Protein AF-0000000079341578 (afdb_homodimer)

pLDDT: mean 87.39, std 16.38, range [29.39, 98.62]

Foldseek 3Di:
DPPLPLPLLDAPPDDPVVLCQLQVLVVVLVVVPVVVLCVLLVVLVVLCVPFVFDPVVSSLLSSLLVLLVSLVVLVVCVLVVHQDDPRHGRSCNVPNDVSSNSNSVSSVVSSVVSQVVSPDPVLVVLVVVLVVLQCQLSVVVSVCVVVVHDDDPVVNCVNVLCNQQSSVLSSVCVSNVRGPDPDRCSLVSSLVRLLVVLVVVQVVVCVVVVRDPCSVVVSVVVNVVSVVVD/DPPLPLPLLDAPPDDPVVLCQLQVLVVVLVVVPVVVLCVLLVVLVVLCVPFVFDPVVSSLLSSLLVLLVSLVVLVVCVLVVHQDDPRHGRSCNVPNDVSSNSNSVSSVVSSVVSQVVSPDPVLVVLVVVLVVLQCQLSVVVSVCVVVVHDDDPVVNCVNVLCNQQSSVLSSVCVSNVRGPDPDRCSLVSSLVRLLVVLVVVQVVVCVVVVNDPCSVVVSVVVNVVSVVVD

Nearest PDB structures (foldseek):
  6r4v-assembly1_E  TM=8.228E-01  e=6.246E-12  Homo sapiens
  6r4v-assembly1_D  TM=8.148E-01  e=4.942E-12  Homo sapiens
  6r4v-assembly1_F  TM=8.141E-01  e=1.260E-11  Homo sapiens
  6r4v-assembly1_C  TM=8.165E-01  e=1.321E-11  Homo sapiens
  6g31-assembly1_B  TM=8.036E-01  e=3.530E-11  Homo sapiens

Solvent-accessible surface area (backbone atoms only — not comparable to full-atom values): 24690 Å² total; per-residue (Å²): 128,79,72,80,60,72,60,38,44,44,59,92,82,56,60,65,71,60,44,52,64,40,32,40,48,52,55,55,51,57,71,73,35,57,67,58,52,50,50,53,53,49,53,54,52,58,55,33,73,74,37,59,42,54,66,72,59,46,54,51,50,51,33,37,46,49,47,50,52,52,33,50,52,56,49,47,38,59,57,67,66,52,66,54,52,94,88,35,71,30,51,43,76,73,62,32,57,46,50,30,52,34,14,34,53,33,29,48,31,19,31,52,50,54,53,58,68,70,66,54,83,67,48,59,60,44,51,36,51,32,46,40,41,39,31,51,26,51,30,50,52,46,51,28,61,79,63,71,46,81,70,52,71,66,60,42,48,68,34,50,49,51,36,63,19,31,62,59,42,39,52,51,52,54,48,32,75,56,25,91,46,80,72,87,53,56,64,61,46,34,51,53,39,52,52,50,49,46,50,53,50,34,53,51,43,17,64,68,64,72,68,60,78,63,44,59,57,56,47,53,50,53,52,54,47,53,62,63,73,98,129,80,72,79,60,72,59,38,44,46,59,92,83,56,60,66,71,58,44,52,64,41,31,40,48,53,55,56,53,56,70,73,36,58,67,58,52,50,51,54,51,49,54,55,52,58,55,33,72,75,37,59,44,54,67,71,58,47,54,50,50,52,31,37,47,49,48,48,52,51,36,51,51,54,48,47,38,59,55,66,65,52,63,56,54,95,87,36,73,30,50,43,75,73,62,32,57,45,49,30,54,33,14,34,52,34,28,47,30,19,31,54,51,53,53,58,69,71,67,55,82,68,48,59,61,44,51,36,51,32,46,40,41,38,32,51,26,51,31,50,52,48,51,28,60,78,64,73,46,81,70,52,71,67,60,43,50,69,33,50,49,51,36,63,19,30,63,58,41,40,52,52,53,54,49,32,76,57,27,90,48,80,73,87,54,56,65,60,45,35,52,53,38,51,50,51,50,42,50,53,50,31,53,49,42,18,65,67,63,64,75,58,78,64,46,60,56,55,46,53,49,53,52,54,48,52,61,63,73,98

Radius of gyration: 23.0 Å; Cα contacts (8 Å, |Δi|>4): 478; chains: 2; bounding box: 50×71×57 Å

InterPro domains:
  IPR000092 Polyprenyl synthetase-like [PF00348] (43-190)
  IPR008949 Isoprenoid synthase domain superfamily [G3DSA:1.10.600.10] (11-192)
  IPR008949 Isoprenoid synthase domain superfamily [SSF48576] (43-190)

Structure (mmCIF, N/CA/C/O backbone):
data_AF-0000000079341578-model_v1
#
loop_
_entity.id
_entity.type
_entity.pdbx_description
1 polymer 'Geranylgeranyl pyrophosphate synthase'
#
loop_
_atom_site.group_PDB
_atom_site.id
_atom_site.type_symbol
_atom_site.label_atom_id
_atom_site.label_alt_id
_atom_site.label_comp_id
_atom_site.label_asym_id
_atom_site.label_entity_id
_atom_site.label_seq_id
_atom_site.pdbx_PDB_ins_code
_atom_site.Cartn_x
_atom_site.Cartn_y
_atom_site.Cartn_z
_atom_site.occupancy
_atom_site.B_iso_or_equiv
_atom_site.auth_seq_id
_atom_site.auth_comp_id
_atom_site.auth_asym_id
_atom_site.auth_atom_id
_atom_site.pdbx_PDB_model_num
ATOM 1 N N . MET A 1 1 ? -0.392 9.648 30.156 1 29.42 1 MET A N 1
ATOM 2 C CA . MET A 1 1 ? -0.512 9.688 28.688 1 29.42 1 MET A CA 1
ATOM 3 C C . MET A 1 1 ? -0.494 8.273 28.109 1 29.42 1 MET A C 1
ATOM 5 O O . MET A 1 1 ? 0.467 7.527 28.312 1 29.42 1 MET A O 1
ATOM 9 N N . GLU A 1 2 ? -1.561 7.633 28 1 38.5 2 GLU A N 1
ATOM 10 C CA . GLU A 1 2 ? -1.741 6.238 27.609 1 38.5 2 GLU A CA 1
ATOM 11 C C . GLU A 1 2 ? -0.887 5.895 26.391 1 38.5 2 GLU A C 1
ATOM 13 O O . GLU A 1 2 ? -0.771 6.695 25.469 1 38.5 2 GLU A O 1
ATOM 18 N N . LEU A 1 3 ? 0.086 5.16 26.578 1 41.25 3 LEU A N 1
ATOM 19 C CA . LEU A 1 3 ? 1.039 4.645 25.609 1 41.25 3 LEU A CA 1
ATOM 20 C C . LEU A 1 3 ? 0.349 4.34 24.281 1 41.25 3 LEU A C 1
ATOM 22 O O . LEU A 1 3 ? -0.758 3.795 24.266 1 41.25 3 LEU A O 1
ATOM 26 N N . ILE A 1 4 ? 0.512 5.148 23.281 1 48.84 4 ILE A N 1
ATOM 27 C CA . ILE A 1 4 ? 0.115 4.965 21.891 1 48.84 4 ILE A CA 1
ATOM 28 C C . ILE A 1 4 ? 0.179 3.482 21.531 1 48.84 4 ILE A C 1
ATOM 30 O O . ILE A 1 4 ? 1.248 2.869 21.578 1 48.84 4 ILE A O 1
ATOM 34 N N . THR A 1 5 ? -0.801 2.719 21.891 1 56.28 5 THR A N 1
ATOM 35 C CA . THR A 1 5 ? -0.869 1.288 21.625 1 56.28 5 THR A CA 1
ATOM 36 C C . THR A 1 5 ? -0.577 1.004 20.156 1 56.28 5 THR A C 1
ATOM 38 O O . THR A 1 5 ? -1.174 1.618 19.266 1 56.28 5 THR A O 1
ATOM 41 N N . THR A 1 6 ? 0.688 0.7 19.797 1 64.94 6 THR A N 1
ATOM 42 C CA . THR A 1 6 ? 1.222 0.268 18.516 1 64.94 6 THR A CA 1
ATOM 43 C C . THR A 1 6 ? 0.533 -1.011 18.047 1 64.94 6 THR A C 1
ATOM 45 O O . THR A 1 6 ? 1.071 -1.741 17.203 1 64.94 6 THR A O 1
ATOM 48 N N . GLU A 1 7 ? -0.733 -1.128 18.469 1 79.31 7 GLU A N 1
ATOM 49 C CA . GLU A 1 7 ? -1.353 -2.422 18.188 1 79.31 7 GLU A CA 1
ATOM 50 C C . GLU A 1 7 ? -1.829 -2.516 16.75 1 79.31 7 GLU A C 1
ATOM 52 O O . GLU A 1 7 ? -1.873 -3.604 16.172 1 79.31 7 GLU A O 1
ATOM 57 N N . SER A 1 8 ? -2.053 -1.396 16.172 1 86.44 8 SER A N 1
ATOM 58 C CA . SER A 1 8 ? -2.648 -1.403 14.836 1 86.44 8 SER A CA 1
ATOM 59 C C . SER A 1 8 ? -1.624 -1.789 13.773 1 86.44 8 SER A C 1
ATOM 61 O O . SER A 1 8 ? -1.989 -2.145 12.656 1 86.44 8 SER A O 1
ATOM 63 N N . CYS A 1 9 ? -0.43 -1.736 14.156 1 91.31 9 CYS A N 1
ATOM 64 C CA . CYS A 1 9 ? 0.586 -2.076 13.164 1 91.31 9 CYS A CA 1
ATOM 65 C C . CYS A 1 9 ? 0.772 -3.586 13.07 1 91.31 9 CYS A C 1
ATOM 67 O O . CYS A 1 9 ? 1.396 -4.082 12.133 1 91.31 9 CYS A O 1
ATOM 69 N N . TYR A 1 10 ? 0.243 -4.301 14.031 1 93.62 10 TYR A N 1
ATOM 70 C CA . TYR A 1 10 ? 0.397 -5.754 14.039 1 93.62 10 TYR A CA 1
ATOM 71 C C . TYR A 1 10 ? -0.743 -6.426 13.289 1 93.62 10 TYR A C 1
ATOM 73 O O . TYR A 1 10 ? -1.869 -5.926 13.273 1 93.62 10 TYR A O 1
ATOM 81 N N . SER A 1 11 ? -0.384 -7.535 12.68 1 94.69 11 SER A N 1
ATOM 82 C CA . SER A 1 11 ? -1.415 -8.375 12.086 1 94.69 11 SER A CA 1
ATOM 83 C C . SER A 1 11 ? -2.256 -9.07 13.148 1 94.69 11 SER A C 1
ATOM 85 O O . SER A 1 11 ? -1.752 -9.391 14.227 1 94.69 11 SER A O 1
ATOM 87 N N . LYS A 1 12 ? -3.486 -9.383 12.852 1 91.5 12 LYS A N 1
ATOM 88 C CA . LYS A 1 12 ? -4.363 -10.078 13.789 1 91.5 12 LYS A CA 1
ATOM 89 C C . LYS A 1 12 ? -4.031 -11.57 13.844 1 91.5 12 LYS A C 1
ATOM 91 O O . LYS A 1 12 ? -4.23 -12.219 14.875 1 91.5 12 LYS A O 1
ATOM 96 N N . ASP A 1 13 ? -3.52 -12.086 12.742 1 89.19 13 ASP A N 1
ATOM 97 C CA . ASP A 1 13 ? -3.477 -13.539 12.594 1 89.19 13 ASP A CA 1
ATOM 98 C C . ASP A 1 13 ? -2.037 -14.031 12.477 1 89.19 13 ASP A C 1
ATOM 100 O O . ASP A 1 13 ? -1.778 -15.234 12.578 1 89.19 13 ASP A O 1
ATOM 104 N N . ASN A 1 14 ? -1.109 -13.094 12.305 1 89.38 14 ASN A N 1
ATOM 105 C CA . ASN A 1 14 ? 0.266 -13.539 12.102 1 89.38 14 ASN A CA 1
ATOM 106 C C . ASN A 1 14 ? 0.978 -13.781 13.43 1 89.38 14 ASN A C 1
ATOM 108 O O . ASN A 1 14 ? 0.543 -13.297 14.469 1 89.38 14 ASN A O 1
ATOM 112 N N . ASP A 1 15 ? 2.033 -14.594 13.305 1 91.19 15 ASP A N 1
ATOM 113 C CA . ASP A 1 15 ? 2.902 -14.828 14.453 1 91.19 15 ASP A CA 1
ATOM 114 C C . ASP A 1 15 ? 3.484 -13.516 14.984 1 91.19 15 ASP A C 1
ATOM 116 O O . ASP A 1 15 ? 4.086 -12.75 14.227 1 91.19 15 ASP A O 1
ATOM 120 N N . ARG A 1 16 ? 3.4 -13.336 16.281 1 93.12 16 ARG A N 1
ATOM 121 C CA . ARG A 1 16 ? 3.812 -12.078 16.891 1 93.12 16 ARG A CA 1
ATOM 122 C C . ARG A 1 16 ? 5.32 -11.891 16.781 1 93.12 16 ARG A C 1
ATOM 124 O O . ARG A 1 16 ? 5.797 -10.773 16.578 1 93.12 16 ARG A O 1
ATOM 131 N N . GLU A 1 17 ? 6.07 -12.898 16.969 1 93.69 17 GLU A N 1
ATOM 132 C CA . GLU A 1 17 ? 7.523 -12.805 16.859 1 93.69 17 GLU A CA 1
ATOM 133 C C . GLU A 1 17 ? 7.945 -12.422 15.445 1 93.69 17 GLU A C 1
ATOM 135 O O . GLU A 1 17 ? 8.867 -11.617 15.258 1 93.69 17 GLU A O 1
ATOM 140 N N . GLU A 1 18 ? 7.332 -13.023 14.5 1 94.88 18 GLU A N 1
ATOM 141 C CA . GLU A 1 18 ? 7.594 -12.656 13.109 1 94.88 18 GLU A CA 1
ATOM 142 C C . GLU A 1 18 ? 7.207 -11.203 12.836 1 94.88 18 GLU A C 1
ATOM 144 O O . GLU A 1 18 ? 7.949 -10.469 12.18 1 94.88 18 GLU A O 1
ATOM 149 N N . ASP A 1 19 ? 6.094 -10.797 13.406 1 96.69 19 ASP A N 1
ATOM 150 C CA . ASP A 1 19 ? 5.652 -9.414 13.242 1 96.69 19 ASP A CA 1
ATOM 151 C C . ASP A 1 19 ? 6.688 -8.438 13.797 1 96.69 19 ASP A C 1
ATOM 153 O O . ASP A 1 19 ? 6.91 -7.367 13.227 1 96.69 19 ASP A O 1
ATOM 157 N N . GLU A 1 20 ? 7.211 -8.758 14.922 1 96.25 20 GLU A N 1
ATOM 158 C CA . GLU A 1 20 ? 8.203 -7.879 15.531 1 96.25 20 GLU A CA 1
ATOM 159 C C . GLU A 1 20 ? 9.414 -7.703 14.617 1 96.25 20 GLU A C 1
ATOM 161 O O . GLU A 1 20 ? 9.984 -6.613 14.539 1 96.25 20 GLU A O 1
ATOM 166 N N . VAL A 1 21 ? 9.797 -8.773 13.938 1 96.5 21 VAL A N 1
ATOM 167 C CA . VAL A 1 21 ? 10.906 -8.711 12.992 1 96.5 21 VAL A CA 1
ATOM 168 C C . VAL A 1 21 ? 10.523 -7.848 11.797 1 96.5 21 VAL A C 1
ATOM 170 O O . VAL A 1 21 ? 11.281 -6.961 11.391 1 96.5 21 VAL A O 1
ATOM 173 N N . LEU A 1 22 ? 9.328 -8.062 11.312 1 97.75 22 LEU A N 1
ATOM 174 C CA . LEU A 1 22 ? 8.844 -7.383 10.117 1 97.75 22 LEU A CA 1
ATOM 175 C C . LEU A 1 22 ? 8.656 -5.891 10.383 1 97.75 22 LEU A C 1
ATOM 177 O O . LEU A 1 22 ? 8.867 -5.066 9.492 1 97.75 22 LEU A O 1
ATOM 181 N N . LEU A 1 23 ? 8.312 -5.555 11.648 1 98.19 23 LEU A N 1
ATOM 182 C CA . LEU A 1 23 ? 7.898 -4.195 11.992 1 98.19 23 LEU A CA 1
ATOM 183 C C . LEU A 1 23 ? 9.023 -3.451 12.703 1 98.19 23 LEU A C 1
ATOM 185 O O . LEU A 1 23 ? 8.828 -2.32 13.156 1 98.19 23 LEU A O 1
ATOM 189 N N . GLN A 1 24 ? 10.148 -3.973 12.734 1 97.5 24 GLN A N 1
ATOM 190 C CA . GLN A 1 24 ? 11.219 -3.406 13.539 1 97.5 24 GLN A CA 1
ATOM 191 C C . GLN A 1 24 ? 11.516 -1.966 13.133 1 97.5 24 GLN A C 1
ATOM 193 O O . GLN A 1 24 ? 11.586 -1.077 13.984 1 97.5 24 GLN A O 1
ATOM 198 N N . PRO A 1 25 ? 11.711 -1.677 11.828 1 97.38 25 PRO A N 1
ATOM 199 C CA . PRO A 1 25 ? 11.93 -0.276 11.461 1 97.38 25 PRO A CA 1
ATOM 200 C C . PRO A 1 25 ? 10.797 0.637 11.906 1 97.38 25 PRO A C 1
ATOM 202 O O . PRO A 1 25 ? 11.039 1.731 12.422 1 97.38 25 PRO A O 1
ATOM 205 N N . TYR A 1 26 ? 9.578 0.185 11.742 1 97.38 26 TYR A N 1
ATOM 206 C CA . TYR A 1 26 ? 8.414 0.983 12.125 1 97.38 26 TYR A CA 1
ATOM 207 C C . TYR A 1 26 ? 8.383 1.202 13.633 1 97.38 26 TYR A C 1
ATOM 209 O O . TYR A 1 26 ? 8.117 2.312 14.102 1 97.38 26 TYR A O 1
ATOM 217 N N . LEU A 1 27 ? 8.57 0.16 14.383 1 95.75 27 LEU A N 1
ATOM 218 C CA . LEU A 1 27 ? 8.523 0.241 15.836 1 95.75 27 LEU A CA 1
ATOM 219 C C . LEU A 1 27 ? 9.602 1.184 16.359 1 95.75 27 LEU A C 1
ATOM 221 O O . LEU A 1 27 ? 9.352 1.973 17.281 1 95.75 27 LEU A O 1
ATOM 225 N N . GLN A 1 28 ? 10.773 1.101 15.836 1 94.75 28 GLN A N 1
ATOM 226 C CA . GLN A 1 28 ? 11.828 2.027 16.234 1 94.75 28 GLN A CA 1
ATOM 227 C C . GLN A 1 28 ? 11.445 3.467 15.891 1 94.75 28 GLN A C 1
ATOM 229 O O . GLN A 1 28 ? 11.688 4.379 16.688 1 94.75 28 GLN A O 1
ATOM 234 N N . PHE A 1 29 ? 10.898 3.664 14.711 1 95.25 29 PHE A N 1
ATOM 235 C CA . PHE A 1 29 ? 10.484 4.992 14.281 1 95.25 29 PHE A CA 1
ATOM 236 C C . PHE A 1 29 ? 9.492 5.598 15.273 1 95.25 29 PHE A C 1
ATOM 238 O O . PHE A 1 29 ? 9.586 6.777 15.609 1 95.25 29 PHE A O 1
ATOM 245 N N . THR A 1 30 ? 8.547 4.812 15.688 1 92.06 30 THR A N 1
ATOM 246 C CA . THR A 1 30 ? 7.492 5.285 16.578 1 92.06 30 THR A CA 1
ATOM 247 C C . THR A 1 30 ? 8.047 5.598 17.953 1 92.06 30 THR A C 1
ATOM 249 O O . THR A 1 30 ? 7.531 6.469 18.656 1 92.06 30 THR A O 1
ATOM 252 N N . GLN A 1 31 ? 9.023 4.945 18.344 1 88.06 31 GLN A N 1
ATOM 253 C CA . GLN A 1 31 ? 9.625 5.164 19.656 1 88.06 31 GLN A CA 1
ATOM 254 C C . GLN A 1 31 ? 10.336 6.516 19.719 1 88.06 31 GLN A C 1
ATOM 256 O O . GLN A 1 31 ? 10.438 7.117 20.781 1 88.06 31 GLN A O 1
ATOM 261 N N . ILE A 1 32 ? 10.75 7.059 18.594 1 83.12 32 ILE A N 1
ATOM 262 C CA . ILE A 1 32 ? 11.492 8.312 18.547 1 83.12 32 ILE A CA 1
ATOM 263 C C . ILE A 1 32 ? 10.547 9.461 18.203 1 83.12 32 ILE A C 1
ATOM 265 O O . ILE A 1 32 ? 10.93 10.633 18.281 1 83.12 32 ILE A O 1
ATOM 269 N N . GLY A 1 33 ? 9.305 9.227 17.938 1 76.38 33 GLY A N 1
ATOM 270 C CA . GLY A 1 33 ? 8.391 10.234 17.422 1 76.38 33 GLY A CA 1
ATOM 271 C C . GLY A 1 33 ? 7.312 10.617 18.422 1 76.38 33 GLY A C 1
ATOM 272 O O . GLY A 1 33 ? 6.141 10.75 18.047 1 76.38 33 GLY A O 1
ATOM 273 N N . HIS A 1 34 ? 7.676 10.867 19.609 1 71 34 HIS A N 1
ATOM 274 C CA . HIS A 1 34 ? 6.703 11.148 20.656 1 71 34 HIS A CA 1
ATOM 275 C C . HIS A 1 34 ? 5.941 12.438 20.359 1 71 34 HIS A C 1
ATOM 277 O O . HIS A 1 34 ? 4.738 12.531 20.609 1 71 34 HIS A O 1
ATOM 283 N N . ALA A 1 35 ? 6.648 13.367 19.797 1 70.06 35 ALA A N 1
ATOM 284 C CA . ALA A 1 35 ? 6.012 14.641 19.484 1 70.06 35 ALA A CA 1
ATOM 285 C C . ALA A 1 35 ? 4.922 14.469 18.438 1 70.06 35 ALA A C 1
ATOM 287 O O . ALA A 1 35 ? 3.85 15.07 18.531 1 70.06 35 ALA A O 1
ATOM 288 N N . ARG A 1 36 ? 5.137 13.734 17.516 1 81.25 36 ARG A N 1
ATOM 289 C CA . ARG A 1 36 ? 4.168 13.453 16.469 1 81.25 36 ARG A CA 1
ATOM 290 C C . ARG A 1 36 ? 2.939 12.742 17.031 1 81.25 36 ARG A C 1
ATOM 292 O O . ARG A 1 36 ? 1.808 13.07 16.656 1 81.25 36 ARG A O 1
ATOM 299 N N . ALA A 1 37 ? 3.199 11.82 17.844 1 83.06 37 ALA A N 1
ATOM 300 C CA . ALA A 1 37 ? 2.102 11.086 18.484 1 83.06 37 ALA A CA 1
ATOM 301 C C . ALA A 1 37 ? 1.205 12.023 19.281 1 83.06 37 ALA A C 1
ATOM 303 O O . ALA A 1 37 ? -0.022 11.914 19.234 1 83.06 37 ALA A O 1
ATOM 304 N N . LYS A 1 38 ? 1.821 12.875 20 1 82.12 38 LYS A N 1
ATOM 305 C CA . LYS A 1 38 ? 1.069 13.852 20.781 1 82.12 38 LYS A CA 1
ATOM 306 C C . LYS A 1 38 ? 0.249 14.773 19.875 1 82.12 38 LYS A C 1
ATOM 308 O O . LYS A 1 38 ? -0.903 15.086 20.188 1 82.12 38 LYS A O 1
ATOM 313 N N . TYR A 1 39 ? 0.849 15.188 18.812 1 86.5 39 TYR A N 1
ATOM 314 C CA . TYR A 1 39 ? 0.157 16.047 17.859 1 86.5 39 TYR A CA 1
ATOM 315 C C . TYR A 1 39 ? -1.08 15.359 17.297 1 86.5 39 TYR A C 1
ATOM 317 O O . TYR A 1 39 ? -2.164 15.945 17.266 1 86.5 39 TYR A O 1
ATOM 325 N N . ILE A 1 40 ? -0.959 14.148 16.891 1 90.19 40 ILE A N 1
ATOM 326 C CA . ILE A 1 40 ? -2.055 13.375 16.312 1 90.19 40 ILE A CA 1
ATOM 327 C C . ILE A 1 40 ? -3.174 13.227 17.344 1 90.19 40 ILE A C 1
ATOM 329 O O . ILE A 1 40 ? -4.328 13.562 17.078 1 90.19 40 ILE A O 1
ATOM 333 N N . SER A 1 41 ? -2.752 12.773 18.5 1 88.69 41 SER A N 1
ATOM 334 C CA . SER A 1 41 ? -3.73 12.555 19.562 1 88.69 41 SER A CA 1
ATOM 335 C C . SER A 1 41 ? -4.457 13.844 19.906 1 88.69 41 SER A C 1
ATOM 337 O O . SER A 1 41 ? -5.684 13.859 20.031 1 88.69 41 SER A O 1
ATOM 339 N N . SER A 1 42 ? -3.715 14.891 20.047 1 89.12 42 SER A N 1
ATOM 340 C CA . SER A 1 42 ? -4.297 16.172 20.406 1 89.12 42 SER A CA 1
ATOM 341 C C . SER A 1 42 ? -5.277 16.656 19.344 1 89.12 42 SER A C 1
ATOM 343 O O . SER A 1 42 ? -6.352 17.172 19.672 1 89.12 42 SER A O 1
ATOM 345 N N . MET A 1 43 ? -4.906 16.547 18.109 1 91.62 43 MET A N 1
ATOM 346 C CA . MET A 1 43 ? -5.762 16.984 17 1 91.62 43 MET A CA 1
ATOM 347 C C . MET A 1 43 ? -7.086 16.219 17.016 1 91.62 43 MET A C 1
ATOM 349 O O . MET A 1 43 ? -8.148 16.828 16.922 1 91.62 43 MET A O 1
ATOM 353 N N . PHE A 1 44 ? -7.062 14.906 17.172 1 94.31 44 PHE A N 1
ATOM 354 C CA . PHE A 1 44 ? -8.273 14.094 17.156 1 94.31 44 PHE A CA 1
ATOM 355 C C . PHE A 1 44 ? -9.148 14.398 18.359 1 94.31 44 PHE A C 1
ATOM 357 O O . PHE A 1 44 ? -10.375 14.469 18.25 1 94.31 44 PHE A O 1
ATOM 364 N N . HIS A 1 45 ? -8.516 14.594 19.5 1 92.62 45 HIS A N 1
ATOM 365 C CA . HIS A 1 45 ? -9.289 14.906 20.688 1 92.62 45 HIS A CA 1
ATOM 366 C C . HIS A 1 45 ? -9.93 16.281 20.594 1 92.62 45 HIS A C 1
ATOM 368 O O . HIS A 1 45 ? -11.047 16.5 21.062 1 92.62 45 HIS A O 1
ATOM 374 N N . CYS A 1 46 ? -9.227 17.203 20.016 1 93.06 46 CYS A N 1
ATOM 375 C CA . CYS A 1 46 ? -9.789 18.531 19.797 1 93.06 46 CYS A CA 1
ATOM 376 C C . CYS A 1 46 ? -11.047 18.469 18.938 1 93.06 46 CYS A C 1
ATOM 378 O O . CYS A 1 46 ? -12.078 19.047 19.297 1 93.06 46 CYS A O 1
ATOM 380 N N . PHE A 1 47 ? -11.023 17.781 17.844 1 95.25 47 PHE A N 1
ATOM 381 C CA . PHE A 1 47 ? -12.18 17.672 16.953 1 95.25 47 PHE A CA 1
ATOM 382 C C . PHE A 1 47 ? -13.281 16.859 17.625 1 95.25 47 PHE A C 1
ATOM 384 O O . PHE A 1 47 ? -14.469 17.062 17.344 1 95.25 47 PHE A O 1
ATOM 391 N N . ASN A 1 48 ? -12.836 15.977 18.562 1 95.81 48 ASN A N 1
ATOM 392 C CA . ASN A 1 48 ? -13.836 15.125 19.188 1 95.81 48 ASN A CA 1
ATOM 393 C C . ASN A 1 48 ? -14.664 15.898 20.219 1 95.81 48 ASN A C 1
ATOM 395 O O . ASN A 1 48 ? -15.688 15.406 20.688 1 95.81 48 ASN A O 1
ATOM 399 N N . TYR A 1 49 ? -14.227 17.016 20.609 1 93 49 TYR A N 1
ATOM 400 C CA . TYR A 1 49 ? -15.062 17.875 21.422 1 93 49 TYR A CA 1
ATOM 401 C C . TYR A 1 49 ? -16.391 18.172 20.734 1 93 49 TYR A C 1
ATOM 403 O O . TYR A 1 49 ? -17.438 18.266 21.391 1 93 49 TYR A O 1
ATOM 411 N N . TRP A 1 50 ? -16.312 18.297 19.453 1 94.25 50 TRP A N 1
ATOM 412 C CA . TRP A 1 50 ? -17.516 18.594 18.688 1 94.25 50 TRP A CA 1
ATOM 413 C C . TRP A 1 50 ? -18.141 17.328 18.125 1 94.25 50 TRP A C 1
ATOM 415 O O . TRP A 1 50 ? -19.359 17.203 18.062 1 94.25 50 TRP A O 1
ATOM 425 N N . LEU A 1 51 ? -17.359 16.375 17.719 1 96.75 51 LEU A N 1
ATOM 426 C CA . LEU A 1 51 ? -17.859 15.211 17 1 96.75 51 LEU A CA 1
ATOM 427 C C . LEU A 1 51 ? -18.438 14.18 17.953 1 96.75 51 LEU A C 1
ATOM 429 O O . LEU A 1 51 ? -19.344 13.422 17.609 1 96.75 51 LEU A O 1
ATOM 433 N N . LYS A 1 52 ? -17.891 14.07 19.141 1 97.88 52 LYS A N 1
ATOM 434 C CA . LYS A 1 52 ? -18.391 13.227 20.234 1 97.88 52 LYS A CA 1
ATOM 435 C C . LYS A 1 52 ? -18.469 11.766 19.797 1 97.88 52 LYS A C 1
ATOM 437 O O . LYS A 1 52 ? -19.484 11.109 19.984 1 97.88 52 LYS A O 1
ATOM 442 N N . VAL A 1 53 ? -17.406 11.305 19.234 1 98.06 53 VAL A N 1
ATOM 443 C CA . VAL A 1 53 ? -17.25 9.898 18.875 1 98.06 53 VAL A CA 1
ATOM 444 C C . VAL A 1 53 ? -17.078 9.062 20.156 1 98.06 53 VAL A C 1
ATOM 446 O O . VAL A 1 53 ? -16.406 9.469 21.094 1 98.06 53 VAL A O 1
ATOM 449 N N . PRO A 1 54 ? -17.766 7.898 20.219 1 97.88 54 PRO A N 1
ATOM 450 C CA . PRO A 1 54 ? -17.562 7.02 21.359 1 97.88 54 PRO A CA 1
ATOM 451 C C . PRO A 1 54 ? -16.094 6.703 21.609 1 97.88 54 PRO A C 1
ATOM 453 O O . PRO A 1 54 ? -15.32 6.523 20.672 1 97.88 54 PRO A O 1
ATOM 456 N N . GLN A 1 55 ? -15.75 6.535 22.844 1 96 55 GLN A N 1
ATOM 457 C CA . GLN A 1 55 ? -14.359 6.465 23.281 1 96 55 GLN A CA 1
ATOM 458 C C . GLN A 1 55 ? -13.641 5.277 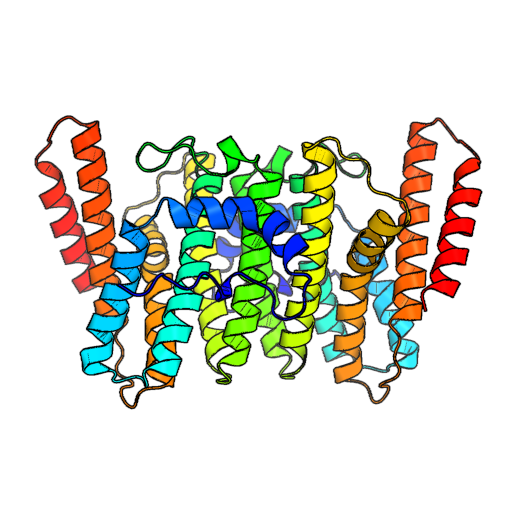22.656 1 96 55 GLN A C 1
ATOM 460 O O . GLN A 1 55 ? -12.477 5.391 22.25 1 96 55 GLN A O 1
ATOM 465 N N . GLU A 1 56 ? -14.266 4.152 22.594 1 95.31 56 GLU A N 1
ATOM 466 C CA . GLU A 1 56 ? -13.633 2.955 22.047 1 95.31 56 GLU A CA 1
ATOM 467 C C . GLU A 1 56 ? -13.273 3.143 20.578 1 95.31 56 GLU A C 1
ATOM 469 O O . GLU A 1 56 ? -12.172 2.799 20.156 1 95.31 56 GLU A O 1
ATOM 474 N N . GLN A 1 57 ? -14.211 3.705 19.828 1 96.25 57 GLN A N 1
ATOM 475 C CA . GLN A 1 57 ? -13.969 3.963 18.422 1 96.25 57 GLN A CA 1
ATOM 476 C C . GLN A 1 57 ? -12.906 5.043 18.219 1 96.25 57 GLN A C 1
ATOM 478 O O . GLN A 1 57 ? -12.078 4.953 17.312 1 96.25 57 GLN A O 1
ATOM 483 N N . LEU A 1 58 ? -12.977 6.027 19.047 1 97.06 58 LEU A N 1
ATOM 484 C CA . LEU A 1 58 ? -11.984 7.102 18.953 1 97.06 58 LEU A CA 1
ATOM 485 C C . LEU A 1 58 ? -10.578 6.559 19.141 1 97.06 58 LEU A C 1
ATOM 487 O O . LEU A 1 58 ? -9.672 6.887 18.375 1 97.06 58 LEU A O 1
ATOM 491 N N . LYS A 1 59 ? -10.414 5.746 20.125 1 95.81 59 LYS A N 1
ATOM 492 C CA . LYS A 1 59 ? -9.109 5.145 20.406 1 95.81 59 LYS A CA 1
ATOM 493 C C . LYS A 1 59 ? -8.633 4.312 19.219 1 95.81 59 LYS A C 1
ATOM 495 O O . LYS A 1 59 ? -7.461 4.379 18.828 1 95.81 59 LYS A O 1
ATOM 500 N N . GLN A 1 60 ? -9.5 3.539 18.641 1 96.44 60 GLN A N 1
ATOM 501 C CA . GLN A 1 60 ? -9.164 2.713 17.484 1 96.44 60 GLN A CA 1
ATOM 502 C C . GLN A 1 60 ? -8.766 3.572 16.281 1 96.44 60 GLN A C 1
ATOM 504 O O . GLN A 1 60 ? -7.766 3.291 15.617 1 96.44 60 GLN A O 1
ATOM 509 N N . ILE A 1 61 ? -9.539 4.586 16.094 1 97.44 61 ILE A N 1
ATOM 510 C CA . ILE A 1 61 ? -9.297 5.457 14.938 1 97.44 61 ILE A CA 1
ATOM 511 C C . ILE A 1 61 ? -7.945 6.145 15.086 1 97.44 61 ILE A C 1
ATOM 513 O O . ILE A 1 61 ? -7.16 6.191 14.133 1 97.44 61 ILE A O 1
ATOM 517 N N . ILE A 1 62 ? -7.648 6.625 16.234 1 95.88 62 ILE A N 1
ATOM 518 C CA . ILE A 1 62 ? -6.383 7.312 16.484 1 95.88 62 ILE A CA 1
ATOM 519 C C . ILE A 1 62 ? -5.223 6.348 16.25 1 95.88 62 ILE A C 1
ATOM 521 O O . ILE A 1 62 ? -4.238 6.691 15.594 1 95.88 62 ILE A O 1
ATOM 525 N N . ASN A 1 63 ? -5.363 5.16 16.75 1 95.44 63 ASN A N 1
ATOM 526 C CA . ASN A 1 63 ? -4.309 4.16 16.609 1 95.44 63 ASN A CA 1
ATOM 527 C C . ASN A 1 63 ? -4.07 3.805 15.141 1 95.44 63 ASN A C 1
ATOM 529 O O . ASN A 1 63 ? -2.924 3.705 14.703 1 95.44 63 ASN A O 1
ATOM 533 N N . ILE A 1 64 ? -5.105 3.555 14.43 1 97.12 64 ILE A N 1
ATOM 534 C CA . ILE A 1 64 ? -5.016 3.227 13.008 1 97.12 64 ILE A CA 1
ATOM 535 C C . ILE A 1 64 ? -4.367 4.383 12.25 1 97.12 64 ILE A C 1
ATOM 537 O O . ILE A 1 64 ? -3.451 4.172 11.453 1 97.12 64 ILE A O 1
ATOM 541 N N . PHE A 1 65 ? -4.816 5.559 12.539 1 96.94 65 PHE A N 1
ATOM 542 C CA . PHE A 1 65 ? -4.312 6.75 11.875 1 96.94 65 PHE A CA 1
ATOM 543 C C . PHE A 1 65 ? -2.824 6.938 12.148 1 96.94 65 PHE A C 1
ATOM 545 O O . PHE A 1 65 ? -2.059 7.273 11.242 1 96.94 65 PHE A O 1
ATOM 552 N N . GLU A 1 66 ? -2.48 6.797 13.328 1 94.69 66 GLU A N 1
ATOM 553 C CA . GLU A 1 66 ? -1.076 6.969 13.688 1 94.69 66 GLU A CA 1
ATOM 554 C C . GLU A 1 66 ? -0.182 6.023 12.891 1 94.69 66 GLU A C 1
ATOM 556 O O . GLU A 1 66 ? 0.885 6.418 12.422 1 94.69 66 GLU A O 1
ATOM 561 N N . THR A 1 67 ? -0.604 4.754 12.82 1 96.19 67 THR A N 1
ATOM 562 C CA . THR A 1 67 ? 0.18 3.783 12.062 1 96.19 67 THR A CA 1
ATOM 563 C C . THR A 1 67 ? 0.304 4.207 10.602 1 96.19 67 THR A C 1
ATOM 565 O O . THR A 1 67 ? 1.395 4.164 10.031 1 96.19 67 THR A O 1
ATOM 568 N N . GLN A 1 68 ? -0.766 4.594 10.07 1 96.19 68 GLN A N 1
ATOM 569 C CA . GLN A 1 68 ? -0.771 5.035 8.68 1 96.19 68 GLN A CA 1
ATOM 570 C C . GLN A 1 68 ? 0.075 6.289 8.5 1 96.19 68 GLN A C 1
ATOM 572 O O . GLN A 1 68 ? 0.856 6.387 7.547 1 96.19 68 GLN A O 1
ATOM 577 N N . TYR A 1 69 ? -0.123 7.211 9.352 1 94.94 69 TYR A N 1
ATOM 578 C CA . TYR A 1 69 ? 0.575 8.484 9.289 1 94.94 69 TYR A CA 1
ATOM 579 C C . TYR A 1 69 ? 2.082 8.289 9.391 1 94.94 69 TYR A C 1
ATOM 581 O O . TYR A 1 69 ? 2.84 8.836 8.586 1 94.94 69 TYR A O 1
ATOM 589 N N . ASN A 1 70 ? 2.514 7.543 10.305 1 94.62 70 ASN A N 1
ATOM 590 C CA . ASN A 1 70 ? 3.934 7.266 10.492 1 94.62 70 ASN A CA 1
ATOM 591 C C . ASN A 1 70 ? 4.516 6.504 9.297 1 94.62 70 ASN A C 1
ATOM 593 O O . ASN A 1 70 ? 5.652 6.75 8.898 1 94.62 70 ASN A O 1
ATOM 597 N N . SER A 1 71 ? 3.791 5.547 8.766 1 96.38 71 SER A N 1
ATOM 598 C CA . SER A 1 71 ? 4.238 4.805 7.59 1 96.38 71 SER A CA 1
ATOM 599 C C . SER A 1 71 ? 4.484 5.738 6.406 1 96.38 71 SER A C 1
ATOM 601 O O . SER A 1 71 ? 5.484 5.602 5.699 1 96.38 71 SER A O 1
ATOM 603 N N . PHE A 1 72 ? 3.623 6.691 6.262 1 95.81 72 PHE A N 1
ATOM 604 C CA . PHE A 1 72 ? 3.75 7.617 5.141 1 95.81 72 PHE A CA 1
ATOM 605 C C . PHE A 1 72 ? 4.941 8.539 5.336 1 95.81 72 PHE A C 1
ATOM 607 O O . PHE A 1 72 ? 5.602 8.93 4.367 1 95.81 72 PHE A O 1
ATOM 614 N N . ILE A 1 73 ? 5.219 8.938 6.582 1 93.62 73 ILE A N 1
ATOM 615 C CA . ILE A 1 73 ? 6.395 9.758 6.852 1 93.62 73 ILE A CA 1
ATOM 616 C C . ILE A 1 73 ? 7.66 8.977 6.5 1 93.62 73 ILE A C 1
ATOM 618 O O . ILE A 1 73 ? 8.586 9.523 5.898 1 93.62 73 ILE A O 1
ATOM 622 N N . MET A 1 74 ? 7.68 7.734 6.895 1 96.69 74 MET A N 1
ATOM 623 C CA . MET A 1 74 ? 8.828 6.891 6.574 1 96.69 74 MET A CA 1
ATOM 624 C C . MET A 1 74 ? 9 6.762 5.062 1 96.69 74 MET A C 1
ATOM 626 O O . MET A 1 74 ? 10.125 6.773 4.559 1 96.69 74 MET A O 1
ATOM 630 N N . LEU A 1 75 ? 7.914 6.648 4.367 1 97.56 75 LEU A N 1
ATOM 631 C CA . LEU A 1 75 ? 7.941 6.582 2.908 1 97.56 75 LEU A CA 1
ATOM 632 C C . LEU A 1 75 ? 8.461 7.887 2.314 1 97.56 75 LEU A C 1
ATOM 634 O O . LEU A 1 75 ? 9.258 7.875 1.374 1 97.56 75 LEU A O 1
ATOM 638 N N . ASP A 1 76 ? 8.023 8.945 2.857 1 94.88 76 ASP A N 1
ATOM 639 C CA . ASP A 1 76 ? 8.477 10.258 2.41 1 94.88 76 ASP A CA 1
ATOM 640 C C . ASP A 1 76 ? 9.984 10.406 2.578 1 94.88 76 ASP A C 1
ATOM 642 O O . ASP A 1 76 ? 10.656 10.984 1.724 1 94.88 76 ASP A O 1
ATOM 646 N N . ASP A 1 77 ? 10.469 9.961 3.676 1 95.5 77 ASP A N 1
ATOM 647 C CA . ASP A 1 77 ? 11.906 10 3.906 1 95.5 77 ASP A CA 1
ATOM 648 C C . ASP A 1 77 ? 12.656 9.266 2.795 1 95.5 77 ASP A C 1
ATOM 650 O O . ASP A 1 77 ? 13.734 9.695 2.381 1 95.5 77 ASP A O 1
ATOM 654 N N . ILE A 1 78 ? 12.102 8.195 2.361 1 97.25 78 ILE A N 1
ATOM 655 C CA . ILE A 1 78 ? 12.711 7.41 1.291 1 97.25 78 ILE A CA 1
ATOM 656 C C . ILE A 1 78 ? 12.641 8.188 -0.021 1 97.25 78 ILE A C 1
ATOM 658 O O . ILE A 1 78 ? 13.633 8.281 -0.75 1 97.25 78 ILE A O 1
ATOM 662 N N . TYR A 1 79 ? 11.484 8.805 -0.308 1 96.94 79 TYR A N 1
ATOM 663 C CA . TYR A 1 79 ? 11.297 9.57 -1.532 1 96.94 79 TYR A CA 1
ATOM 664 C C . TYR A 1 79 ? 12.305 10.719 -1.619 1 96.94 79 TYR A C 1
ATOM 666 O O . TYR A 1 79 ? 12.82 11.016 -2.697 1 96.94 79 TYR A O 1
ATOM 674 N N . ASP A 1 80 ? 12.641 11.234 -0.493 1 93.06 80 ASP A N 1
ATOM 675 C CA . ASP A 1 80 ? 13.461 12.438 -0.447 1 93.06 80 ASP A CA 1
ATOM 676 C C . ASP A 1 80 ? 14.945 12.094 -0.362 1 93.06 80 ASP A C 1
ATOM 678 O O . ASP A 1 80 ? 15.805 12.969 -0.484 1 93.06 80 ASP A O 1
ATOM 682 N N . GLY A 1 81 ? 15.164 10.883 -0.196 1 93.81 81 GLY A N 1
ATOM 683 C CA . GLY A 1 81 ? 16.547 10.516 0.015 1 93.81 81 GLY A CA 1
ATOM 684 C C . GLY A 1 81 ? 17.141 11.109 1.278 1 93.81 81 GLY A C 1
ATOM 685 O O . GLY A 1 81 ? 18.312 11.5 1.299 1 93.81 81 GLY A O 1
ATOM 686 N N . SER A 1 82 ? 16.328 11.18 2.309 1 91.69 82 SER A N 1
ATOM 687 C CA . SER A 1 82 ? 16.766 11.781 3.562 1 91.69 82 SER A CA 1
ATOM 688 C C . SER A 1 82 ? 17.781 10.898 4.277 1 91.69 82 SER A C 1
ATOM 690 O O . SER A 1 82 ? 17.703 9.664 4.191 1 91.69 82 SER A O 1
ATOM 692 N N . VAL A 1 83 ? 18.688 11.586 4.996 1 93.56 83 VAL A N 1
ATOM 693 C CA . VAL A 1 83 ? 19.656 10.836 5.789 1 93.56 83 VAL A CA 1
ATOM 694 C C . VAL A 1 83 ? 19.312 10.961 7.273 1 93.56 83 VAL A C 1
ATOM 696 O O . VAL A 1 83 ? 19.688 10.094 8.07 1 93.56 83 VAL A O 1
ATOM 699 N N . ALA A 1 84 ? 18.547 12.039 7.594 1 90.94 84 ALA A N 1
ATOM 700 C CA . ALA A 1 84 ? 18.141 12.258 8.977 1 90.94 84 ALA A CA 1
ATOM 701 C C . ALA A 1 84 ? 16.812 13.023 9.0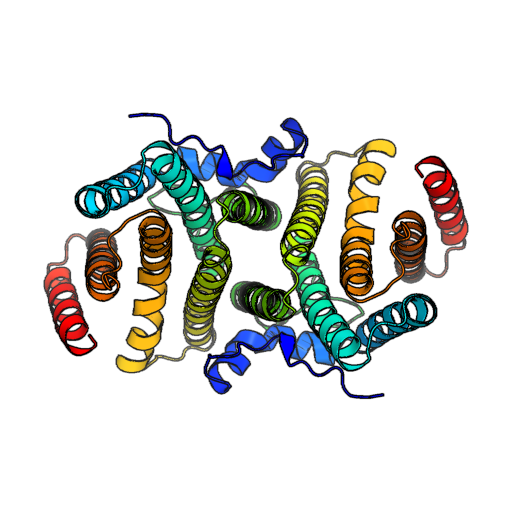39 1 90.94 84 ALA A C 1
ATOM 703 O O . ALA A 1 84 ? 16.438 13.719 8.094 1 90.94 84 ALA A O 1
ATOM 704 N N . ARG A 1 85 ? 16.094 12.844 10.172 1 85.69 85 ARG A N 1
ATOM 705 C CA . ARG A 1 85 ? 14.883 13.586 10.531 1 85.69 85 ARG A CA 1
ATOM 706 C C . ARG A 1 85 ? 14.938 14.047 11.984 1 85.69 85 ARG A C 1
ATOM 708 O O . ARG A 1 85 ? 15.055 13.227 12.898 1 85.69 85 ARG A O 1
ATOM 715 N N . SER A 1 86 ? 14.883 15.273 12.102 1 79.38 86 SER A N 1
ATOM 716 C CA . SER A 1 86 ? 14.938 15.859 13.438 1 79.38 86 SER A CA 1
ATOM 717 C C . SER A 1 86 ? 16.172 15.367 14.203 1 79.38 86 SER A C 1
ATOM 719 O O . SER A 1 86 ? 16.062 14.953 15.359 1 79.38 86 SER A O 1
ATOM 721 N N . GLY A 1 87 ? 17.234 15.281 13.453 1 81.81 87 GLY A N 1
ATOM 722 C CA . GLY A 1 87 ? 18.516 14.969 14.062 1 81.81 87 GLY A CA 1
ATOM 723 C C . GLY A 1 87 ? 18.75 13.484 14.242 1 81.81 87 GLY A C 1
ATOM 724 O O . GLY A 1 87 ? 19.812 13.07 14.703 1 81.81 87 GLY A O 1
ATOM 725 N N . VAL A 1 88 ? 17.797 12.711 13.906 1 89.56 88 VAL A N 1
ATOM 726 C CA . VAL A 1 88 ? 17.922 11.266 14.055 1 89.56 88 VAL A CA 1
ATOM 727 C C . VAL A 1 88 ? 18 10.609 12.68 1 89.56 88 VAL A C 1
ATOM 729 O O . VAL A 1 88 ? 17.297 11 11.758 1 89.56 88 VAL A O 1
ATOM 732 N N . PRO A 1 89 ? 18.984 9.617 12.578 1 94.88 89 PRO A N 1
ATOM 733 C CA . PRO A 1 89 ? 19.047 8.93 11.289 1 94.88 89 PRO A CA 1
ATOM 734 C C . PRO A 1 89 ? 17.703 8.32 10.891 1 94.88 89 PRO A C 1
ATOM 736 O O . PRO A 1 89 ? 16.984 7.789 11.742 1 94.88 89 PRO A O 1
ATOM 739 N N . VAL A 1 90 ? 17.406 8.43 9.625 1 95.75 90 VAL A N 1
ATOM 740 C CA . VAL A 1 90 ? 16.156 7.859 9.141 1 95.75 90 VAL A CA 1
ATOM 741 C C . VAL A 1 90 ? 16.25 6.332 9.141 1 95.75 90 VAL A C 1
ATOM 743 O O . VAL A 1 90 ? 17.344 5.773 9.203 1 95.75 90 VAL A O 1
ATOM 746 N N . MET A 1 91 ? 15.133 5.664 9.016 1 97.25 91 MET A N 1
ATOM 747 C CA . MET A 1 91 ? 15.07 4.227 9.266 1 97.25 91 MET A CA 1
ATOM 748 C C . MET A 1 91 ? 15.773 3.451 8.156 1 97.25 91 MET A C 1
ATOM 750 O O . MET A 1 91 ? 16.391 2.418 8.422 1 97.25 91 MET A O 1
ATOM 754 N N . HIS A 1 92 ? 15.648 3.943 6.879 1 97.75 92 HIS A N 1
ATOM 755 C CA . HIS A 1 92 ? 16.312 3.201 5.812 1 97.75 92 HIS A CA 1
ATOM 756 C C . HIS A 1 92 ? 17.828 3.357 5.891 1 97.75 92 HIS A C 1
ATOM 758 O O . HIS A 1 92 ? 18.562 2.588 5.273 1 97.75 92 HIS A O 1
ATOM 764 N N . SER A 1 93 ? 18.359 4.383 6.605 1 96.88 93 SER A N 1
ATOM 765 C CA . SER A 1 93 ? 19.797 4.496 6.875 1 96.88 93 SER A CA 1
ATOM 766 C C . SER A 1 93 ? 20.234 3.506 7.945 1 96.88 93 SER A C 1
ATOM 768 O O . SER A 1 93 ? 21.391 3.068 7.953 1 96.88 93 SER A O 1
ATOM 770 N N . ILE A 1 94 ? 19.359 3.178 8.828 1 96.5 94 ILE A N 1
ATOM 771 C CA . ILE A 1 94 ? 19.672 2.283 9.938 1 96.5 94 ILE A CA 1
ATOM 772 C C . ILE A 1 94 ? 19.422 0.836 9.516 1 96.5 94 ILE A C 1
ATOM 774 O O . ILE A 1 94 ? 20.297 -0.025 9.688 1 96.5 94 ILE A O 1
ATOM 778 N N . TYR A 1 95 ? 18.297 0.529 8.906 1 97.31 95 TYR A N 1
ATOM 779 C CA . TYR A 1 95 ? 17.859 -0.84 8.672 1 97.31 95 TYR A CA 1
ATOM 780 C C . TYR A 1 95 ? 18 -1.221 7.207 1 97.31 95 TYR A C 1
ATOM 782 O O . TYR A 1 95 ? 17.734 -2.365 6.828 1 97.31 95 TYR A O 1
ATOM 790 N N . GLY A 1 96 ? 18.391 -0.288 6.402 1 97.19 96 GLY A N 1
ATOM 791 C CA . GLY A 1 96 ? 18.406 -0.516 4.965 1 97.19 96 GLY A CA 1
ATOM 792 C C . GLY A 1 96 ? 17.078 -0.248 4.301 1 97.19 96 GLY A C 1
ATOM 793 O O . GLY A 1 96 ? 16.031 -0.295 4.957 1 97.19 96 GLY A O 1
ATOM 794 N N . LEU A 1 97 ? 17.141 0.01 2.99 1 97.81 97 LEU A N 1
ATOM 795 C CA . LEU A 1 97 ? 15.961 0.385 2.215 1 97.81 97 LEU A CA 1
ATOM 796 C C . LEU A 1 97 ? 14.953 -0.76 2.166 1 97.81 97 LEU A C 1
ATOM 798 O O . LEU A 1 97 ? 13.773 -0.569 2.475 1 97.81 97 LEU A O 1
ATOM 802 N N . PRO A 1 98 ? 15.367 -1.982 1.867 1 98.19 98 PRO A N 1
ATOM 803 C CA . PRO A 1 98 ? 14.375 -3.045 1.688 1 98.19 98 PRO A CA 1
ATOM 804 C C . PRO A 1 98 ? 13.578 -3.326 2.961 1 98.19 98 PRO A C 1
ATOM 806 O O . PRO A 1 98 ? 12.344 -3.41 2.918 1 98.19 98 PRO A O 1
ATOM 809 N N . HIS A 1 99 ? 14.273 -3.4 4.062 1 98.31 99 HIS A N 1
ATOM 810 C CA . HIS A 1 99 ? 13.594 -3.719 5.316 1 98.31 99 HIS A CA 1
ATOM 811 C C . HIS A 1 99 ? 12.656 -2.59 5.738 1 98.31 99 HIS A C 1
ATOM 813 O O . HIS A 1 99 ? 11.547 -2.842 6.211 1 98.31 99 HIS A O 1
ATOM 819 N N . THR A 1 100 ? 13.109 -1.396 5.594 1 98.5 100 THR A N 1
ATOM 820 C CA . THR A 1 100 ? 12.297 -0.238 5.949 1 98.5 100 THR A CA 1
ATOM 821 C C . THR A 1 100 ? 11.047 -0.172 5.074 1 98.5 100 THR A C 1
ATOM 823 O O . THR A 1 100 ? 9.938 -0.018 5.586 1 98.5 100 THR A O 1
ATOM 826 N N . LEU A 1 101 ? 11.242 -0.324 3.787 1 98.62 101 LEU A N 1
ATOM 827 C CA . LEU A 1 101 ? 10.125 -0.263 2.854 1 98.62 101 LEU A CA 1
ATOM 828 C C . LEU A 1 101 ? 9.141 -1.398 3.111 1 98.62 101 LEU A C 1
ATOM 830 O O . LEU A 1 101 ? 7.922 -1.189 3.088 1 98.62 101 LEU A O 1
ATOM 834 N N . ASN A 1 102 ? 9.602 -2.547 3.338 1 98.62 102 ASN A N 1
ATOM 835 C CA . ASN A 1 102 ? 8.719 -3.674 3.617 1 98.62 102 ASN A CA 1
ATOM 836 C C . ASN A 1 102 ? 7.945 -3.467 4.914 1 98.62 102 ASN A C 1
ATOM 838 O O . ASN A 1 102 ? 6.777 -3.85 5.016 1 98.62 102 ASN A O 1
ATOM 842 N N . SER A 1 103 ? 8.625 -2.955 5.875 1 98.56 103 SER A N 1
ATOM 843 C CA . SER A 1 103 ? 7.965 -2.658 7.141 1 98.56 103 SER A CA 1
ATOM 844 C C . SER A 1 103 ? 6.797 -1.698 6.945 1 98.56 103 SER A C 1
ATOM 846 O O . SER A 1 103 ? 5.723 -1.893 7.516 1 98.56 103 SER A O 1
ATOM 848 N N . VAL A 1 104 ? 7.008 -0.714 6.145 1 98.25 104 VAL A N 1
ATOM 849 C CA . VAL A 1 104 ? 5.977 0.264 5.824 1 98.25 104 VAL A CA 1
ATOM 850 C C . VAL A 1 104 ? 4.801 -0.43 5.141 1 98.25 104 VAL A C 1
ATOM 852 O O . VAL A 1 104 ? 3.645 -0.23 5.52 1 98.25 104 VAL A O 1
ATOM 855 N N . ASN A 1 105 ? 5.098 -1.225 4.168 1 98.31 105 ASN A N 1
ATOM 856 C CA . ASN A 1 105 ? 4.051 -1.903 3.412 1 98.31 105 ASN A CA 1
ATOM 857 C C . ASN A 1 105 ? 3.291 -2.904 4.277 1 98.31 105 ASN A C 1
ATOM 859 O O . ASN A 1 105 ? 2.072 -3.039 4.16 1 98.31 105 ASN A O 1
ATOM 863 N N . TYR A 1 106 ? 3.998 -3.602 5.129 1 98.31 106 TYR A N 1
ATOM 864 C CA . TYR A 1 106 ? 3.357 -4.551 6.027 1 98.31 106 TYR A CA 1
ATOM 865 C C . TYR A 1 106 ? 2.443 -3.836 7.016 1 98.31 106 TYR A C 1
ATOM 867 O O . TYR A 1 106 ? 1.304 -4.254 7.234 1 98.31 106 TYR A O 1
ATOM 875 N N . ALA A 1 107 ? 2.957 -2.818 7.605 1 97.94 107 ALA A N 1
ATOM 876 C CA . ALA A 1 107 ? 2.139 -2.018 8.516 1 97.94 107 ALA A CA 1
ATOM 877 C C . ALA A 1 107 ? 0.898 -1.48 7.805 1 97.94 107 ALA A C 1
ATOM 879 O O . ALA A 1 107 ? -0.192 -1.458 8.383 1 97.94 107 ALA A O 1
ATOM 880 N N . THR A 1 108 ? 1.075 -1.054 6.57 1 97.69 108 THR A N 1
ATOM 881 C CA . THR A 1 108 ? -0.039 -0.516 5.797 1 97.69 108 THR A CA 1
ATOM 882 C C . THR A 1 108 ? -1.101 -1.586 5.562 1 97.69 108 THR A C 1
ATOM 884 O O . THR A 1 108 ? -2.299 -1.305 5.629 1 97.69 108 THR A O 1
ATOM 887 N N . SER A 1 109 ? -0.684 -2.793 5.266 1 97.69 109 SER A N 1
ATOM 888 C CA . SER A 1 109 ? -1.64 -3.885 5.113 1 97.69 109 SER A CA 1
ATOM 889 C C . SER A 1 109 ? -2.42 -4.117 6.402 1 97.69 109 SER A C 1
ATOM 891 O O . SER A 1 109 ? -3.615 -4.418 6.367 1 97.69 109 SER A O 1
ATOM 893 N N . ASN A 1 110 ? -1.721 -3.992 7.492 1 98.06 110 ASN A N 1
ATOM 894 C CA . ASN A 1 110 ? -2.375 -4.176 8.781 1 98.06 110 ASN A CA 1
ATOM 895 C C . ASN A 1 110 ? -3.334 -3.029 9.094 1 98.06 110 ASN A C 1
ATOM 897 O O . ASN A 1 110 ? -4.363 -3.234 9.734 1 98.06 110 ASN A O 1
ATOM 901 N N . VAL A 1 111 ? -2.98 -1.87 8.641 1 97.88 111 VAL A N 1
ATOM 902 C CA . VAL A 1 111 ? -3.877 -0.727 8.766 1 97.88 111 VAL A CA 1
ATOM 903 C C . VAL A 1 111 ? -5.18 -1.009 8.016 1 97.88 111 VAL A C 1
ATOM 905 O O . VAL A 1 111 ? -6.27 -0.775 8.547 1 97.88 111 VAL A O 1
ATOM 908 N N . LEU A 1 112 ? -5.09 -1.524 6.832 1 97.94 112 LEU A N 1
ATOM 909 C CA . LEU A 1 112 ? -6.273 -1.854 6.047 1 97.94 112 LEU A CA 1
ATOM 910 C C . LEU A 1 112 ? -7.148 -2.863 6.781 1 97.94 112 LEU A C 1
ATOM 912 O O . LEU A 1 112 ? -8.375 -2.75 6.77 1 97.94 112 LEU A O 1
ATOM 916 N N . GLU A 1 113 ? -6.484 -3.773 7.379 1 97.94 113 GLU A N 1
ATOM 917 C CA . GLU A 1 113 ? -7.195 -4.785 8.156 1 97.94 113 GLU A CA 1
ATOM 918 C C . GLU A 1 113 ? -8.008 -4.145 9.281 1 97.94 113 GLU A C 1
ATOM 920 O O . GLU A 1 113 ? -9.18 -4.488 9.477 1 97.94 113 GLU A O 1
ATOM 925 N N . LYS A 1 114 ? -7.414 -3.248 9.984 1 97.88 114 LYS A N 1
ATOM 926 C CA . LYS A 1 114 ? -8.078 -2.6 11.109 1 97.88 114 LYS A CA 1
ATOM 927 C C . LYS A 1 114 ? -9.18 -1.658 10.633 1 97.88 114 LYS A C 1
ATOM 929 O O . LYS A 1 114 ? -10.195 -1.494 11.305 1 97.88 114 LYS A O 1
ATOM 934 N N . LEU A 1 115 ? -8.938 -1.03 9.508 1 97.81 115 LEU A N 1
ATOM 935 C CA . LEU A 1 115 ? -9.969 -0.171 8.938 1 97.81 115 LEU A CA 1
ATOM 936 C C . LEU A 1 115 ? -11.227 -0.972 8.609 1 97.81 115 LEU A C 1
ATOM 938 O O . LEU A 1 115 ? -12.344 -0.517 8.859 1 97.81 115 LEU A O 1
ATOM 942 N N . LEU A 1 116 ? -11.023 -2.088 8.031 1 96.5 116 LEU A N 1
ATOM 943 C CA . LEU A 1 116 ? -12.148 -2.959 7.719 1 96.5 116 LEU A CA 1
ATOM 944 C C . LEU A 1 116 ? -12.898 -3.357 8.984 1 96.5 116 LEU A C 1
ATOM 946 O O . LEU A 1 116 ? -14.125 -3.473 8.969 1 96.5 116 LEU A O 1
ATOM 950 N N . ASP A 1 117 ? -12.195 -3.555 10.031 1 95.56 117 ASP A N 1
ATOM 951 C CA . ASP A 1 117 ? -12.773 -4.004 11.289 1 95.56 117 ASP A CA 1
ATOM 952 C C . ASP A 1 117 ? -13.68 -2.934 11.898 1 95.56 117 ASP A C 1
ATOM 954 O O . ASP A 1 117 ? -14.516 -3.23 12.75 1 95.56 117 ASP A O 1
ATOM 958 N N . LEU A 1 118 ? -13.461 -1.702 11.523 1 96.56 118 LEU A N 1
ATOM 959 C CA . LEU A 1 118 ? -14.32 -0.637 12.023 1 96.56 118 LEU A CA 1
ATOM 960 C C . LEU A 1 118 ? -15.75 -0.821 11.523 1 96.56 118 LEU A C 1
ATOM 962 O O . LEU A 1 118 ? -16.688 -0.256 12.086 1 96.56 118 LEU A O 1
ATOM 966 N N . GLY A 1 119 ? -16 -1.479 10.359 1 95.38 119 GLY A N 1
ATOM 967 C CA . GLY A 1 119 ? -17.297 -2.039 10 1 95.38 119 GLY A CA 1
ATOM 968 C C . GLY A 1 119 ? -18.109 -1.128 9.109 1 95.38 119 GLY A C 1
ATOM 969 O O . GLY A 1 119 ? -19.203 -1.496 8.664 1 95.38 119 GLY A O 1
ATOM 970 N N . ASP A 1 120 ? -17.688 0.098 8.875 1 96.44 120 ASP A N 1
ATOM 971 C CA . ASP A 1 120 ? -18.422 1.008 8.008 1 96.44 120 ASP A CA 1
ATOM 972 C C . ASP A 1 120 ? -17.906 0.945 6.574 1 96.44 120 ASP A C 1
ATOM 974 O O . ASP A 1 120 ? -16.719 1.214 6.324 1 96.44 120 ASP A O 1
ATOM 978 N N . PRO A 1 121 ? -18.75 0.667 5.574 1 95.5 121 PRO A N 1
ATOM 979 C CA . PRO A 1 121 ? -18.312 0.481 4.188 1 95.5 121 PRO A CA 1
ATOM 980 C C . PRO A 1 121 ? -17.828 1.774 3.545 1 95.5 121 PRO A C 1
ATOM 982 O O . PRO A 1 121 ? -17.219 1.742 2.467 1 95.5 121 PRO A O 1
ATOM 985 N N . ARG A 1 122 ? -18.062 2.875 4.172 1 97.19 122 ARG A N 1
ATOM 986 C CA . ARG A 1 122 ? -17.641 4.156 3.615 1 97.19 122 ARG A CA 1
ATOM 987 C C . ARG A 1 122 ? -16.172 4.43 3.93 1 97.19 122 ARG A C 1
ATOM 989 O O . ARG A 1 122 ? -15.57 5.32 3.336 1 97.19 122 ARG A O 1
ATOM 996 N N . ILE A 1 123 ? -15.547 3.658 4.723 1 98.19 123 ILE A N 1
ATOM 997 C CA . ILE A 1 123 ? -14.203 3.938 5.203 1 98.19 123 ILE A CA 1
ATOM 998 C C . ILE A 1 123 ? -13.188 3.635 4.098 1 98.19 123 ILE A C 1
ATOM 1000 O O . ILE A 1 123 ? -12.273 4.426 3.852 1 98.19 123 ILE A O 1
ATOM 1004 N N . MET A 1 124 ? -13.352 2.535 3.402 1 97.56 124 MET A N 1
ATOM 1005 C CA . MET A 1 124 ? -12.359 2.135 2.408 1 97.56 124 MET A CA 1
ATOM 1006 C C . MET A 1 124 ? -12.32 3.127 1.251 1 97.56 124 MET A C 1
ATOM 1008 O O . MET A 1 124 ? -11.234 3.516 0.8 1 97.56 124 MET A O 1
ATOM 1012 N N . PRO A 1 125 ? -13.445 3.559 0.777 1 97.38 125 PRO A N 1
ATOM 1013 C CA . PRO A 1 125 ? -13.398 4.605 -0.247 1 97.38 125 PRO A CA 1
ATOM 1014 C C . PRO A 1 125 ? -12.641 5.848 0.216 1 97.38 125 PRO A C 1
ATOM 1016 O O . PRO A 1 125 ? -11.891 6.441 -0.561 1 97.38 125 PRO A O 1
ATOM 1019 N N . LEU A 1 126 ? -12.812 6.234 1.454 1 97.81 126 LEU A N 1
ATOM 1020 C CA . LEU A 1 126 ? -12.109 7.383 2.006 1 97.81 126 LEU A CA 1
ATOM 1021 C C . LEU A 1 126 ? -10.602 7.133 2.037 1 97.81 126 LEU A C 1
ATOM 1023 O O . LEU A 1 126 ? -9.812 8.023 1.715 1 97.81 126 LEU A O 1
ATOM 1027 N N . TYR A 1 127 ? -10.266 5.945 2.436 1 98.38 127 TYR A N 1
ATOM 1028 C CA . TYR A 1 127 ? -8.852 5.586 2.504 1 98.38 127 TYR A CA 1
ATOM 1029 C C . TYR A 1 127 ? -8.211 5.625 1.121 1 98.38 127 TYR A C 1
ATOM 1031 O O . TYR A 1 127 ? -7.094 6.113 0.961 1 98.38 127 TYR A O 1
ATOM 1039 N N . ILE A 1 128 ? -8.883 5.062 0.153 1 97.62 128 ILE A N 1
ATOM 1040 C CA . ILE A 1 128 ? -8.367 4.992 -1.21 1 97.62 128 ILE A CA 1
ATOM 1041 C C . ILE A 1 128 ? -8.172 6.406 -1.762 1 97.62 128 ILE A C 1
ATOM 1043 O O . ILE A 1 128 ? -7.141 6.711 -2.357 1 97.62 128 ILE A O 1
ATOM 1047 N N . GLU A 1 129 ? -9.125 7.23 -1.513 1 96.81 129 GLU A N 1
ATOM 1048 C CA . GLU A 1 129 ? -9.023 8.617 -1.954 1 96.81 129 GLU A CA 1
ATOM 1049 C C . GLU A 1 129 ? -7.82 9.312 -1.313 1 96.81 129 GLU A C 1
ATOM 1051 O O . GLU A 1 129 ? -7.066 10.016 -1.991 1 96.81 129 GLU A O 1
ATOM 1056 N N . HIS A 1 130 ? -7.711 9.125 -0.085 1 97 130 HIS A N 1
ATOM 1057 C CA . HIS A 1 130 ? -6.562 9.664 0.641 1 97 130 HIS A CA 1
ATOM 1058 C C . HIS A 1 130 ? -5.25 9.172 0.038 1 97 130 HIS A C 1
ATOM 1060 O O . HIS A 1 130 ? -4.344 9.969 -0.211 1 97 130 HIS A O 1
ATOM 1066 N N . GLY A 1 131 ? -5.148 7.898 -0.182 1 97.06 131 GLY A N 1
ATOM 1067 C CA . GLY A 1 131 ? -3.947 7.328 -0.77 1 97.06 131 GLY A CA 1
ATOM 1068 C C . GLY A 1 131 ? -3.633 7.887 -2.145 1 97.06 131 GLY A C 1
ATOM 1069 O O . GLY A 1 131 ? -2.48 8.211 -2.439 1 97.06 131 GLY A O 1
ATOM 1070 N N . GLN A 1 132 ? -4.625 7.98 -2.945 1 97 132 GLN A N 1
ATOM 1071 C CA . GLN A 1 132 ? -4.445 8.508 -4.297 1 97 132 GLN A CA 1
ATOM 1072 C C . GLN A 1 132 ? -3.941 9.945 -4.262 1 97 132 GLN A C 1
ATOM 1074 O O . GLN A 1 132 ? -3.045 10.312 -5.027 1 97 132 GLN A O 1
ATOM 1079 N N . LYS A 1 133 ? -4.469 10.75 -3.365 1 95.62 133 LYS A N 1
ATOM 1080 C CA . LYS A 1 133 ? -4.031 12.141 -3.238 1 95.62 133 LYS A CA 1
ATOM 1081 C C . LYS A 1 133 ? -2.588 12.219 -2.75 1 95.62 133 LYS A C 1
ATOM 1083 O O . LYS A 1 133 ? -1.802 13.023 -3.25 1 95.62 133 LYS A O 1
ATOM 1088 N N . MET A 1 134 ? -2.305 11.375 -1.85 1 96.69 134 MET A N 1
ATOM 1089 C CA . MET A 1 134 ? -0.956 11.367 -1.289 1 96.69 134 MET A CA 1
ATOM 1090 C C . MET A 1 134 ? 0.068 10.945 -2.34 1 96.69 134 MET A C 1
ATOM 1092 O O . MET A 1 134 ? 1.081 11.625 -2.529 1 96.69 134 MET A O 1
ATOM 1096 N N . HIS A 1 135 ? -0.18 9.891 -3.023 1 97.69 135 HIS A N 1
ATOM 1097 C CA . HIS A 1 135 ? 0.773 9.383 -4.004 1 97.69 135 HIS A CA 1
ATOM 1098 C C . HIS A 1 135 ? 0.834 10.281 -5.23 1 97.69 135 HIS A C 1
ATOM 1100 O O . HIS A 1 135 ? 1.893 10.43 -5.848 1 97.69 135 HIS A O 1
ATOM 1106 N N . ALA A 1 136 ? -0.313 10.852 -5.59 1 97.31 136 ALA A N 1
ATOM 1107 C CA . ALA A 1 136 ? -0.292 11.82 -6.684 1 97.31 136 ALA A CA 1
ATOM 1108 C C . ALA A 1 136 ? 0.563 13.031 -6.328 1 97.31 136 ALA A C 1
ATOM 1110 O O . ALA A 1 136 ? 1.372 13.492 -7.137 1 97.31 136 ALA A O 1
ATOM 1111 N N . GLY A 1 137 ? 0.349 13.562 -5.152 1 96.62 137 GLY A N 1
ATOM 1112 C CA . GLY A 1 137 ? 1.153 14.688 -4.699 1 96.62 137 GLY A CA 1
ATOM 1113 C C . GLY A 1 137 ? 2.637 14.367 -4.641 1 96.62 137 GLY A C 1
ATOM 1114 O O . GLY A 1 137 ? 3.457 15.133 -5.16 1 96.62 137 GLY A O 1
ATOM 1115 N N . ASN A 1 138 ? 3.002 13.281 -4.043 1 96.94 138 ASN A N 1
ATOM 1116 C CA . ASN A 1 138 ? 4.398 12.859 -3.979 1 96.94 138 ASN A CA 1
ATOM 1117 C C . ASN A 1 138 ? 4.988 12.656 -5.371 1 96.94 138 ASN A C 1
ATOM 1119 O O . ASN A 1 138 ? 6.113 13.07 -5.641 1 96.94 138 ASN A O 1
ATOM 1123 N N . GLY A 1 139 ? 4.164 11.984 -6.176 1 97.75 139 GLY A N 1
ATOM 1124 C CA . GLY A 1 139 ? 4.629 11.688 -7.523 1 97.75 139 GLY A CA 1
ATOM 1125 C C . GLY A 1 139 ? 4.945 12.938 -8.328 1 97.75 139 GLY A C 1
ATOM 1126 O O . GLY A 1 139 ? 5.969 13 -9.016 1 97.75 139 GLY A O 1
ATOM 1127 N N . MET A 1 140 ? 4.125 13.898 -8.25 1 97.69 140 MET A N 1
ATOM 1128 C CA . MET A 1 140 ? 4.34 15.133 -9 1 97.69 140 MET A CA 1
ATOM 1129 C C . MET A 1 140 ? 5.539 15.898 -8.453 1 97.69 140 MET A C 1
ATOM 1131 O O . MET A 1 140 ? 6.316 16.469 -9.219 1 97.69 140 MET A O 1
ATOM 1135 N N . GLU A 1 141 ? 5.715 15.945 -7.184 1 96.06 141 GLU A N 1
ATOM 1136 C CA . GLU A 1 141 ? 6.879 16.594 -6.594 1 96.06 141 GLU A CA 1
ATOM 1137 C C . GLU A 1 141 ? 8.172 15.906 -7.023 1 96.06 141 GLU A C 1
ATOM 1139 O O . GLU A 1 141 ? 9.164 16.578 -7.336 1 96.06 141 GLU A O 1
ATOM 1144 N N . ILE A 1 142 ? 8.141 14.641 -7.023 1 97.25 142 ILE A N 1
ATOM 1145 C CA . ILE A 1 142 ? 9.297 13.867 -7.473 1 97.25 142 ILE A CA 1
ATOM 1146 C C . ILE A 1 142 ? 9.578 14.164 -8.945 1 97.25 142 ILE A C 1
ATOM 1148 O O . ILE A 1 142 ? 10.734 14.383 -9.328 1 97.25 142 ILE A O 1
ATOM 1152 N N . TYR A 1 143 ? 8.516 14.172 -9.719 1 97.44 143 TYR A N 1
ATOM 1153 C CA . TYR A 1 143 ? 8.641 14.445 -11.148 1 97.44 143 TYR A CA 1
ATOM 1154 C C . TYR A 1 143 ? 9.281 15.805 -11.391 1 97.44 143 TYR A C 1
ATOM 1156 O O . TYR A 1 143 ? 10.219 15.93 -12.188 1 97.44 143 TYR A O 1
ATOM 1164 N N . TRP A 1 144 ? 8.781 16.844 -10.742 1 96.88 144 TRP A N 1
ATOM 1165 C CA . TRP A 1 144 ? 9.328 18.188 -10.891 1 96.88 144 TRP A CA 1
ATOM 1166 C C . TRP A 1 144 ? 10.789 18.234 -10.461 1 96.88 144 TRP A C 1
ATOM 1168 O O . TRP A 1 144 ? 11.641 18.781 -11.164 1 96.88 144 TRP A O 1
ATOM 1178 N N . ARG A 1 145 ? 11.094 17.656 -9.352 1 95.44 145 ARG A N 1
ATOM 1179 C CA . ARG A 1 145 ? 12.445 17.656 -8.797 1 95.44 145 ARG A CA 1
ATOM 1180 C C . ARG A 1 145 ? 13.414 16.938 -9.719 1 95.44 145 ARG A C 1
ATOM 1182 O O . ARG A 1 145 ? 14.453 17.484 -10.102 1 95.44 145 ARG A O 1
ATOM 1189 N N . ASP A 1 146 ? 13.07 15.727 -10.109 1 94.56 146 ASP A N 1
ATOM 1190 C CA . ASP A 1 146 ? 14 14.859 -10.828 1 94.56 146 ASP A CA 1
ATOM 1191 C C . ASP A 1 146 ? 14.172 15.312 -12.281 1 94.56 146 ASP A C 1
ATOM 1193 O O . ASP A 1 146 ? 15.133 14.93 -12.945 1 94.56 146 ASP A O 1
ATOM 1197 N N . ASN A 1 147 ? 13.227 16.109 -12.766 1 95.25 147 ASN A N 1
ATOM 1198 C CA . ASN A 1 147 ? 13.328 16.625 -14.133 1 95.25 147 ASN A CA 1
ATOM 1199 C C . ASN A 1 147 ? 13.711 18.094 -14.156 1 95.25 147 ASN A C 1
ATOM 1201 O O . ASN A 1 147 ? 13.68 18.734 -15.211 1 95.25 147 ASN A O 1
ATOM 1205 N N . ILE A 1 148 ? 13.945 18.656 -13.039 1 96.19 148 ILE A N 1
ATOM 1206 C CA . ILE A 1 148 ? 14.391 20.047 -12.883 1 96.19 148 ILE A CA 1
ATOM 1207 C C . ILE A 1 148 ? 13.359 20.984 -13.477 1 96.19 148 ILE A C 1
ATOM 1209 O O . ILE A 1 148 ? 13.703 21.875 -14.258 1 96.19 148 ILE A O 1
ATOM 1213 N N . ILE A 1 149 ? 12.148 20.703 -13.18 1 96.62 149 ILE A N 1
ATOM 1214 C CA . ILE A 1 149 ? 11.031 21.562 -13.594 1 96.62 149 ILE A CA 1
ATOM 1215 C C . ILE A 1 149 ? 10.547 22.391 -12.406 1 96.62 149 ILE A C 1
ATOM 1217 O O . ILE A 1 149 ? 10.281 21.844 -11.328 1 96.62 149 ILE A O 1
ATOM 1221 N N . CYS A 1 150 ? 10.5 23.641 -12.57 1 96.5 150 CYS A N 1
ATOM 1222 C CA . CYS A 1 150 ? 9.922 24.5 -11.555 1 96.5 150 CYS A CA 1
ATOM 1223 C C . CYS A 1 150 ? 8.445 24.75 -11.836 1 96.5 150 CYS A C 1
ATOM 1225 O O . CYS A 1 150 ? 8.094 25.453 -12.781 1 96.5 150 CYS A O 1
ATOM 1227 N N . PRO A 1 151 ? 7.613 24.188 -11.016 1 95.25 151 PRO A N 1
ATOM 1228 C CA . PRO A 1 151 ? 6.191 24.438 -11.258 1 95.25 151 PRO A CA 1
ATOM 1229 C C . PRO A 1 151 ? 5.789 25.891 -10.969 1 95.25 151 PRO A C 1
ATOM 1231 O O . PRO A 1 151 ? 6.496 26.594 -10.25 1 95.25 151 PRO A O 1
ATOM 1234 N N . THR A 1 152 ? 4.699 26.281 -11.625 1 95.31 152 THR A N 1
ATOM 1235 C CA . THR A 1 152 ? 4.113 27.547 -11.227 1 95.31 152 THR A CA 1
ATOM 1236 C C . THR A 1 152 ? 3.588 27.484 -9.797 1 95.31 152 THR A C 1
ATOM 1238 O O . THR A 1 152 ? 3.4 26.391 -9.25 1 95.31 152 THR A O 1
ATOM 1241 N N . GLU A 1 153 ? 3.432 28.594 -9.18 1 89.12 153 GLU A N 1
ATOM 1242 C CA . GLU A 1 153 ? 2.873 28.641 -7.832 1 89.12 153 GLU A CA 1
ATOM 1243 C C . GLU A 1 153 ? 1.517 27.938 -7.777 1 89.12 153 GLU A C 1
ATOM 1245 O O . GLU A 1 153 ? 1.232 27.203 -6.832 1 89.12 153 GLU A O 1
ATOM 1250 N N . GLU A 1 154 ? 0.726 28.172 -8.75 1 92.19 154 GLU A N 1
ATOM 1251 C CA . GLU A 1 154 ? -0.602 27.562 -8.805 1 92.19 154 GLU A CA 1
ATOM 1252 C C . GLU A 1 154 ? -0.512 26.047 -8.906 1 92.19 154 GLU A C 1
ATOM 1254 O O . GLU A 1 154 ? -1.236 25.328 -8.211 1 92.19 154 GLU A O 1
ATOM 1259 N N . GLU A 1 155 ? 0.368 25.594 -9.781 1 92.75 155 GLU A N 1
ATOM 1260 C CA . GLU A 1 155 ? 0.58 24.156 -9.922 1 92.75 155 GLU A CA 1
ATOM 1261 C C . GLU A 1 155 ? 1.055 23.531 -8.617 1 92.75 155 GLU A C 1
ATOM 1263 O O . GLU A 1 155 ? 0.583 22.453 -8.227 1 92.75 155 GLU A O 1
ATOM 1268 N N . TYR A 1 156 ? 1.917 24.234 -7.965 1 92.38 156 TYR A N 1
ATOM 1269 C CA . TYR A 1 156 ? 2.475 23.734 -6.711 1 92.38 156 TYR A CA 1
ATOM 1270 C C . TYR A 1 156 ? 1.398 23.641 -5.637 1 92.38 156 TYR A C 1
ATOM 1272 O O . TYR A 1 156 ? 1.3 22.641 -4.934 1 92.38 156 TYR A O 1
ATOM 1280 N N . LEU A 1 157 ? 0.644 24.641 -5.512 1 90.12 157 LEU A N 1
ATOM 1281 C CA . LEU A 1 157 ? -0.382 24.672 -4.477 1 90.12 157 LEU A CA 1
ATOM 1282 C C . LEU A 1 157 ? -1.454 23.625 -4.734 1 90.12 157 LEU A C 1
ATOM 1284 O O . LEU A 1 157 ? -1.979 23.016 -3.791 1 90.12 157 LEU A O 1
ATOM 1288 N N . GLU A 1 158 ? -1.757 23.359 -5.973 1 92 158 GLU A N 1
ATOM 1289 C CA . GLU A 1 158 ? -2.76 22.375 -6.352 1 92 158 GLU A CA 1
ATOM 1290 C C . GLU A 1 158 ? -2.355 20.969 -5.891 1 92 158 GLU A C 1
ATOM 1292 O O . GLU A 1 158 ? -3.215 20.141 -5.586 1 92 158 GLU A O 1
ATOM 1297 N N . ILE A 1 159 ? -1.088 20.781 -5.816 1 92.56 159 ILE A N 1
ATOM 1298 C CA . ILE A 1 159 ? -0.553 19.469 -5.473 1 92.56 159 ILE A CA 1
ATOM 1299 C C . ILE A 1 159 ? -0.229 19.422 -3.982 1 92.56 159 ILE A C 1
ATOM 1301 O O . ILE A 1 159 ? -0.583 18.453 -3.297 1 92.56 159 ILE A O 1
ATOM 1305 N N . ALA A 1 160 ? 0.372 20.453 -3.463 1 90.62 160 ALA A N 1
ATOM 1306 C CA . ALA A 1 160 ? 0.953 20.469 -2.123 1 90.62 160 ALA A CA 1
ATOM 1307 C C . ALA A 1 160 ? -0.135 20.547 -1.055 1 90.62 160 ALA A C 1
ATOM 1309 O O . ALA A 1 160 ? -0.008 19.922 0.008 1 90.62 160 ALA A O 1
ATOM 1310 N N . VAL A 1 161 ? -1.136 21.266 -1.314 1 91.69 161 VAL A N 1
ATOM 1311 C CA . VAL A 1 161 ? -2.16 21.484 -0.302 1 91.69 161 VAL A CA 1
ATOM 1312 C C . VAL A 1 161 ? -2.926 20.203 -0.035 1 91.69 161 VAL A C 1
ATOM 1314 O O . VAL A 1 161 ? -3.008 19.734 1.107 1 91.69 161 VAL A O 1
ATOM 1317 N N . PRO A 1 162 ? -3.465 19.547 -1.09 1 93.81 162 PRO A N 1
ATOM 1318 C CA . PRO A 1 162 ? -4.148 18.266 -0.814 1 93.81 162 PRO A CA 1
ATOM 1319 C C . PRO A 1 162 ? -3.219 17.219 -0.204 1 93.81 162 PRO A C 1
ATOM 1321 O O . PRO A 1 162 ? -3.633 16.469 0.674 1 93.81 162 PRO A O 1
ATOM 1324 N N . LYS A 1 163 ? -2.041 17.156 -0.673 1 94.12 163 LYS A N 1
ATOM 1325 C CA . LYS A 1 163 ? -1.077 16.203 -0.118 1 94.12 163 LYS A CA 1
ATOM 1326 C C . LYS A 1 163 ? -0.889 16.422 1.38 1 94.12 163 LYS A C 1
ATOM 1328 O O . LYS A 1 163 ? -0.833 15.469 2.152 1 94.12 163 LYS A O 1
ATOM 1333 N N . THR A 1 164 ? -0.813 17.625 1.786 1 91.94 164 THR A N 1
ATOM 1334 C CA . THR A 1 164 ? -0.537 18 3.17 1 91.94 164 THR A CA 1
ATOM 1335 C C . THR A 1 164 ? -1.739 17.703 4.059 1 91.94 164 THR A C 1
ATOM 1337 O O . THR A 1 164 ? -1.58 17.266 5.203 1 91.94 164 THR A O 1
ATOM 1340 N N . SER A 1 165 ? -2.889 17.891 3.557 1 94.5 165 SER A N 1
ATOM 1341 C CA . SER A 1 165 ? -4.062 17.844 4.422 1 94.5 165 SER A CA 1
ATOM 1342 C C . SER A 1 165 ? -4.793 16.516 4.316 1 94.5 165 SER A C 1
ATOM 1344 O O . SER A 1 165 ? -5.637 16.188 5.152 1 94.5 165 SER A O 1
ATOM 1346 N N . SER A 1 166 ? -4.523 15.734 3.338 1 96.44 166 SER A N 1
ATOM 1347 C CA . SER A 1 166 ? -5.324 14.562 3.008 1 96.44 166 SER A CA 1
ATOM 1348 C C . SER A 1 166 ? -5.387 13.586 4.18 1 96.44 166 SER A C 1
ATOM 1350 O O . SER A 1 166 ? -6.426 12.969 4.426 1 96.44 166 SER A O 1
ATOM 1352 N N . ALA A 1 167 ? -4.316 13.445 4.875 1 96.62 167 ALA A N 1
ATOM 1353 C CA . ALA A 1 167 ? -4.277 12.477 5.961 1 96.62 167 ALA A CA 1
ATOM 1354 C C . ALA A 1 167 ? -5.273 12.836 7.062 1 96.62 167 ALA A C 1
ATOM 1356 O O . ALA A 1 167 ? -6.113 12.016 7.441 1 96.62 167 ALA A O 1
ATOM 1357 N N . PHE A 1 168 ? -5.238 14.016 7.535 1 96.56 168 PHE A N 1
ATOM 1358 C CA . PHE A 1 168 ? -6.117 14.398 8.633 1 96.56 168 PHE A CA 1
ATOM 1359 C C . PHE A 1 168 ? -7.555 14.57 8.141 1 96.56 168 PHE A C 1
ATOM 1361 O O . PHE A 1 168 ? -8.5 14.289 8.875 1 96.56 168 PHE A O 1
ATOM 1368 N N . CYS A 1 169 ? -7.715 15.031 6.891 1 97.12 169 CYS A N 1
ATOM 1369 C CA . CYS A 1 169 ? -9.062 15.039 6.34 1 97.12 169 CYS A CA 1
ATOM 1370 C C . CYS A 1 169 ? -9.672 13.641 6.355 1 97.12 169 CYS A C 1
ATOM 1372 O O . CYS A 1 169 ? -10.82 13.469 6.754 1 97.12 169 CYS A O 1
ATOM 1374 N N . PHE A 1 170 ? -8.914 12.695 5.945 1 98.31 170 PHE A N 1
ATOM 1375 C CA . PHE A 1 170 ? -9.328 11.297 5.996 1 98.31 170 PHE A CA 1
ATOM 1376 C C . PHE A 1 170 ? -9.688 10.891 7.418 1 98.31 170 PHE A C 1
ATOM 1378 O O . PHE A 1 170 ? -10.773 10.352 7.66 1 98.31 170 PHE A O 1
ATOM 1385 N N . GLY A 1 171 ? -8.797 11.133 8.352 1 98.12 171 GLY A N 1
ATOM 1386 C CA . GLY A 1 171 ? -9.039 10.75 9.727 1 98.12 171 GLY A CA 1
ATOM 1387 C C . GLY A 1 171 ? -10.305 11.352 10.305 1 98.12 171 GLY A C 1
ATOM 1388 O O . GLY A 1 171 ? -11.094 10.656 10.945 1 98.12 171 GLY A O 1
ATOM 1389 N N . ILE A 1 172 ? -10.5 12.602 10.055 1 97.38 172 ILE A N 1
ATOM 1390 C CA . ILE A 1 172 ? -11.648 13.312 10.602 1 97.38 172 ILE A CA 1
ATOM 1391 C C . ILE A 1 172 ? -12.93 12.805 9.945 1 97.38 172 ILE A C 1
ATOM 1393 O O . ILE A 1 172 ? -13.961 12.664 10.609 1 97.38 172 ILE A O 1
ATOM 1397 N N . LYS A 1 173 ? -12.852 12.57 8.695 1 98.25 173 LYS A N 1
ATOM 1398 C CA . LYS A 1 173 ? -14.016 12.008 8.008 1 98.25 173 LYS A CA 1
ATOM 1399 C C . LYS A 1 173 ? -14.375 10.641 8.562 1 98.25 173 LYS A C 1
ATOM 1401 O O . LYS A 1 173 ? -15.555 10.297 8.672 1 98.25 173 LYS A O 1
ATOM 1406 N N . VAL A 1 174 ? -13.406 9.836 8.852 1 98.44 174 VAL A N 1
ATOM 1407 C CA . VAL A 1 174 ? -13.672 8.539 9.469 1 98.44 174 VAL A CA 1
ATOM 1408 C C . VAL A 1 174 ? -14.336 8.742 10.828 1 98.44 174 VAL A C 1
ATOM 1410 O O . VAL A 1 174 ? -15.312 8.055 11.156 1 98.44 174 VAL A O 1
ATOM 1413 N N . MET A 1 175 ? -13.836 9.695 11.641 1 98.25 175 MET A N 1
ATOM 1414 C CA . MET A 1 175 ? -14.477 10.016 12.914 1 98.25 175 MET A CA 1
ATOM 1415 C C . MET A 1 175 ? -15.953 10.359 12.711 1 98.25 175 MET A C 1
ATOM 1417 O O . MET A 1 175 ? -16.812 9.898 13.469 1 98.25 175 MET A O 1
ATOM 1421 N N . GLN A 1 176 ? -16.203 11.086 11.711 1 98.38 176 GLN A N 1
ATOM 1422 C CA . GLN A 1 176 ? -17.547 11.594 11.477 1 98.38 176 GLN A CA 1
ATOM 1423 C C . GLN A 1 176 ? -18.531 10.453 11.18 1 98.38 176 GLN A C 1
ATOM 1425 O O . GLN A 1 176 ? -19.734 10.594 11.375 1 98.38 176 GLN A O 1
ATOM 1430 N N . LEU A 1 177 ? -18.016 9.336 10.68 1 98.25 177 LEU A N 1
ATOM 1431 C CA . LEU A 1 177 ? -18.875 8.188 10.43 1 98.25 177 LEU A CA 1
ATOM 1432 C C . LEU A 1 177 ? -19.438 7.629 11.727 1 98.25 177 LEU A C 1
ATOM 1434 O O . LEU A 1 177 ? -20.406 6.855 11.711 1 98.25 177 LEU A O 1
ATOM 1438 N N . PHE A 1 178 ? -18.875 7.98 12.828 1 98.06 178 PHE A N 1
ATOM 1439 C CA . PHE A 1 178 ? -19.328 7.512 14.133 1 98.06 178 PHE A CA 1
ATOM 1440 C C . PHE A 1 178 ? -19.844 8.672 14.969 1 98.06 178 PHE A C 1
ATOM 1442 O O . PHE A 1 178 ? -19.828 8.609 16.203 1 98.06 178 PHE A O 1
ATOM 1449 N N . SER A 1 179 ? -20.141 9.703 14.328 1 97.88 179 SER A N 1
ATOM 1450 C CA . SER A 1 179 ? -20.656 10.922 14.938 1 97.88 179 SER A CA 1
ATOM 1451 C C . SER A 1 179 ? -21.969 11.344 14.281 1 97.88 179 SER A C 1
ATOM 1453 O O . SER A 1 179 ? -22.266 10.945 13.156 1 97.88 179 SER A O 1
ATOM 1455 N N . ASP A 1 180 ? -22.75 12.172 14.969 1 97.25 180 ASP A N 1
ATOM 1456 C CA . ASP A 1 180 ? -23.969 12.742 14.406 1 97.25 180 ASP A CA 1
ATOM 1457 C C . ASP A 1 180 ? -23.672 14.016 13.617 1 97.25 180 ASP A C 1
ATOM 1459 O O . ASP A 1 180 ? -24.547 14.57 12.953 1 97.25 180 ASP A O 1
ATOM 1463 N N . ASN A 1 181 ? -22.438 14.461 13.703 1 95.75 181 ASN A N 1
ATOM 1464 C CA . ASN A 1 181 ? -22 15.656 12.984 1 95.75 181 ASN A CA 1
ATOM 1465 C C . ASN A 1 181 ? -21.484 15.312 11.594 1 95.75 181 ASN A C 1
ATOM 1467 O O . ASN A 1 181 ? -20.469 14.617 11.453 1 95.75 181 ASN A O 1
ATOM 1471 N N . SER A 1 182 ? -22.094 15.828 10.586 1 94.12 182 SER A N 1
ATOM 1472 C CA . SER A 1 182 ? -21.703 15.523 9.211 1 94.12 182 SER A CA 1
ATOM 1473 C C . SER A 1 182 ? -21.266 16.781 8.477 1 94.12 182 SER A C 1
ATOM 1475 O O . SER A 1 182 ? -21.266 16.812 7.242 1 94.12 182 SER A O 1
ATOM 1477 N N . GLU A 1 183 ? -20.875 17.781 9.258 1 94.69 183 GLU A N 1
ATOM 1478 C CA . GLU A 1 183 ? -20.422 19.031 8.648 1 94.69 183 GLU A CA 1
ATOM 1479 C C . GLU A 1 183 ? -19.156 18.797 7.828 1 94.69 183 GLU A C 1
ATOM 1481 O O . GLU A 1 183 ? -18.344 17.938 8.156 1 94.69 183 GLU A O 1
ATOM 1486 N N . ASN A 1 184 ? -19.062 19.609 6.75 1 95.69 184 ASN A N 1
ATOM 1487 C CA . ASN A 1 184 ? -17.812 19.562 5.984 1 95.69 184 ASN A CA 1
ATOM 1488 C C . ASN A 1 184 ? -16.688 20.297 6.699 1 95.69 184 ASN A C 1
ATOM 1490 O O . ASN A 1 184 ? -16.688 21.531 6.762 1 95.69 184 ASN A O 1
ATOM 1494 N N . LEU A 1 185 ? -15.75 19.594 7.176 1 94.56 185 LEU A N 1
ATOM 1495 C CA . LEU A 1 185 ? -14.672 20.172 7.973 1 94.56 185 LEU A CA 1
ATOM 1496 C C . LEU A 1 185 ? -13.375 20.234 7.172 1 94.56 185 LEU A C 1
ATOM 1498 O O . LEU A 1 185 ? -12.32 20.594 7.707 1 94.56 185 LEU A O 1
ATOM 1502 N N . ASP A 1 186 ? -13.375 19.969 5.906 1 93.88 186 ASP A N 1
ATOM 1503 C CA . ASP A 1 186 ? -12.188 19.875 5.066 1 93.88 186 ASP A CA 1
ATOM 1504 C C . ASP A 1 186 ? -11.414 21.188 5.055 1 93.88 186 ASP A C 1
ATOM 1506 O O . ASP A 1 186 ? -10.188 21.203 5.148 1 93.88 186 ASP A O 1
ATOM 1510 N N . LYS A 1 187 ? -12.133 22.25 4.871 1 92.56 187 LYS A N 1
ATOM 1511 C CA . LYS A 1 187 ? -11.477 23.562 4.793 1 92.56 187 LYS A CA 1
ATOM 1512 C C . LYS A 1 187 ? -10.75 23.891 6.098 1 92.56 187 LYS A C 1
ATOM 1514 O O . LYS A 1 187 ? -9.633 24.406 6.082 1 92.56 187 LYS A O 1
ATOM 1519 N N . LEU A 1 188 ? -11.398 23.641 7.145 1 91.94 188 LEU A N 1
ATOM 1520 C CA . LEU A 1 188 ? -10.805 23.906 8.453 1 91.94 188 LEU A CA 1
ATOM 1521 C C . LEU A 1 188 ? -9.562 23.031 8.664 1 91.94 188 LEU A C 1
ATOM 1523 O O . LEU A 1 188 ? -8.508 23.547 9.047 1 91.94 188 LEU A O 1
ATOM 1527 N N . VAL A 1 189 ? -9.641 21.766 8.43 1 93.75 189 VAL A N 1
ATOM 1528 C CA . VAL A 1 189 ? -8.531 20.828 8.609 1 93.75 189 VAL A CA 1
ATOM 1529 C C . VAL A 1 189 ? -7.371 21.219 7.699 1 93.75 189 VAL A C 1
ATOM 1531 O O . VAL A 1 189 ? -6.215 21.234 8.133 1 93.75 189 VAL A O 1
ATOM 1534 N N . THR A 1 190 ? -7.711 21.531 6.469 1 93.25 190 THR A N 1
ATOM 1535 C CA . THR A 1 190 ? -6.695 21.906 5.492 1 93.25 190 THR A CA 1
ATOM 1536 C C . THR A 1 190 ? -5.945 23.156 5.957 1 93.25 190 THR A C 1
ATOM 1538 O O . THR A 1 190 ? -4.715 23.203 5.887 1 93.25 190 THR A O 1
ATOM 1541 N N . THR A 1 191 ? -6.68 24.125 6.391 1 90.06 191 THR A N 1
ATOM 1542 C CA . THR A 1 191 ? -6.062 25.344 6.875 1 90.06 191 THR A CA 1
ATOM 1543 C C . THR A 1 191 ? -5.121 25.062 8.039 1 90.06 191 THR A C 1
ATOM 1545 O O . THR A 1 191 ? -3.992 25.547 8.07 1 90.06 191 THR A O 1
ATOM 1548 N N . LEU A 1 192 ? -5.559 24.281 8.969 1 88.94 192 LEU A N 1
ATOM 1549 C CA . LEU A 1 192 ? -4.75 23.953 10.141 1 88.94 192 LEU A CA 1
ATOM 1550 C C . LEU A 1 192 ? -3.486 23.203 9.727 1 88.94 192 LEU A C 1
ATOM 1552 O O . LEU A 1 192 ? -2.396 23.5 10.227 1 88.94 192 LEU A O 1
ATOM 1556 N N . GLU A 1 193 ? -3.602 22.266 8.852 1 91.75 193 GLU A N 1
ATOM 1557 C CA . GLU A 1 193 ? -2.473 21.438 8.43 1 91.75 193 GLU A CA 1
ATOM 1558 C C . GLU A 1 193 ? -1.455 22.25 7.641 1 91.75 193 GLU A C 1
ATOM 1560 O O . GLU A 1 193 ? -0.247 22.062 7.777 1 91.75 193 GLU A O 1
ATOM 1565 N N . VAL A 1 194 ? -1.968 23.125 6.785 1 87.81 194 VAL A N 1
ATOM 1566 C CA . VAL A 1 194 ? -1.08 23.969 6 1 87.81 194 VAL A CA 1
ATOM 1567 C C . VAL A 1 194 ? -0.324 24.922 6.93 1 87.81 194 VAL A C 1
ATOM 1569 O O . VAL A 1 194 ? 0.879 25.141 6.762 1 87.81 194 VAL A O 1
ATOM 1572 N N . LEU A 1 195 ? -0.998 25.438 7.887 1 84.06 195 LEU A N 1
ATOM 1573 C CA . LEU A 1 195 ? -0.354 26.312 8.859 1 84.06 195 LEU A CA 1
ATOM 1574 C C . LEU A 1 195 ? 0.717 25.547 9.641 1 84.06 195 LEU A C 1
ATOM 1576 O O . LEU A 1 195 ? 1.809 26.078 9.875 1 84.06 195 LEU A O 1
ATOM 1580 N N . ASN A 1 196 ? 0.376 24.391 9.992 1 84.19 196 ASN A N 1
ATOM 1581 C CA . ASN A 1 196 ? 1.335 23.562 10.711 1 84.19 196 ASN A CA 1
ATOM 1582 C C . ASN A 1 196 ? 2.566 23.25 9.867 1 84.19 196 ASN A C 1
ATOM 1584 O O . ASN A 1 196 ? 3.688 23.25 10.375 1 84.19 196 ASN A O 1
ATOM 1588 N N . LYS A 1 197 ? 2.34 22.938 8.672 1 84.88 197 LYS A N 1
ATOM 1589 C CA . LYS A 1 197 ? 3.441 22.656 7.758 1 84.88 197 LYS A CA 1
ATOM 1590 C C . LYS A 1 197 ? 4.344 23.875 7.594 1 84.88 197 LYS A C 1
ATOM 1592 O O . LYS A 1 197 ? 5.57 23.75 7.609 1 84.88 197 LYS A O 1
ATOM 1597 N N . LEU A 1 198 ? 3.777 24.969 7.426 1 78.94 198 LEU A N 1
ATOM 1598 C CA . LEU A 1 198 ? 4.531 26.203 7.254 1 78.94 198 LEU A CA 1
ATOM 1599 C C . LEU A 1 198 ? 5.328 26.531 8.508 1 78.94 198 LEU A C 1
ATOM 1601 O O . LEU A 1 198 ? 6.477 26.969 8.422 1 78.94 198 LEU A O 1
ATOM 1605 N N . LYS A 1 199 ? 4.758 26.344 9.547 1 76.12 199 LYS A N 1
ATOM 1606 C CA . LYS A 1 199 ? 5.438 26.562 10.82 1 76.12 199 LYS A CA 1
ATOM 1607 C C . LYS A 1 199 ? 6.668 25.656 10.945 1 76.12 199 LYS A C 1
ATOM 1609 O O . LYS A 1 199 ? 7.754 26.125 11.289 1 76.12 199 LYS A O 1
ATOM 1614 N N . ASN A 1 200 ? 6.504 24.438 10.609 1 74.88 200 ASN A N 1
ATOM 1615 C CA . ASN A 1 200 ? 7.598 23.469 10.703 1 74.88 200 ASN A CA 1
ATOM 1616 C C . ASN A 1 200 ? 8.711 23.797 9.703 1 74.88 200 ASN A C 1
ATOM 1618 O O . ASN A 1 200 ? 9.891 23.656 10.023 1 74.88 200 ASN A O 1
ATOM 1622 N N . GLU A 1 201 ? 8.336 24.188 8.562 1 72.38 201 GLU A N 1
ATOM 1623 C CA . GLU A 1 201 ? 9.328 24.531 7.555 1 72.38 201 GLU A CA 1
ATOM 1624 C C . GLU A 1 201 ? 10.07 25.812 7.934 1 72.38 201 GLU A C 1
ATOM 1626 O O . GLU A 1 201 ? 11.273 25.938 7.688 1 72.38 201 GLU A O 1
ATOM 1631 N N . ALA A 1 202 ? 9.312 26.703 8.469 1 66 202 ALA A N 1
ATOM 1632 C CA . ALA A 1 202 ? 9.938 27.953 8.93 1 66 202 ALA A CA 1
ATOM 1633 C C . ALA A 1 202 ? 10.953 27.688 10.031 1 66 202 ALA A C 1
ATOM 1635 O O . ALA A 1 202 ? 12.055 28.234 10.023 1 66 202 ALA A O 1
ATOM 1636 N N . VAL A 1 203 ? 10.578 26.891 10.898 1 64.75 203 VAL A N 1
ATOM 1637 C CA . VAL A 1 203 ? 11.461 26.531 12.008 1 64.75 203 VAL A CA 1
ATOM 1638 C C . VAL A 1 203 ? 12.719 25.859 11.461 1 64.75 203 VAL A C 1
ATOM 1640 O O . VAL A 1 203 ? 13.828 26.188 11.883 1 64.75 203 VAL A O 1
ATOM 1643 N N . GLN A 1 204 ? 12.5 25.047 10.492 1 64.88 204 GLN A N 1
ATOM 1644 C CA . GLN A 1 204 ? 13.641 24.344 9.914 1 64.88 204 GLN A CA 1
ATOM 1645 C C . GLN A 1 204 ? 14.555 25.312 9.156 1 64.88 204 GLN A C 1
ATOM 1647 O O . GLN A 1 204 ? 15.773 25.203 9.227 1 64.88 204 GLN A O 1
ATOM 1652 N N . GLU A 1 205 ? 13.938 26.219 8.5 1 62.34 205 GLU A N 1
ATOM 1653 C CA . GLU A 1 205 ? 14.711 27.188 7.73 1 62.34 205 GLU A CA 1
ATOM 1654 C C . GLU A 1 205 ? 15.453 28.156 8.648 1 62.34 205 GLU A C 1
ATOM 1656 O O . GLU A 1 205 ? 16.609 28.516 8.383 1 62.34 205 GLU A O 1
ATOM 1661 N N . VAL A 1 206 ? 14.758 28.594 9.625 1 55.56 206 VAL A N 1
ATOM 1662 C CA . VAL A 1 206 ? 15.383 29.469 10.594 1 55.56 206 VAL A CA 1
ATOM 1663 C C . VAL A 1 206 ? 16.578 28.781 11.227 1 55.56 206 VAL A C 1
ATOM 1665 O O . VAL A 1 206 ? 17.641 29.391 11.414 1 55.56 206 VAL A O 1
ATOM 1668 N N . GLU A 1 207 ? 16.266 27.562 11.469 1 56.78 207 GLU A N 1
ATOM 1669 C CA . GLU A 1 207 ? 17.359 26.781 12.039 1 56.78 207 GLU A CA 1
ATOM 1670 C C . GLU A 1 207 ? 18.531 26.656 11.055 1 56.78 207 GLU A C 1
ATOM 1672 O O . GLU A 1 207 ? 19.688 26.75 11.445 1 56.78 207 GLU A O 1
ATOM 1677 N N . ARG A 1 208 ? 18.016 26.5 9.875 1 58.34 208 ARG A N 1
ATOM 1678 C CA . ARG A 1 208 ? 19.031 26.375 8.844 1 58.34 208 ARG A CA 1
ATOM 1679 C C . ARG A 1 208 ? 19.734 27.703 8.594 1 58.34 208 ARG A C 1
ATOM 1681 O O . ARG A 1 208 ? 20.953 27.75 8.391 1 58.34 208 ARG A O 1
ATOM 1688 N N . LEU A 1 209 ? 18.797 28.766 8.453 1 54.38 209 LEU A N 1
ATOM 1689 C CA . LEU A 1 209 ? 19.344 30.078 8.102 1 54.38 209 LEU A CA 1
ATOM 1690 C C . LEU A 1 209 ? 19.859 30.797 9.336 1 54.38 209 LEU A C 1
ATOM 1692 O O . LEU A 1 209 ? 20.516 31.828 9.219 1 54.38 209 LEU A O 1
ATOM 1696 N N . GLY A 1 210 ? 20.062 30.234 10.391 1 48.88 210 GLY A N 1
ATOM 1697 C CA . GLY A 1 210 ? 20.516 31.016 11.531 1 48.88 210 GLY A CA 1
ATOM 1698 C C . GLY A 1 210 ? 19.547 32.125 11.922 1 48.88 210 GLY A C 1
ATOM 1699 O O . GLY A 1 210 ? 19.969 33.188 12.336 1 48.88 210 GLY A O 1
ATOM 1700 N N . GLY A 1 211 ? 18.062 32.031 12.047 1 46.84 211 GLY A N 1
ATOM 1701 C CA . GLY A 1 211 ? 17.016 32.812 12.641 1 46.84 211 GLY A CA 1
ATOM 1702 C C . GLY A 1 211 ? 16.359 33.781 11.664 1 46.84 211 GLY A C 1
ATOM 1703 O O . GLY A 1 211 ? 16.516 35 11.773 1 46.84 211 GLY A O 1
ATOM 1704 N N . ASN A 1 212 ? 16.062 33.562 10.414 1 43.38 212 ASN A N 1
ATOM 1705 C CA . ASN A 1 212 ? 15.562 34.562 9.477 1 43.38 212 ASN A CA 1
ATOM 1706 C C . ASN A 1 212 ? 14.07 34.844 9.664 1 43.38 212 ASN A C 1
ATOM 1708 O O . ASN A 1 212 ? 13.281 33.875 9.742 1 43.38 212 ASN A O 1
ATOM 1712 N N . PRO A 1 213 ? 13.539 36.031 9.844 1 45.81 213 PRO A N 1
ATOM 1713 C CA . PRO A 1 213 ? 12.227 36.625 10.086 1 45.81 213 PRO A CA 1
ATOM 1714 C C . PRO A 1 213 ? 11.242 36.375 8.945 1 45.81 213 PRO A C 1
ATOM 1716 O O . PRO A 1 213 ? 10.039 36.594 9.102 1 45.81 213 PRO A O 1
ATOM 1719 N N . TYR A 1 214 ? 11.562 35.938 7.816 1 46 214 TYR A N 1
ATOM 1720 C CA . TYR A 1 214 ? 10.695 35.969 6.641 1 46 214 TYR A CA 1
ATOM 1721 C C . TYR A 1 214 ? 9.672 34.844 6.688 1 46 214 TYR A C 1
ATOM 1723 O O . TYR A 1 214 ? 8.75 34.781 5.875 1 46 214 TYR A O 1
ATOM 1731 N N . ILE A 1 215 ? 9.719 34 7.562 1 50.25 215 ILE A N 1
ATOM 1732 C CA . ILE A 1 215 ? 8.805 32.875 7.625 1 50.25 215 ILE A CA 1
ATOM 1733 C C . ILE A 1 215 ? 7.383 33.344 7.875 1 50.25 215 ILE A C 1
ATOM 1735 O O . ILE A 1 215 ? 6.426 32.812 7.32 1 50.25 215 ILE A O 1
ATOM 1739 N N . ASP A 1 216 ? 7.293 34.406 8.547 1 49.88 216 ASP A N 1
ATOM 1740 C CA . ASP A 1 216 ? 5.977 34.938 8.875 1 49.88 216 ASP A CA 1
ATOM 1741 C C . ASP A 1 216 ? 5.234 35.375 7.609 1 49.88 216 ASP A C 1
ATOM 1743 O O . ASP A 1 216 ? 4.031 35.156 7.477 1 49.88 216 ASP A O 1
ATOM 1747 N N . ASN A 1 217 ? 5.984 35.875 6.73 1 52.72 217 ASN A N 1
ATOM 1748 C CA . ASN A 1 217 ? 5.344 36.375 5.516 1 52.72 217 ASN A CA 1
ATOM 1749 C C . ASN A 1 217 ? 4.836 35.219 4.652 1 52.72 217 ASN A C 1
ATOM 1751 O O . ASN A 1 217 ? 3.752 35.312 4.07 1 52.72 217 ASN A O 1
ATOM 1755 N N . VAL A 1 218 ? 5.555 34.219 4.645 1 50.84 218 VAL A N 1
ATOM 1756 C CA . VAL A 1 218 ? 5.164 33.094 3.811 1 50.84 218 VAL A CA 1
ATOM 1757 C C . VAL A 1 218 ? 3.922 32.438 4.395 1 50.84 218 VAL A C 1
ATOM 1759 O O . VAL A 1 218 ? 2.996 32.062 3.662 1 50.84 218 VAL A O 1
ATOM 1762 N N . VAL A 1 219 ? 3.824 32.406 5.668 1 53.03 219 VAL A N 1
ATOM 1763 C CA . VAL A 1 219 ? 2.684 31.797 6.352 1 53.03 219 VAL A CA 1
ATOM 1764 C C . VAL A 1 219 ? 1.434 32.656 6.105 1 53.03 219 VAL A C 1
ATOM 1766 O O . VAL A 1 219 ? 0.366 32.094 5.801 1 53.03 219 VAL A O 1
ATOM 1769 N N . GLU A 1 220 ? 1.597 33.906 6.172 1 54.72 220 GLU A N 1
ATOM 1770 C CA . GLU A 1 220 ? 0.47 34.812 5.934 1 54.72 220 GLU A CA 1
ATOM 1771 C C . GLU A 1 220 ? -0.032 34.688 4.496 1 54.72 220 GLU A C 1
ATOM 1773 O O . GLU A 1 220 ? -1.24 34.719 4.254 1 54.72 220 GLU A O 1
ATOM 1778 N N . TYR A 1 221 ? 0.84 34.562 3.633 1 53.28 221 TYR A N 1
ATOM 1779 C CA . TYR A 1 221 ? 0.479 34.438 2.225 1 53.28 221 TYR A CA 1
ATOM 1780 C C . TYR A 1 221 ? -0.293 33.156 1.963 1 53.28 221 TYR A C 1
ATOM 1782 O O . TYR A 1 221 ? -1.329 33.156 1.294 1 53.28 221 TYR A O 1
ATOM 1790 N N . ILE A 1 222 ? 0.203 32.125 2.447 1 53.56 222 ILE A N 1
ATOM 1791 C CA . ILE A 1 222 ? -0.455 30.828 2.236 1 53.56 222 ILE A CA 1
ATOM 1792 C C . ILE A 1 222 ? -1.833 30.844 2.893 1 53.56 222 ILE A C 1
ATOM 1794 O O . ILE A 1 222 ? -2.812 30.375 2.301 1 53.56 222 ILE A O 1
ATOM 1798 N N . LEU A 1 223 ? -1.931 31.469 3.947 1 54.69 223 LEU A N 1
ATOM 1799 C CA . LEU A 1 223 ? -3.203 31.578 4.656 1 54.69 223 LEU A CA 1
ATOM 1800 C C . LEU A 1 223 ? -4.199 32.406 3.859 1 54.69 223 LEU A C 1
ATOM 1802 O O . LEU A 1 223 ? -5.387 32.094 3.809 1 54.69 223 LEU A O 1
ATOM 1806 N N . ASP A 1 224 ? -3.693 33.406 3.25 1 55.38 224 ASP A N 1
ATOM 1807 C CA . ASP A 1 224 ? -4.543 34.219 2.412 1 55.38 224 ASP A CA 1
ATOM 1808 C C . ASP A 1 224 ? -5.09 33.438 1.223 1 55.38 224 ASP A C 1
ATOM 1810 O O . ASP A 1 224 ? -6.262 33.594 0.868 1 55.38 224 ASP A O 1
ATOM 1814 N N . LYS A 1 225 ? -4.262 32.688 0.704 1 53.84 225 LYS A N 1
ATOM 1815 C CA . LYS A 1 225 ? -4.672 31.938 -0.475 1 53.84 225 LYS A CA 1
ATOM 1816 C C . LYS A 1 225 ? -5.629 30.797 -0.099 1 53.84 225 LYS A C 1
ATOM 1818 O O . LYS A 1 225 ? -6.508 30.438 -0.881 1 53.84 225 LYS A O 1
ATOM 1823 N N . LEU A 1 226 ? -5.371 30.188 0.914 1 52.75 226 LEU A N 1
ATOM 1824 C CA . LEU A 1 226 ? -6.285 29.156 1.406 1 52.75 226 LEU A CA 1
ATOM 1825 C C . LEU A 1 226 ? -7.691 29.719 1.59 1 52.75 226 LEU A C 1
ATOM 1827 O O . LEU A 1 226 ? -8.68 29.016 1.409 1 52.75 226 LEU A O 1
ATOM 1831 N N . GLU A 1 227 ? -7.812 30.891 1.944 1 50.28 227 GLU A N 1
ATOM 1832 C CA . GLU A 1 227 ? -9.117 31.531 2.066 1 50.28 227 GLU A CA 1
ATOM 1833 C C . GLU A 1 227 ? -9.797 31.672 0.708 1 50.28 227 GLU A C 1
ATOM 1835 O O . GLU A 1 227 ? -11.023 31.656 0.619 1 50.28 227 GLU A O 1
ATOM 1840 N N . THR A 1 228 ? -8.953 31.781 -0.293 1 46.75 228 THR A N 1
ATOM 1841 C CA . THR A 1 228 ? -9.555 31.969 -1.609 1 46.75 228 THR A CA 1
ATOM 1842 C C . THR A 1 228 ? -9.922 30.625 -2.229 1 46.75 228 THR A C 1
ATOM 1844 O O . THR A 1 228 ? -10.758 30.562 -3.139 1 46.75 228 THR A O 1
ATOM 1847 N N . VAL A 1 229 ? -9.141 29.703 -2.074 1 42.28 229 VAL A N 1
ATOM 1848 C CA . VAL A 1 229 ? -9.438 28.422 -2.719 1 42.28 229 VAL A CA 1
ATOM 1849 C C . VAL A 1 229 ? -10.656 27.781 -2.053 1 42.28 229 VAL A C 1
ATOM 1851 O O . VAL A 1 229 ? -11.305 26.922 -2.637 1 42.28 229 VAL A O 1
ATOM 1854 N N . GLY A 1 230 ? -11.016 27.891 -0.813 1 38.16 230 GLY A N 1
ATOM 1855 C CA . GLY A 1 230 ? -12.258 27.375 -0.253 1 38.16 230 GLY A CA 1
ATOM 1856 C C . GLY A 1 230 ? -13.484 28.141 -0.721 1 38.16 230 GLY A C 1
ATOM 1857 O O . GLY A 1 230 ? -13.383 29.297 -1.117 1 38.16 230 GLY A O 1
ATOM 1858 N N . MET B 1 1 ? -5.18 -10.984 -29.719 1 29.39 1 MET B N 1
ATOM 1859 C CA . MET B 1 1 ? -4.992 -10.992 -28.281 1 29.39 1 MET B CA 1
ATOM 1860 C C . MET B 1 1 ? -5.25 -9.609 -27.688 1 29.39 1 MET B C 1
ATOM 1862 O O . MET B 1 1 ? -4.621 -8.633 -28.094 1 29.39 1 MET B O 1
ATOM 1866 N N . GLU B 1 2 ? -6.406 -9.289 -27.328 1 38.31 2 GLU B N 1
ATOM 1867 C CA . GLU B 1 2 ? -6.887 -7.984 -26.891 1 38.31 2 GLU B CA 1
ATOM 1868 C C . GLU B 1 2 ? -5.91 -7.344 -25.906 1 38.31 2 GLU B C 1
ATOM 1870 O O . GLU B 1 2 ? -5.344 -8.023 -25.047 1 38.31 2 GLU B O 1
ATOM 1875 N N . LEU B 1 3 ? -5.273 -6.352 -26.297 1 41.22 3 LEU B N 1
ATOM 1876 C CA . LEU B 1 3 ? -4.316 -5.523 -25.578 1 41.22 3 LEU B CA 1
ATOM 1877 C C . LEU B 1 3 ? -4.719 -5.379 -24.109 1 41.22 3 LEU B C 1
ATOM 1879 O O . LEU B 1 3 ? -5.898 -5.188 -23.812 1 41.22 3 LEU B O 1
ATOM 1883 N N . ILE B 1 4 ? -4.094 -6.055 -23.203 1 48.69 4 ILE B N 1
ATOM 1884 C CA . ILE B 1 4 ? -4.18 -5.93 -21.766 1 48.69 4 ILE B CA 1
ATOM 1885 C C . ILE B 1 4 ? -4.473 -4.48 -21.391 1 48.69 4 ILE B C 1
ATOM 1887 O O . ILE B 1 4 ? -3.686 -3.58 -21.688 1 48.69 4 ILE B O 1
ATOM 1891 N N . THR B 1 5 ? -5.703 -4.062 -21.453 1 56.06 5 THR B N 1
ATOM 1892 C CA . THR B 1 5 ? -6.141 -2.709 -21.141 1 56.06 5 THR B CA 1
ATOM 1893 C C . THR B 1 5 ? -5.574 -2.27 -19.781 1 56.06 5 THR B C 1
ATOM 1895 O O . THR B 1 5 ? -5.684 -2.996 -18.797 1 56.06 5 THR B O 1
ATOM 1898 N N . THR B 1 6 ? -4.453 -1.556 -19.766 1 65 6 THR B N 1
ATOM 1899 C CA . THR B 1 6 ? -3.766 -0.9 -18.656 1 65 6 THR B CA 1
ATOM 1900 C C . THR B 1 6 ? -4.688 0.096 -17.969 1 65 6 THR B C 1
ATOM 1902 O O . THR B 1 6 ? -4.223 1.006 -17.281 1 65 6 THR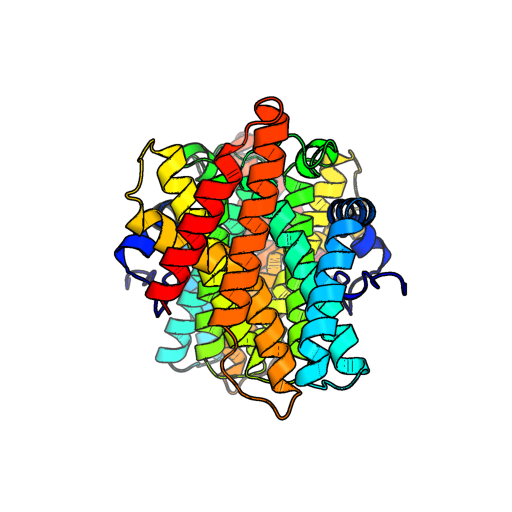 B O 1
ATOM 1905 N N . GLU B 1 7 ? -5.992 -0.233 -18.016 1 79.44 7 GLU B N 1
ATOM 1906 C CA . GLU B 1 7 ? -6.91 0.792 -17.531 1 79.44 7 GLU B CA 1
ATOM 1907 C C . GLU B 1 7 ? -6.984 0.785 -16 1 79.44 7 GLU B C 1
ATOM 1909 O O . GLU B 1 7 ? -7.234 1.821 -15.383 1 79.44 7 GLU B O 1
ATOM 1914 N N . SER B 1 8 ? -6.66 -0.329 -15.445 1 86.75 8 SER B N 1
ATOM 1915 C CA . SER B 1 8 ? -6.844 -0.462 -14 1 86.75 8 SER B CA 1
ATOM 1916 C C . SER B 1 8 ? -5.77 0.3 -13.234 1 86.75 8 SER B C 1
ATOM 1918 O O . SER B 1 8 ? -5.922 0.563 -12.039 1 86.75 8 SER B O 1
ATOM 1920 N N . CYS B 1 9 ? -4.777 0.633 -13.93 1 91.69 9 CYS B N 1
ATOM 1921 C CA . CYS B 1 9 ? -3.713 1.346 -13.234 1 91.69 9 CYS B CA 1
ATOM 1922 C C . CYS B 1 9 ? -4.031 2.832 -13.117 1 91.69 9 CYS B C 1
ATOM 1924 O O . CYS B 1 9 ? -3.389 3.555 -12.359 1 91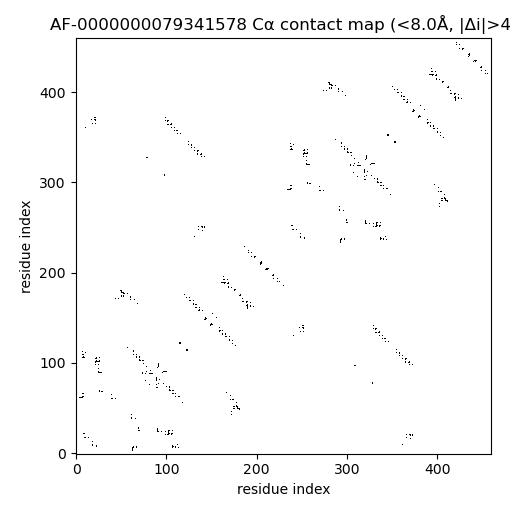.69 9 CYS B O 1
ATOM 1926 N N . TYR B 1 10 ? -5.004 3.289 -13.859 1 93.81 10 TYR B N 1
ATOM 1927 C CA . TYR B 1 10 ? -5.359 4.703 -13.836 1 93.81 10 TYR B CA 1
ATOM 1928 C C . TYR B 1 10 ? -6.422 4.984 -12.781 1 93.81 10 TYR B C 1
ATOM 1930 O O . TYR B 1 10 ? -7.262 4.129 -12.492 1 93.81 10 TYR B O 1
ATOM 1938 N N . SER B 1 11 ? -6.316 6.168 -12.234 1 94.81 11 SER B N 1
ATOM 1939 C CA . SER B 1 11 ? -7.375 6.633 -11.344 1 94.81 11 SER B CA 1
ATOM 1940 C C . SER B 1 11 ? -8.648 6.945 -12.125 1 94.81 11 SER B C 1
ATOM 1942 O O . SER B 1 11 ? -8.594 7.371 -13.281 1 94.81 11 SER B O 1
ATOM 1944 N N . LYS B 1 12 ? -9.781 6.836 -11.492 1 92 12 LYS B N 1
ATOM 1945 C CA . LYS B 1 12 ? -11.055 7.145 -12.125 1 92 12 LYS B CA 1
ATOM 1946 C C . LYS B 1 12 ? -11.281 8.656 -12.203 1 92 12 LYS B C 1
ATOM 1948 O O . LYS B 1 12 ? -11.953 9.141 -13.117 1 92 12 LYS B O 1
ATOM 1953 N N . ASP B 1 13 ? -10.719 9.367 -11.258 1 89.31 13 ASP B N 1
ATOM 1954 C CA . ASP B 1 13 ? -11.141 10.75 -11.062 1 89.31 13 ASP B CA 1
ATOM 1955 C C . ASP B 1 13 ? -9.977 11.719 -11.305 1 89.31 13 ASP B C 1
ATOM 1957 O O . ASP B 1 13 ? -10.18 12.93 -11.414 1 89.31 13 ASP B O 1
ATOM 1961 N N . ASN B 1 14 ? -8.781 11.164 -11.43 1 89.62 14 ASN B N 1
ATOM 1962 C CA . ASN B 1 14 ? -7.633 12.055 -11.57 1 89.62 14 ASN B CA 1
ATOM 1963 C C . ASN B 1 14 ? -7.422 12.461 -13.031 1 89.62 14 ASN B C 1
ATOM 1965 O O . ASN B 1 14 ? -7.922 11.805 -13.938 1 89.62 14 ASN B O 1
ATOM 1969 N N . ASP B 1 15 ? -6.727 13.586 -13.156 1 91.25 15 ASP B N 1
ATOM 1970 C CA . ASP B 1 15 ? -6.324 14.039 -14.484 1 91.25 15 ASP B CA 1
ATOM 1971 C C . ASP B 1 15 ? -5.492 12.977 -15.203 1 91.25 15 ASP B C 1
ATOM 1973 O O . ASP B 1 15 ? -4.488 12.508 -14.672 1 91.25 15 ASP B O 1
ATOM 1977 N N . ARG B 1 16 ? -5.848 12.719 -16.438 1 93.31 16 ARG B N 1
ATOM 1978 C CA . ARG B 1 16 ? -5.211 11.648 -17.203 1 93.31 16 ARG B CA 1
ATOM 1979 C C . ARG B 1 16 ? -3.756 11.984 -17.516 1 93.31 16 ARG B C 1
ATOM 1981 O O . ARG B 1 16 ? -2.889 11.109 -17.484 1 93.31 16 ARG B O 1
ATOM 1988 N N . GLU B 1 17 ? -3.475 13.188 -17.844 1 93.81 17 GLU B N 1
ATOM 1989 C CA . GLU B 1 17 ? -2.104 13.602 -18.125 1 93.81 17 GLU B CA 1
ATOM 1990 C C . GLU B 1 17 ? -1.214 13.453 -16.906 1 93.81 17 GLU B C 1
ATOM 1992 O O . GLU B 1 17 ? -0.062 13.023 -17 1 93.81 17 GLU B O 1
ATOM 1997 N N . GLU B 1 18 ? -1.717 13.852 -15.797 1 95.06 18 GLU B N 1
ATOM 1998 C CA . GLU B 1 18 ? -0.985 13.664 -14.547 1 95.06 18 GLU B CA 1
ATOM 1999 C C . GLU B 1 18 ? -0.763 12.188 -14.25 1 95.06 18 GLU B C 1
ATOM 2001 O O . GLU B 1 18 ? 0.332 11.789 -13.844 1 95.06 18 GLU B O 1
ATOM 2006 N N . ASP B 1 19 ? -1.781 11.391 -14.516 1 96.75 19 ASP B N 1
ATOM 2007 C CA . ASP B 1 19 ? -1.662 9.953 -14.297 1 96.75 19 ASP B CA 1
ATOM 2008 C C . ASP B 1 19 ? -0.545 9.359 -15.156 1 96.75 19 ASP B C 1
ATOM 2010 O O . ASP B 1 19 ? 0.175 8.461 -14.711 1 96.75 19 ASP B O 1
ATOM 2014 N N . GLU B 1 20 ? -0.479 9.789 -16.359 1 96.31 20 GLU B N 1
ATOM 2015 C CA . GLU B 1 20 ? 0.553 9.273 -17.25 1 96.31 20 GLU B CA 1
ATOM 2016 C C . GLU B 1 20 ? 1.949 9.562 -16.719 1 96.31 20 GLU B C 1
ATOM 2018 O O . GLU B 1 20 ? 2.855 8.742 -16.844 1 96.31 20 GLU B O 1
ATOM 2023 N N . VAL B 1 21 ? 2.104 10.734 -16.109 1 96.62 21 VAL B N 1
ATOM 2024 C CA . VAL B 1 21 ? 3.379 11.102 -15.5 1 96.62 21 VAL B CA 1
ATOM 2025 C C . VAL B 1 21 ? 3.646 10.211 -14.289 1 96.62 21 VAL B C 1
ATOM 2027 O O . VAL B 1 21 ? 4.742 9.656 -14.148 1 96.62 21 VAL B O 1
ATOM 2030 N N . LEU B 1 22 ? 2.629 10.031 -13.484 1 97.81 22 LEU B N 1
ATOM 2031 C CA . LEU B 1 22 ? 2.744 9.289 -12.242 1 97.81 22 LEU B CA 1
ATOM 2032 C C . LEU B 1 22 ? 3.018 7.809 -12.516 1 97.81 22 LEU B C 1
ATOM 2034 O O . LEU B 1 22 ? 3.721 7.152 -11.742 1 97.81 22 LEU B O 1
ATOM 2038 N N . LEU B 1 23 ? 2.484 7.305 -13.656 1 98.19 23 LEU B N 1
ATOM 2039 C CA . LEU B 1 23 ? 2.484 5.875 -13.945 1 98.19 23 LEU B CA 1
ATOM 2040 C C . LEU B 1 23 ? 3.559 5.523 -14.969 1 98.19 23 LEU B C 1
ATOM 2042 O O . LEU B 1 23 ? 3.648 4.375 -15.406 1 98.19 23 LEU B O 1
ATOM 2046 N N . GLN B 1 24 ? 4.391 6.402 -15.266 1 97.5 24 GLN B N 1
ATOM 2047 C CA . GLN B 1 24 ? 5.34 6.199 -16.359 1 97.5 24 GLN B CA 1
ATOM 2048 C C . GLN B 1 24 ? 6.203 4.965 -16.109 1 97.5 24 GLN B C 1
ATOM 2050 O O . GLN B 1 24 ? 6.344 4.117 -17 1 97.5 24 GLN B O 1
ATOM 2055 N N . PRO B 1 25 ? 6.82 4.824 -14.93 1 97.38 25 PRO B N 1
ATOM 2056 C CA . PRO B 1 25 ? 7.59 3.6 -14.703 1 97.38 25 PRO B CA 1
ATOM 2057 C C . PRO B 1 25 ? 6.754 2.334 -14.867 1 97.38 25 PRO B C 1
ATOM 2059 O O . PRO B 1 25 ? 7.207 1.364 -15.484 1 97.38 25 PRO B O 1
ATOM 2062 N N . TYR B 1 26 ? 5.539 2.344 -14.359 1 97.31 26 TYR B N 1
ATOM 2063 C CA . TYR B 1 26 ? 4.664 1.183 -14.469 1 97.31 26 TYR B CA 1
ATOM 2064 C C . TYR B 1 26 ? 4.309 0.896 -15.922 1 97.31 26 TYR B C 1
ATOM 2066 O O . TYR B 1 26 ? 4.324 -0.259 -16.359 1 97.31 26 TYR B O 1
ATOM 2074 N N . LEU B 1 27 ? 3.926 1.909 -16.625 1 95.69 27 LEU B N 1
ATOM 2075 C CA . LEU B 1 27 ? 3.523 1.75 -18.016 1 95.69 27 LEU B CA 1
ATOM 2076 C C . LEU B 1 27 ? 4.676 1.207 -18.859 1 95.69 27 LEU B C 1
ATOM 2078 O O . LEU B 1 27 ? 4.473 0.339 -19.719 1 95.69 27 LEU B O 1
ATOM 2082 N N . GLN B 1 28 ? 5.84 1.701 -18.656 1 94.69 28 GLN B N 1
ATOM 2083 C CA . GLN B 1 28 ? 7 1.17 -19.375 1 94.69 28 GLN B CA 1
ATOM 2084 C C . GLN B 1 28 ? 7.242 -0.293 -19.016 1 94.69 28 GLN B C 1
ATOM 2086 O O . GLN B 1 28 ? 7.555 -1.108 -19.891 1 94.69 28 GLN B O 1
ATOM 2091 N N . PHE B 1 29 ? 7.137 -0.605 -17.75 1 95.25 29 PHE B N 1
ATOM 2092 C CA . PHE B 1 29 ? 7.324 -1.976 -17.297 1 95.25 29 PHE B CA 1
ATOM 2093 C C . PHE B 1 29 ? 6.375 -2.926 -18.016 1 95.25 29 PHE B C 1
ATOM 2095 O O . PHE B 1 29 ? 6.777 -4.02 -18.422 1 95.25 29 PHE B O 1
ATOM 2102 N N . THR B 1 30 ? 5.137 -2.537 -18.125 1 91.94 30 THR B N 1
ATOM 2103 C CA . THR B 1 30 ? 4.109 -3.383 -18.719 1 91.94 30 THR B CA 1
ATOM 2104 C C . THR B 1 30 ? 4.348 -3.551 -20.219 1 91.94 30 THR B C 1
ATOM 2106 O O . THR B 1 30 ? 3.984 -4.578 -20.797 1 91.94 30 THR B O 1
ATOM 2109 N N . GLN B 1 31 ? 4.906 -2.621 -20.812 1 87.94 31 GLN B N 1
ATOM 2110 C CA . GLN B 1 31 ? 5.176 -2.684 -22.25 1 87.94 31 GLN B CA 1
ATOM 2111 C C . GLN B 1 31 ? 6.258 -3.715 -22.562 1 87.94 31 GLN B C 1
ATOM 2113 O O . GLN B 1 31 ? 6.281 -4.289 -23.641 1 87.94 31 GLN B O 1
ATOM 2118 N N . ILE B 1 32 ? 7.109 -4.035 -21.609 1 83 32 ILE B N 1
ATOM 2119 C CA . ILE B 1 32 ? 8.219 -4.957 -21.828 1 83 32 ILE B CA 1
ATOM 2120 C C . ILE B 1 32 ? 7.836 -6.348 -21.328 1 83 32 ILE B C 1
ATOM 2122 O O . ILE B 1 32 ? 8.547 -7.324 -21.578 1 83 32 ILE B O 1
ATOM 2126 N N . GLY B 1 33 ? 6.723 -6.551 -20.703 1 75.56 33 GLY B N 1
ATOM 2127 C CA . GLY B 1 33 ? 6.379 -7.789 -20.031 1 75.56 33 GLY B CA 1
ATOM 2128 C C . GLY B 1 33 ? 5.27 -8.562 -20.703 1 75.56 33 GLY B C 1
ATOM 2129 O O . GLY B 1 33 ? 4.355 -9.062 -20.047 1 75.56 33 GLY B O 1
ATOM 2130 N N . HIS B 1 34 ? 5.367 -8.734 -21.953 1 70.44 34 HIS B N 1
ATOM 2131 C CA . HIS B 1 34 ? 4.301 -9.383 -22.719 1 70.44 34 HIS B CA 1
ATOM 2132 C C . HIS B 1 34 ? 4.133 -10.836 -22.281 1 70.44 34 HIS B C 1
ATOM 2134 O O . HIS B 1 34 ? 3.01 -11.336 -22.219 1 70.44 34 HIS B O 1
ATOM 2140 N N . ALA B 1 35 ? 5.234 -11.43 -21.984 1 69.62 35 ALA B N 1
ATOM 2141 C CA . ALA B 1 35 ? 5.176 -12.828 -21.578 1 69.62 35 ALA B CA 1
ATOM 2142 C C . ALA B 1 35 ? 4.41 -12.984 -20.25 1 69.62 35 ALA B C 1
ATOM 2144 O O . ALA B 1 35 ? 3.625 -13.922 -20.094 1 69.62 35 ALA B O 1
ATOM 2145 N N . ARG B 1 36 ? 4.602 -12.172 -19.406 1 81 36 ARG B N 1
ATOM 2146 C CA . ARG B 1 36 ? 3.912 -12.195 -18.109 1 81 36 ARG B CA 1
ATOM 2147 C C . ARG B 1 36 ? 2.414 -11.969 -18.297 1 81 36 ARG B C 1
ATOM 2149 O O . ARG B 1 36 ? 1.6 -12.641 -17.656 1 81 36 ARG B O 1
ATOM 2156 N N . ALA B 1 37 ? 2.119 -11.047 -19.109 1 82.62 37 ALA B N 1
ATOM 2157 C CA . ALA B 1 37 ? 0.713 -10.758 -19.391 1 82.62 37 ALA B CA 1
ATOM 2158 C C . ALA B 1 37 ? 0.009 -11.984 -19.969 1 82.62 37 ALA B C 1
ATOM 2160 O O . ALA B 1 37 ? -1.123 -12.289 -19.578 1 82.62 37 ALA B O 1
ATOM 2161 N N . LYS B 1 38 ? 0.664 -12.609 -20.859 1 82.06 38 LYS B N 1
ATOM 2162 C CA . LYS B 1 38 ? 0.108 -13.82 -21.453 1 82.06 38 LYS B CA 1
ATOM 2163 C C . LYS B 1 38 ? -0.083 -14.914 -20.406 1 82.06 38 LYS B C 1
ATOM 2165 O O . LYS B 1 38 ? -1.1 -15.617 -20.406 1 82.06 38 LYS B O 1
ATOM 2170 N N . TYR B 1 39 ? 0.881 -15.055 -19.578 1 86.19 39 TYR B N 1
ATOM 2171 C CA . TYR B 1 39 ? 0.8 -16.047 -18.516 1 86.19 39 TYR B CA 1
ATOM 2172 C C . TYR B 1 39 ? -0.402 -15.797 -17.609 1 86.19 39 TYR B C 1
ATOM 2174 O O . TYR B 1 39 ? -1.177 -16.703 -17.328 1 86.19 39 TYR B O 1
ATOM 2182 N N . ILE B 1 40 ? -0.595 -14.594 -17.188 1 89.88 40 ILE B N 1
ATOM 2183 C CA . ILE B 1 40 ? -1.693 -14.211 -16.312 1 89.88 40 ILE B CA 1
ATOM 2184 C C . ILE B 1 40 ? -3.027 -14.5 -16.984 1 89.88 40 ILE B C 1
ATOM 2186 O O . ILE B 1 40 ? -3.879 -15.195 -16.438 1 89.88 40 ILE B O 1
ATOM 2190 N N . SER B 1 41 ? -3.1 -13.984 -18.188 1 88.44 41 SER B N 1
ATOM 2191 C CA . SER B 1 41 ? -4.34 -14.164 -18.938 1 88.44 41 SER B CA 1
ATOM 2192 C C . SER B 1 41 ? -4.652 -15.641 -19.141 1 88.44 41 SER B C 1
ATOM 2194 O O . SER B 1 41 ? -5.789 -16.078 -18.953 1 88.44 41 SER B O 1
ATOM 2196 N N . SER B 1 42 ? -3.662 -16.375 -19.531 1 88.88 42 SER B N 1
ATOM 2197 C CA . SER B 1 42 ? -3.852 -17.797 -19.781 1 88.88 42 SER B CA 1
ATOM 2198 C C . SER B 1 42 ? -4.289 -18.531 -18.531 1 88.88 42 SER B C 1
ATOM 2200 O O . SER B 1 42 ? -5.176 -19.391 -18.578 1 88.88 42 SER B O 1
ATOM 2202 N N . MET B 1 43 ? -3.666 -18.25 -17.422 1 91.38 43 MET B N 1
ATOM 2203 C CA . MET B 1 43 ? -3.998 -18.891 -16.156 1 91.38 43 MET B CA 1
ATOM 2204 C C . MET B 1 43 ? -5.453 -18.625 -15.773 1 91.38 43 MET B C 1
ATOM 2206 O O . MET B 1 43 ? -6.188 -19.562 -15.43 1 91.38 43 MET B O 1
ATOM 2210 N N . PHE B 1 44 ? -5.918 -17.375 -15.875 1 94.06 44 PHE B N 1
ATOM 2211 C CA . PHE B 1 44 ? -7.281 -17.031 -15.492 1 94.06 44 PHE B CA 1
ATOM 2212 C C . PHE B 1 44 ? -8.289 -17.672 -16.438 1 94.06 44 PHE B C 1
ATOM 2214 O O . PHE B 1 44 ? -9.344 -18.141 -16 1 94.06 44 PHE B O 1
ATOM 2221 N N . HIS B 1 45 ? -7.949 -17.688 -17.719 1 92.25 45 HIS B N 1
ATOM 2222 C CA . HIS B 1 45 ? -8.867 -18.297 -18.672 1 92.25 45 HIS B CA 1
ATOM 2223 C C . HIS B 1 45 ? -8.945 -19.812 -18.469 1 92.25 45 HIS B C 1
ATOM 2225 O O . HIS B 1 45 ? -10.016 -20.406 -18.641 1 92.25 45 HIS B O 1
ATOM 2231 N N . CYS B 1 46 ? -7.844 -20.406 -18.141 1 93.06 46 CYS B N 1
ATOM 2232 C CA . CYS B 1 46 ? -7.844 -21.844 -17.859 1 93.06 46 CYS B CA 1
ATOM 2233 C C . CYS B 1 46 ? -8.773 -22.172 -16.688 1 93.06 46 CYS B C 1
ATOM 2235 O O . CYS B 1 46 ? -9.602 -23.062 -16.797 1 93.06 46 CYS B O 1
ATOM 2237 N N . PHE B 1 47 ? -8.688 -21.484 -15.602 1 95.06 47 PHE B N 1
ATOM 2238 C CA . PHE B 1 47 ? -9.531 -21.719 -14.438 1 95.06 47 PHE B CA 1
ATOM 2239 C C . PHE B 1 47 ? -10.984 -21.359 -14.75 1 95.06 47 PHE B C 1
ATOM 2241 O O . PHE B 1 47 ? -11.906 -21.953 -14.18 1 95.06 47 PHE B O 1
ATOM 2248 N N . ASN B 1 48 ? -11.133 -20.422 -15.711 1 95.69 48 ASN B N 1
ATOM 2249 C CA . ASN B 1 48 ? -12.492 -19.984 -16.016 1 95.69 48 ASN B CA 1
ATOM 2250 C C . ASN B 1 48 ? -13.242 -21.047 -16.828 1 95.69 48 ASN B C 1
ATOM 2252 O O . ASN B 1 48 ? -14.461 -20.953 -16.984 1 95.69 48 ASN B O 1
ATOM 2256 N N . TYR B 1 49 ? -12.562 -21.953 -17.375 1 92.75 49 TYR B N 1
ATOM 2257 C CA . TYR B 1 49 ? -13.242 -23.094 -17.984 1 92.75 49 TYR B CA 1
ATOM 2258 C C . TYR B 1 49 ? -14.164 -23.781 -16.984 1 92.75 49 TYR B C 1
ATOM 2260 O O . TYR B 1 49 ? -15.242 -24.266 -17.344 1 92.75 49 TYR B O 1
ATOM 2268 N N . TRP B 1 50 ? -13.719 -23.828 -15.781 1 94.19 50 TRP B N 1
ATOM 2269 C CA . TRP B 1 50 ? -14.492 -24.484 -14.734 1 94.19 50 TRP B CA 1
ATOM 2270 C C . TRP B 1 50 ? -15.344 -23.469 -13.977 1 94.19 50 TRP B C 1
ATOM 2272 O O . TRP B 1 50 ? -16.469 -23.766 -13.578 1 94.19 50 TRP B O 1
ATOM 2282 N N . LEU B 1 51 ? -14.859 -22.297 -13.734 1 96.69 51 LEU B N 1
ATOM 2283 C CA . LEU B 1 51 ? -15.516 -21.344 -12.852 1 96.69 51 LEU B CA 1
ATOM 2284 C C . LEU B 1 51 ? -16.641 -20.609 -13.578 1 96.69 51 LEU B C 1
ATOM 2286 O O . LEU B 1 51 ? -17.625 -20.188 -12.953 1 96.69 51 LEU B O 1
ATOM 2290 N N . LYS B 1 52 ? -16.5 -20.375 -14.852 1 97.88 52 LYS B N 1
ATOM 2291 C CA . LYS B 1 52 ? -17.531 -19.812 -15.727 1 97.88 52 LYS B CA 1
ATOM 2292 C C . LYS B 1 52 ? -17.969 -18.438 -15.219 1 97.88 52 LYS B C 1
ATOM 2294 O O . LYS B 1 52 ? -19.172 -18.172 -15.094 1 97.88 52 LYS B O 1
ATOM 2299 N N . VAL B 1 53 ? -17.031 -17.625 -14.922 1 98.06 53 VAL B N 1
ATOM 2300 C CA . VAL B 1 53 ? -17.266 -16.234 -14.562 1 98.06 53 VAL B CA 1
ATOM 2301 C C . VAL B 1 53 ? -17.734 -15.445 -15.781 1 98.06 53 VAL B C 1
ATOM 2303 O O . VAL B 1 53 ? -17.234 -15.641 -16.891 1 98.06 53 VAL B O 1
ATOM 2306 N N . PRO B 1 54 ? -18.781 -14.578 -15.609 1 97.88 54 PRO B N 1
ATOM 2307 C CA . PRO B 1 54 ? -19.203 -13.734 -16.734 1 97.88 54 PRO B CA 1
ATOM 2308 C C . PRO B 1 54 ? -18.047 -12.953 -17.344 1 97.88 54 PRO B C 1
ATOM 2310 O O . PRO B 1 54 ? -17.156 -12.477 -16.625 1 97.88 54 PRO B O 1
ATOM 2313 N N . GLN B 1 55 ? -18.109 -12.742 -18.609 1 96 55 GLN B N 1
ATOM 2314 C CA . GLN B 1 55 ? -17 -12.227 -19.391 1 96 55 GLN B CA 1
ATOM 2315 C C . GLN B 1 55 ? -16.578 -10.836 -18.922 1 96 55 GLN B C 1
ATOM 2317 O O . GLN B 1 55 ? -15.391 -10.531 -18.844 1 96 55 GLN B O 1
ATOM 2322 N N . GLU B 1 56 ? -17.5 -9.984 -18.656 1 95.25 56 GLU B N 1
ATOM 2323 C CA . GLU B 1 56 ? -17.203 -8.617 -18.234 1 95.25 56 GLU B CA 1
ATOM 2324 C C . GLU B 1 56 ? -16.422 -8.609 -16.922 1 95.25 56 GLU B C 1
ATOM 2326 O O . GLU B 1 56 ? -15.43 -7.887 -16.781 1 95.25 56 GLU B O 1
ATOM 2331 N N . GLN B 1 57 ? -16.875 -9.414 -15.977 1 96.25 57 GLN B N 1
ATOM 2332 C CA . GLN B 1 57 ? -16.188 -9.508 -14.688 1 96.25 57 GLN B CA 1
ATOM 2333 C C . GLN B 1 57 ? -14.82 -10.156 -14.844 1 96.25 57 GLN B C 1
ATOM 2335 O O . GLN B 1 57 ? -13.859 -9.75 -14.18 1 96.25 57 GLN B O 1
ATOM 2340 N N . LEU B 1 58 ? -14.758 -11.133 -15.664 1 97 58 LEU B N 1
ATOM 2341 C CA . LEU B 1 58 ? -13.477 -11.805 -15.883 1 97 58 LEU B CA 1
ATOM 2342 C C . LEU B 1 58 ? -12.438 -10.82 -16.406 1 97 58 LEU B C 1
ATOM 2344 O O . LEU B 1 58 ? -11.305 -10.797 -15.922 1 97 58 LEU B O 1
ATOM 2348 N N . LYS B 1 59 ? -12.828 -10.055 -17.375 1 95.75 59 LYS B N 1
ATOM 2349 C CA . LYS B 1 59 ? -11.93 -9.055 -17.953 1 95.75 59 LYS B CA 1
ATOM 2350 C C . LYS B 1 59 ? -11.461 -8.062 -16.891 1 95.75 59 LYS B C 1
ATOM 2352 O O . LYS B 1 59 ? -10.281 -7.707 -16.844 1 95.75 59 LYS B O 1
ATOM 2357 N N . GLN B 1 60 ? -12.359 -7.605 -16.078 1 96.38 60 GLN B N 1
ATOM 2358 C CA . GLN B 1 60 ? -12.031 -6.66 -15.008 1 96.38 60 GLN B CA 1
ATOM 2359 C C . GLN B 1 60 ? -11.062 -7.277 -14 1 96.38 60 GLN B C 1
ATOM 2361 O O . GLN B 1 60 ? -10.078 -6.645 -13.609 1 96.38 60 GLN B O 1
ATOM 2366 N N . ILE B 1 61 ? -11.367 -8.484 -13.648 1 97.44 61 ILE B N 1
ATOM 2367 C CA . ILE B 1 61 ? -10.555 -9.164 -12.656 1 97.44 61 ILE B CA 1
ATOM 2368 C C . ILE B 1 61 ? -9.141 -9.359 -13.188 1 97.44 61 ILE B C 1
ATOM 2370 O O . ILE B 1 61 ? -8.156 -9.102 -12.484 1 97.44 61 ILE B O 1
ATOM 2374 N N . ILE B 1 62 ? -9.008 -9.758 -14.406 1 95.75 62 ILE B N 1
ATOM 2375 C CA . ILE B 1 62 ? -7.699 -9.984 -15.008 1 95.75 62 ILE B CA 1
ATOM 2376 C C . ILE B 1 62 ? -6.918 -8.68 -15.055 1 95.75 62 ILE B C 1
ATOM 2378 O O . ILE B 1 62 ? -5.742 -8.641 -14.695 1 95.75 62 ILE B O 1
ATOM 2382 N N . ASN B 1 63 ? -7.574 -7.633 -15.43 1 95.38 63 ASN B N 1
ATOM 2383 C CA . ASN B 1 63 ? -6.922 -6.328 -15.523 1 95.38 63 ASN B CA 1
ATOM 2384 C C . ASN B 1 63 ? -6.434 -5.848 -14.156 1 95.38 63 ASN B C 1
ATOM 2386 O O . ASN B 1 63 ? -5.316 -5.344 -14.039 1 95.38 63 ASN B O 1
ATOM 2390 N N . ILE B 1 64 ? -7.266 -5.938 -13.188 1 97.12 64 ILE B N 1
ATOM 2391 C CA . ILE B 1 64 ? -6.922 -5.535 -11.828 1 97.12 64 ILE B CA 1
ATOM 2392 C C . ILE B 1 64 ? -5.738 -6.367 -11.336 1 97.12 64 ILE B C 1
ATOM 2394 O O . ILE B 1 64 ? -4.77 -5.82 -10.797 1 97.12 64 ILE B O 1
ATOM 2398 N N . PHE B 1 65 ? -5.82 -7.633 -11.547 1 96.88 65 PHE B N 1
ATOM 2399 C CA . PHE B 1 65 ? -4.781 -8.555 -11.102 1 96.88 65 PHE B CA 1
ATOM 2400 C C . PHE B 1 65 ? -3.451 -8.234 -11.773 1 96.88 65 PHE B C 1
ATOM 2402 O O . PHE B 1 65 ? -2.404 -8.242 -11.117 1 96.88 65 PHE B O 1
ATOM 2409 N N . GLU B 1 66 ? -3.506 -8.039 -12.992 1 94.62 66 GLU B N 1
ATOM 2410 C CA . GLU B 1 66 ? -2.279 -7.734 -13.727 1 94.62 66 GLU B CA 1
ATOM 2411 C C . GLU B 1 66 ? -1.583 -6.504 -13.148 1 94.62 66 GLU B C 1
ATOM 2413 O O . GLU B 1 66 ? -0.36 -6.492 -13 1 94.62 66 GLU B O 1
ATOM 2418 N N . THR B 1 67 ? -2.375 -5.457 -12.906 1 96.12 67 THR B N 1
ATOM 2419 C CA . THR B 1 67 ? -1.798 -4.242 -12.344 1 96.12 67 THR B CA 1
ATOM 2420 C C . THR B 1 67 ? -1.15 -4.531 -10.992 1 96.12 67 THR B C 1
ATOM 2422 O O . THR B 1 67 ? -0.028 -4.094 -10.727 1 96.12 67 THR B O 1
ATOM 2425 N N . GLN B 1 68 ? -1.838 -5.234 -10.211 1 96.19 68 GLN B N 1
ATOM 2426 C CA . GLN B 1 68 ? -1.318 -5.582 -8.898 1 96.19 68 GLN B CA 1
ATOM 2427 C C . GLN B 1 68 ? -0.083 -6.469 -9.008 1 96.19 68 GLN B C 1
ATOM 2429 O O . GLN B 1 68 ? 0.911 -6.254 -8.312 1 96.19 68 GLN B O 1
ATOM 2434 N N . TYR B 1 69 ? -0.178 -7.438 -9.82 1 94.88 69 TYR B N 1
ATOM 2435 C CA . TYR B 1 69 ? 0.902 -8.398 -10.008 1 94.88 69 TYR B CA 1
ATOM 2436 C C . TYR B 1 69 ? 2.17 -7.711 -10.5 1 94.88 69 TYR B C 1
ATOM 2438 O O . TYR B 1 69 ? 3.254 -7.93 -9.953 1 94.88 69 TYR B O 1
ATOM 2446 N N . ASN B 1 70 ? 2.055 -6.906 -11.453 1 94.56 70 ASN B N 1
ATOM 2447 C CA . ASN B 1 70 ? 3.191 -6.168 -12 1 94.56 70 ASN B CA 1
ATOM 2448 C C . ASN B 1 70 ? 3.773 -5.199 -10.969 1 94.56 70 ASN B C 1
ATOM 2450 O O . ASN B 1 70 ? 4.992 -5.027 -10.898 1 94.56 70 ASN B O 1
ATOM 2454 N N . SER B 1 71 ? 2.947 -4.523 -10.211 1 96.38 71 SER B N 1
ATOM 2455 C CA . SER B 1 71 ? 3.414 -3.619 -9.164 1 96.38 71 SER B CA 1
ATOM 2456 C C . SER B 1 71 ? 4.266 -4.355 -8.141 1 96.38 71 SER B C 1
ATOM 2458 O O . SER B 1 71 ? 5.312 -3.855 -7.719 1 96.38 71 SER B O 1
ATOM 2460 N N . PHE B 1 72 ? 3.846 -5.535 -7.812 1 95.88 72 PHE B N 1
ATOM 2461 C CA . PHE B 1 72 ? 4.574 -6.305 -6.812 1 95.88 72 PHE B CA 1
ATOM 2462 C C . PHE B 1 72 ? 5.914 -6.781 -7.363 1 95.88 72 PHE B C 1
ATOM 2464 O O . PHE B 1 72 ? 6.895 -6.875 -6.625 1 95.88 72 PHE B O 1
ATOM 2471 N N . ILE B 1 73 ? 5.957 -7.113 -8.656 1 93.56 73 ILE B N 1
ATOM 2472 C CA . ILE B 1 73 ? 7.227 -7.496 -9.266 1 93.56 73 ILE B CA 1
ATOM 2473 C C . ILE B 1 73 ? 8.195 -6.32 -9.227 1 93.56 73 ILE B C 1
ATOM 2475 O O . ILE B 1 73 ? 9.375 -6.492 -8.922 1 93.56 73 ILE B O 1
ATOM 2479 N N . MET B 1 74 ? 7.691 -5.16 -9.555 1 96.62 74 MET B N 1
ATOM 2480 C CA . MET B 1 74 ? 8.531 -3.963 -9.508 1 96.62 74 MET B CA 1
ATOM 2481 C C . MET B 1 74 ? 9.039 -3.711 -8.094 1 96.62 74 MET B C 1
ATOM 2483 O O . MET B 1 74 ? 10.195 -3.316 -7.91 1 96.62 74 MET B O 1
ATOM 2487 N N . LEU B 1 75 ? 8.211 -3.943 -7.133 1 97.56 75 LEU B N 1
ATOM 2488 C CA . LEU B 1 75 ? 8.602 -3.801 -5.734 1 97.56 75 LEU B CA 1
ATOM 2489 C C . LEU B 1 75 ? 9.672 -4.824 -5.359 1 97.56 75 LEU B C 1
ATOM 2491 O O . LEU B 1 75 ? 10.633 -4.496 -4.668 1 97.56 75 LEU B O 1
ATOM 2495 N N . ASP B 1 76 ? 9.492 -5.988 -5.816 1 94.81 76 ASP B N 1
ATOM 2496 C CA . ASP B 1 76 ? 10.461 -7.047 -5.566 1 94.81 76 ASP B CA 1
ATOM 2497 C C . ASP B 1 76 ? 11.828 -6.68 -6.137 1 94.81 76 ASP B C 1
ATOM 2499 O O . ASP B 1 76 ? 12.859 -6.961 -5.523 1 94.81 76 ASP B O 1
ATOM 2503 N N . ASP B 1 77 ? 11.812 -6.152 -7.305 1 95.38 77 ASP B N 1
ATOM 2504 C CA . ASP B 1 77 ? 13.07 -5.711 -7.91 1 95.38 77 ASP B CA 1
ATOM 2505 C C . ASP B 1 77 ? 13.789 -4.715 -7.008 1 95.38 77 ASP B C 1
ATOM 2507 O O . ASP B 1 77 ? 15.023 -4.734 -6.914 1 95.38 77 ASP B O 1
ATOM 2511 N N . ILE B 1 78 ? 13.047 -3.867 -6.391 1 97.25 78 ILE B N 1
ATOM 2512 C CA . ILE B 1 78 ? 13.617 -2.875 -5.484 1 97.25 78 ILE B CA 1
ATOM 2513 C C . ILE B 1 78 ? 14.172 -3.566 -4.238 1 97.25 78 ILE B C 1
ATOM 2515 O O . ILE B 1 78 ? 15.289 -3.279 -3.809 1 97.25 78 ILE B O 1
ATOM 2519 N N . TYR B 1 79 ? 13.414 -4.523 -3.684 1 96.94 79 TYR B N 1
ATOM 2520 C CA . TYR B 1 79 ? 13.828 -5.254 -2.49 1 96.94 79 TYR B CA 1
ATOM 2521 C C . TYR B 1 79 ? 15.148 -5.984 -2.732 1 96.94 79 TYR B C 1
ATOM 2523 O O . TYR B 1 79 ? 16 -6.035 -1.848 1 96.94 79 TYR B O 1
ATOM 2531 N N . ASP B 1 80 ? 15.32 -6.41 -3.938 1 93 80 ASP B N 1
ATOM 2532 C CA . ASP B 1 80 ? 16.453 -7.266 -4.262 1 93 80 ASP B CA 1
ATOM 2533 C C . ASP B 1 80 ? 17.656 -6.434 -4.719 1 93 80 ASP B C 1
ATOM 2535 O O . ASP B 1 80 ? 18.766 -6.965 -4.883 1 93 80 ASP B O 1
ATOM 2539 N N . GLY B 1 81 ? 17.406 -5.234 -4.875 1 93.69 81 GLY B N 1
ATOM 2540 C CA . GLY B 1 81 ? 18.469 -4.426 -5.434 1 93.69 81 GLY B CA 1
ATOM 2541 C C . GLY B 1 81 ? 18.875 -4.84 -6.836 1 93.69 81 GLY B C 1
ATOM 2542 O O . GLY B 1 81 ? 20.047 -4.82 -7.188 1 93.69 81 GLY B O 1
ATOM 2543 N N . SER B 1 82 ? 17.875 -5.23 -7.617 1 91.56 82 SER B N 1
ATOM 2544 C CA . SER B 1 82 ? 18.156 -5.703 -8.977 1 91.56 82 SER B CA 1
ATOM 2545 C C . SER B 1 82 ? 18.562 -4.555 -9.883 1 91.56 82 SER B C 1
ATOM 2547 O O . SER B 1 82 ? 18.109 -3.422 -9.719 1 91.56 82 SER B O 1
ATOM 2549 N N . VAL B 1 83 ? 19.422 -4.93 -10.852 1 93.38 83 VAL B N 1
ATOM 2550 C CA . VAL B 1 83 ? 19.828 -3.934 -11.836 1 93.38 83 VAL B CA 1
ATOM 2551 C C . VAL B 1 83 ? 19.172 -4.23 -13.18 1 93.38 83 VAL B C 1
ATOM 2553 O O . VAL B 1 83 ? 19 -3.33 -14.008 1 93.38 83 VAL B O 1
ATOM 2556 N N . ALA B 1 84 ? 18.781 -5.516 -13.336 1 90.69 84 ALA B N 1
ATOM 2557 C CA . ALA B 1 84 ? 18.109 -5.922 -14.57 1 90.69 84 ALA B CA 1
ATOM 2558 C C . ALA B 1 84 ? 17.156 -7.094 -14.328 1 90.69 84 ALA B C 1
ATOM 2560 O O . ALA B 1 84 ? 17.312 -7.828 -13.344 1 90.69 84 ALA B O 1
ATOM 2561 N N . ARG B 1 85 ? 16.141 -7.23 -15.203 1 85.5 85 ARG B N 1
ATOM 2562 C CA . ARG B 1 85 ? 15.219 -8.359 -15.273 1 85.5 85 ARG B CA 1
ATOM 2563 C C . ARG B 1 85 ? 15.039 -8.836 -16.703 1 85.5 85 ARG B C 1
ATOM 2565 O O . ARG B 1 85 ? 14.625 -8.062 -17.578 1 85.5 85 ARG B O 1
ATOM 2572 N N . SER B 1 86 ? 15.375 -10.016 -16.875 1 79.19 86 SER B N 1
ATOM 2573 C CA . SER B 1 86 ? 15.266 -10.609 -18.203 1 79.19 86 SER B CA 1
ATOM 2574 C C . SER B 1 86 ? 16 -9.773 -19.234 1 79.19 86 SER B C 1
ATOM 2576 O O . SER B 1 86 ? 15.453 -9.461 -20.297 1 79.19 86 SER B O 1
ATOM 2578 N N . GLY B 1 87 ? 17.125 -9.289 -18.797 1 81.62 87 GLY B N 1
ATOM 2579 C CA . GLY B 1 87 ? 18.016 -8.594 -19.703 1 81.62 87 GLY B CA 1
ATOM 2580 C C . GLY B 1 87 ? 17.688 -7.121 -19.875 1 81.62 87 GLY B C 1
ATOM 2581 O O . GLY B 1 87 ? 18.375 -6.391 -20.578 1 81.62 87 GLY B O 1
ATOM 2582 N N . VAL B 1 88 ? 16.641 -6.695 -19.266 1 89.38 88 VAL B N 1
ATOM 2583 C CA . VAL B 1 88 ? 16.234 -5.301 -19.359 1 89.38 88 VAL B CA 1
ATOM 2584 C C . VAL B 1 88 ? 16.453 -4.594 -18.031 1 89.38 88 VAL B C 1
ATOM 2586 O O . VAL B 1 88 ? 16.188 -5.16 -16.969 1 89.38 88 VAL B O 1
ATOM 2589 N N . PRO B 1 89 ? 17.016 -3.324 -18.141 1 94.75 89 PRO B N 1
ATOM 2590 C CA . PRO B 1 89 ? 17.172 -2.602 -16.875 1 94.75 89 PRO B CA 1
ATOM 2591 C C . PRO B 1 89 ? 15.859 -2.473 -16.094 1 94.75 89 PRO B C 1
ATOM 2593 O O . PRO B 1 89 ? 14.805 -2.262 -16.703 1 94.75 89 PRO B O 1
ATOM 2596 N N . VAL B 1 90 ? 15.961 -2.625 -14.805 1 95.62 90 VAL B N 1
ATOM 2597 C CA . VAL B 1 90 ? 14.773 -2.492 -13.977 1 95.62 90 VAL B CA 1
ATOM 2598 C C . VAL B 1 90 ? 14.336 -1.029 -13.93 1 95.62 90 VAL B C 1
ATOM 2600 O O . VAL B 1 90 ? 15.117 -0.131 -14.25 1 95.62 90 VAL B O 1
ATOM 2603 N N . MET B 1 91 ? 13.141 -0.778 -13.484 1 97.19 91 MET B N 1
ATOM 2604 C CA . MET B 1 91 ? 12.523 0.537 -13.633 1 97.19 91 MET B CA 1
ATOM 2605 C C . MET B 1 91 ? 13.188 1.559 -12.719 1 97.19 91 MET B C 1
ATOM 2607 O O . MET B 1 91 ? 13.328 2.729 -13.078 1 97.19 91 MET B O 1
ATOM 2611 N N . HIS B 1 92 ? 13.586 1.107 -11.469 1 97.75 92 HIS B N 1
ATOM 2612 C CA . HIS B 1 92 ? 14.211 2.084 -10.586 1 97.75 92 HIS B CA 1
ATOM 2613 C C . HIS B 1 92 ? 15.609 2.449 -11.07 1 97.75 92 HIS B C 1
ATOM 2615 O O . HIS B 1 92 ? 16.172 3.451 -10.633 1 97.75 92 HIS B O 1
ATOM 2621 N N . SER B 1 93 ? 16.25 1.648 -11.961 1 96.88 93 SER B N 1
ATOM 2622 C CA . SER B 1 93 ? 17.5 2.016 -12.602 1 96.88 93 SER B CA 1
ATOM 2623 C C . SER B 1 93 ? 17.281 3.049 -13.703 1 96.88 93 SER B C 1
ATOM 2625 O O . SER B 1 93 ? 18.172 3.859 -13.992 1 96.88 93 SER B O 1
ATOM 2627 N N . ILE B 1 94 ? 16.141 3.002 -14.297 1 96.44 94 ILE B N 1
ATOM 2628 C CA . ILE B 1 94 ? 15.828 3.896 -15.406 1 96.44 94 ILE B CA 1
ATOM 2629 C C . ILE B 1 94 ? 15.227 5.191 -14.867 1 96.44 94 ILE B C 1
ATOM 2631 O O . ILE B 1 94 ? 15.664 6.285 -15.219 1 96.44 94 ILE B O 1
ATOM 2635 N N . TYR B 1 95 ? 14.273 5.125 -13.969 1 97.31 95 TYR B N 1
ATOM 2636 C CA . TYR B 1 95 ? 13.461 6.27 -13.562 1 97.31 95 TYR B CA 1
ATOM 2637 C C . TYR B 1 95 ? 13.852 6.746 -12.172 1 97.31 95 TYR B C 1
ATOM 2639 O O . TYR B 1 95 ? 13.328 7.75 -11.68 1 97.31 95 TYR B O 1
ATOM 2647 N N . GLY B 1 96 ? 14.742 6.043 -11.547 1 97.19 96 GLY B N 1
ATOM 2648 C CA . GLY B 1 96 ? 15.062 6.332 -10.164 1 97.19 96 GLY B CA 1
ATOM 2649 C C . GLY B 1 96 ? 14.125 5.656 -9.18 1 97.19 96 GLY B C 1
ATOM 2650 O O . GLY B 1 96 ? 12.992 5.309 -9.531 1 97.19 96 GLY B O 1
ATOM 2651 N N . LEU B 1 97 ? 14.617 5.496 -7.941 1 97.81 97 LEU B N 1
ATOM 2652 C CA . LEU B 1 97 ? 13.898 4.781 -6.898 1 97.81 97 LEU B CA 1
ATOM 2653 C C . LEU B 1 97 ? 12.609 5.516 -6.527 1 97.81 97 LEU B C 1
ATOM 2655 O O . LEU B 1 97 ? 11.531 4.918 -6.516 1 97.81 97 LEU B O 1
ATOM 2659 N N . PRO B 1 98 ? 12.648 6.82 -6.297 1 98.19 98 PRO B N 1
ATOM 2660 C CA . PRO B 1 98 ? 11.438 7.484 -5.809 1 98.19 98 PRO B CA 1
ATOM 2661 C C . PRO B 1 98 ? 10.281 7.418 -6.809 1 98.19 98 PRO B C 1
ATOM 2663 O O . PRO B 1 98 ? 9.156 7.082 -6.434 1 98.19 98 PRO B O 1
ATOM 2666 N N . HIS B 1 99 ? 10.594 7.68 -8.055 1 98.38 99 HIS B N 1
ATOM 2667 C CA . HIS B 1 99 ? 9.547 7.688 -9.062 1 98.38 99 HIS B CA 1
ATOM 2668 C C . HIS B 1 99 ? 8.969 6.289 -9.273 1 98.38 99 HIS B C 1
ATOM 2670 O O . HIS B 1 99 ? 7.758 6.129 -9.414 1 98.38 99 HIS B O 1
ATOM 2676 N N . THR B 1 100 ? 9.828 5.328 -9.312 1 98.5 100 THR B N 1
ATOM 2677 C CA . THR B 1 100 ? 9.391 3.949 -9.484 1 98.5 100 THR B CA 1
ATOM 2678 C C . THR B 1 100 ? 8.523 3.504 -8.312 1 98.5 100 THR B C 1
ATOM 2680 O O . THR B 1 100 ? 7.438 2.957 -8.516 1 98.5 100 THR B O 1
ATOM 2683 N N . LEU B 1 101 ? 8.992 3.768 -7.113 1 98.62 101 LEU B N 1
ATOM 2684 C CA . LEU B 1 101 ? 8.25 3.375 -5.922 1 98.62 101 LEU B CA 1
ATOM 2685 C C . LEU B 1 101 ? 6.91 4.094 -5.852 1 98.62 101 LEU B C 1
ATOM 2687 O O . LEU B 1 101 ? 5.891 3.484 -5.52 1 98.62 101 LEU B O 1
ATOM 2691 N N . ASN B 1 102 ? 6.871 5.324 -6.145 1 98.62 102 ASN B N 1
ATOM 2692 C CA . ASN B 1 102 ? 5.613 6.066 -6.125 1 98.62 102 ASN B CA 1
ATOM 2693 C C . ASN B 1 102 ? 4.641 5.547 -7.176 1 98.62 102 ASN B C 1
ATOM 2695 O O . ASN B 1 102 ? 3.43 5.508 -6.941 1 98.62 102 ASN B O 1
ATOM 2699 N N . SER B 1 103 ? 5.184 5.254 -8.312 1 98.56 103 SER B N 1
ATOM 2700 C CA . SER B 1 103 ? 4.348 4.688 -9.367 1 98.56 103 SER B CA 1
ATOM 2701 C C . SER B 1 103 ? 3.674 3.398 -8.906 1 98.56 103 SER B C 1
ATOM 2703 O O . SER B 1 103 ? 2.486 3.189 -9.164 1 98.56 103 SER B O 1
ATOM 2705 N N . VAL B 1 104 ? 4.406 2.582 -8.234 1 98.31 104 VAL B N 1
ATOM 2706 C CA . VAL B 1 104 ? 3.893 1.326 -7.699 1 98.31 104 VAL B CA 1
ATOM 2707 C C . VAL B 1 104 ? 2.777 1.612 -6.695 1 98.31 104 VAL B C 1
ATOM 2709 O O . VAL B 1 104 ? 1.701 1.014 -6.766 1 98.31 104 VAL B O 1
ATOM 2712 N N . ASN B 1 105 ? 3.033 2.5 -5.801 1 98.38 105 ASN B N 1
ATOM 2713 C CA . ASN B 1 105 ? 2.059 2.816 -4.762 1 98.38 105 ASN B CA 1
ATOM 2714 C C . ASN B 1 105 ? 0.805 3.459 -5.348 1 98.38 105 ASN B C 1
ATOM 2716 O O . ASN B 1 105 ? -0.309 3.178 -4.898 1 98.38 105 ASN B O 1
ATOM 2720 N N . TYR B 1 106 ? 0.985 4.32 -6.316 1 98.38 106 TYR B N 1
ATOM 2721 C CA . TYR B 1 106 ? -0.155 4.953 -6.969 1 98.38 106 TYR B CA 1
ATOM 2722 C C . TYR B 1 106 ? -0.999 3.924 -7.711 1 98.38 106 TYR B C 1
ATOM 2724 O O . TYR B 1 106 ? -2.227 3.92 -7.598 1 98.38 106 TYR B O 1
ATOM 2732 N N . ALA B 1 107 ? -0.348 3.105 -8.469 1 97.94 107 ALA B N 1
ATOM 2733 C CA . ALA B 1 107 ? -1.057 2.033 -9.156 1 97.94 107 ALA B CA 1
ATOM 2734 C C . ALA B 1 107 ? -1.805 1.143 -8.172 1 97.94 107 ALA B C 1
ATOM 2736 O O . ALA B 1 107 ? -2.934 0.722 -8.438 1 97.94 107 ALA B O 1
ATOM 2737 N N . THR B 1 108 ? -1.169 0.862 -7.051 1 97.69 108 THR B N 1
ATOM 2738 C CA . THR B 1 108 ? -1.786 0.015 -6.035 1 97.69 108 THR B CA 1
ATOM 2739 C C . THR B 1 108 ? -3.045 0.67 -5.477 1 97.69 108 THR B C 1
ATOM 2741 O O . THR B 1 108 ? -4.047 -0.005 -5.234 1 97.69 108 THR B O 1
ATOM 2744 N N . SER B 1 109 ? -3.008 1.965 -5.242 1 97.69 109 SER B N 1
ATOM 2745 C CA . SER B 1 109 ? -4.199 2.674 -4.793 1 97.69 109 SER B CA 1
ATOM 2746 C C . SER B 1 109 ? -5.328 2.566 -5.816 1 97.69 109 SER B C 1
ATOM 2748 O O . SER B 1 109 ? -6.496 2.445 -5.449 1 97.69 109 SER B O 1
ATOM 2750 N N . ASN B 1 110 ? -4.934 2.629 -7.051 1 98.06 110 ASN B N 1
ATOM 2751 C CA . ASN B 1 110 ? -5.93 2.516 -8.117 1 98.06 110 ASN B CA 1
ATOM 2752 C C . ASN B 1 110 ? -6.488 1.1 -8.211 1 98.06 110 ASN B C 1
ATOM 2754 O O . ASN B 1 110 ? -7.656 0.91 -8.547 1 98.06 110 ASN B O 1
ATOM 2758 N N . VAL B 1 111 ? -5.656 0.153 -7.93 1 97.88 111 VAL B N 1
ATOM 2759 C CA . VAL B 1 111 ? -6.109 -1.232 -7.863 1 97.88 111 VAL B CA 1
ATOM 2760 C C . VAL B 1 111 ? -7.184 -1.374 -6.785 1 97.88 111 VAL B C 1
ATOM 2762 O O . VAL B 1 111 ? -8.227 -1.988 -7.02 1 97.88 111 VAL B O 1
ATOM 2765 N N . LEU B 1 112 ? -6.969 -0.805 -5.641 1 97.94 112 LEU B N 1
ATOM 2766 C CA . LEU B 1 112 ? -7.941 -0.861 -4.555 1 97.94 112 LEU B CA 1
ATOM 2767 C C . LEU B 1 112 ? -9.273 -0.245 -4.98 1 97.94 112 LEU B C 1
ATOM 2769 O O . LEU B 1 112 ? -10.336 -0.768 -4.648 1 97.94 112 LEU B O 1
ATOM 2773 N N . GLU B 1 113 ? -9.133 0.811 -5.684 1 97.94 113 GLU B N 1
ATOM 2774 C CA . GLU B 1 113 ? -10.32 1.482 -6.199 1 97.94 113 GLU B CA 1
ATOM 2775 C C . GLU B 1 113 ? -11.141 0.551 -7.094 1 97.94 113 GLU B C 1
ATOM 2777 O O . GLU B 1 113 ? -12.359 0.467 -6.957 1 97.94 113 GLU B O 1
ATOM 2782 N N . LYS B 1 114 ? -10.477 -0.122 -7.973 1 97.88 114 LYS B N 1
ATOM 2783 C CA . LYS B 1 114 ? -11.156 -1.01 -8.914 1 97.88 114 LYS B CA 1
ATOM 2784 C C . LYS B 1 114 ? -11.703 -2.246 -8.203 1 97.88 114 LYS B C 1
ATOM 2786 O O . LYS B 1 114 ? -12.75 -2.777 -8.586 1 97.88 114 LYS B O 1
ATOM 2791 N N . LEU B 1 115 ? -10.984 -2.705 -7.219 1 97.81 115 LEU B N 1
ATOM 2792 C CA . LEU B 1 115 ? -11.469 -3.838 -6.438 1 97.81 115 LEU B CA 1
ATOM 2793 C C . LEU B 1 115 ? -12.789 -3.494 -5.746 1 97.81 115 LEU B C 1
ATOM 2795 O O . LEU B 1 115 ? -13.711 -4.312 -5.719 1 97.81 115 LEU B O 1
ATOM 2799 N N . LEU B 1 116 ? -12.82 -2.346 -5.191 1 96.5 116 LEU B N 1
ATOM 2800 C CA . LEU B 1 116 ? -14.047 -1.895 -4.547 1 96.5 116 LEU B CA 1
ATOM 2801 C C . LEU B 1 116 ? -15.203 -1.832 -5.547 1 96.5 116 LEU B C 1
ATOM 2803 O O . LEU B 1 116 ? -16.344 -2.141 -5.203 1 96.5 116 LEU B O 1
ATOM 2807 N N . ASP B 1 117 ? -14.914 -1.459 -6.73 1 95.56 117 ASP B N 1
ATOM 2808 C CA . ASP B 1 117 ? -15.922 -1.29 -7.773 1 95.56 117 ASP B CA 1
ATOM 2809 C C . ASP B 1 117 ? -16.531 -2.631 -8.164 1 95.56 117 ASP B C 1
ATOM 2811 O O . ASP B 1 117 ? -17.625 -2.678 -8.75 1 95.56 117 ASP B O 1
ATOM 2815 N N . LEU B 1 118 ? -15.82 -3.697 -7.93 1 96.62 118 LEU B N 1
ATOM 2816 C CA . LEU B 1 118 ? -16.359 -5.016 -8.227 1 96.62 118 LEU B CA 1
ATOM 2817 C C . LEU B 1 118 ? -17.578 -5.305 -7.352 1 96.62 118 LEU B C 1
ATOM 2819 O O . LEU B 1 118 ? -18.391 -6.184 -7.676 1 96.62 118 LEU B O 1
ATOM 2823 N N . GLY B 1 119 ? -17.734 -4.711 -6.137 1 95.38 119 GLY B N 1
ATOM 2824 C CA . GLY B 1 119 ? -18.984 -4.609 -5.418 1 95.38 119 GLY B CA 1
ATOM 2825 C C . GLY B 1 119 ? -19.188 -5.703 -4.387 1 95.38 119 GLY B C 1
ATOM 2826 O O . GLY B 1 119 ? -20.188 -5.715 -3.666 1 95.38 119 GLY B O 1
ATOM 2827 N N . ASP B 1 120 ? -18.328 -6.695 -4.332 1 96.44 120 ASP B N 1
ATOM 2828 C CA . ASP B 1 120 ? -18.453 -7.762 -3.344 1 96.44 120 ASP B CA 1
ATOM 2829 C C . ASP B 1 120 ? -17.625 -7.461 -2.098 1 96.44 120 ASP B C 1
ATOM 2831 O O . ASP B 1 120 ? -16.406 -7.301 -2.182 1 96.44 120 ASP B O 1
ATOM 2835 N N . PRO B 1 121 ? -18.219 -7.434 -0.901 1 95.5 121 PRO B N 1
ATOM 2836 C CA . PRO B 1 121 ? -17.516 -7.047 0.329 1 95.5 121 PRO B CA 1
ATOM 2837 C C . PRO B 1 121 ? -16.469 -8.062 0.753 1 95.5 121 PRO B C 1
ATOM 2839 O O . PRO B 1 121 ? -15.641 -7.777 1.631 1 95.5 121 PRO B O 1
ATOM 2842 N N . ARG B 1 122 ? -16.469 -9.211 0.162 1 97.19 122 ARG B N 1
ATOM 2843 C CA . ARG B 1 122 ? -15.508 -10.242 0.524 1 97.19 122 ARG B CA 1
ATOM 2844 C C . ARG B 1 122 ? -14.172 -10.016 -0.184 1 97.19 122 ARG B C 1
ATOM 2846 O O . ARG B 1 122 ? -13.164 -10.617 0.182 1 97.19 122 ARG B O 1
ATOM 2853 N N . ILE B 1 123 ? -14.086 -9.133 -1.078 1 98.19 123 ILE B N 1
ATOM 2854 C CA . ILE B 1 123 ? -12.898 -8.961 -1.912 1 98.19 123 ILE B CA 1
ATOM 2855 C C . ILE B 1 123 ? -11.797 -8.281 -1.105 1 98.19 123 ILE B C 1
ATOM 2857 O O . ILE B 1 123 ? -10.633 -8.703 -1.147 1 98.19 123 ILE B O 1
ATOM 2861 N N . MET B 1 124 ? -12.133 -7.266 -0.337 1 97.56 124 MET B N 1
ATOM 2862 C CA . MET B 1 124 ? -11.109 -6.504 0.373 1 97.56 124 MET B CA 1
ATOM 2863 C C . MET B 1 124 ? -10.43 -7.363 1.431 1 97.56 124 MET B C 1
ATOM 2865 O O . MET B 1 124 ? -9.203 -7.344 1.559 1 97.56 124 MET B O 1
ATOM 2869 N N . PRO B 1 125 ? -11.172 -8.125 2.166 1 97.44 125 PRO B N 1
ATOM 2870 C CA . PRO B 1 125 ? -10.5 -9.039 3.09 1 97.44 125 PRO B CA 1
ATOM 2871 C C . PRO B 1 125 ? -9.523 -9.977 2.387 1 97.44 125 PRO B C 1
ATOM 2873 O O . PRO B 1 125 ? -8.438 -10.234 2.906 1 97.44 125 PRO B O 1
ATOM 2876 N N . LEU B 1 126 ? -9.875 -10.461 1.229 1 97.81 126 LEU B N 1
ATOM 2877 C CA . LEU B 1 126 ? -8.992 -11.328 0.456 1 97.81 126 LEU B CA 1
ATOM 2878 C C . LEU B 1 126 ? -7.727 -10.578 0.038 1 97.81 126 LEU B C 1
ATOM 2880 O O . LEU B 1 126 ? -6.629 -11.133 0.097 1 97.81 126 LEU B O 1
ATOM 2884 N N . TYR B 1 127 ? -7.926 -9.375 -0.387 1 98.31 127 TYR B N 1
ATOM 2885 C CA . TYR B 1 127 ? -6.793 -8.562 -0.814 1 98.31 127 TYR B CA 1
ATOM 2886 C C . TYR B 1 127 ? -5.836 -8.312 0.345 1 98.31 127 TYR B C 1
ATOM 2888 O O . TYR B 1 127 ? -4.613 -8.391 0.177 1 98.31 127 TYR B O 1
ATOM 2896 N N . ILE B 1 128 ? -6.375 -7.965 1.485 1 97.62 128 ILE B N 1
ATOM 2897 C CA . ILE B 1 128 ? -5.57 -7.66 2.664 1 97.62 128 ILE B CA 1
ATOM 2898 C C . ILE B 1 128 ? -4.773 -8.898 3.078 1 97.62 128 ILE B C 1
ATOM 2900 O O . ILE B 1 128 ? -3.576 -8.805 3.363 1 97.62 128 ILE B O 1
ATOM 2904 N N . GLU B 1 129 ? -5.414 -10 3.049 1 96.81 129 GLU B N 1
ATOM 2905 C CA . GLU B 1 129 ? -4.727 -11.25 3.379 1 96.81 129 GLU B CA 1
ATOM 2906 C C . GLU B 1 129 ? -3.582 -11.523 2.408 1 96.81 129 GLU B C 1
ATOM 2908 O O . GLU B 1 129 ? -2.482 -11.891 2.828 1 96.81 129 GLU B O 1
ATOM 2913 N N . HIS B 1 130 ? -3.869 -11.367 1.206 1 97 130 HIS B N 1
ATOM 2914 C CA . HIS B 1 130 ? -2.846 -11.516 0.176 1 97 130 HIS B CA 1
ATOM 2915 C C . HIS B 1 130 ? -1.67 -10.58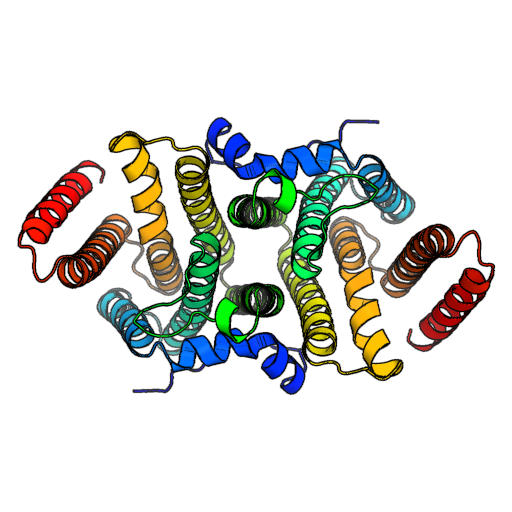6 0.429 1 97 130 HIS B C 1
ATOM 2917 O O . HIS B 1 130 ? -0.513 -11.008 0.389 1 97 130 HIS B O 1
ATOM 2923 N N . GLY B 1 131 ? -1.959 -9.336 0.674 1 97.06 131 GLY B N 1
ATOM 2924 C CA . GLY B 1 131 ? -0.913 -8.359 0.949 1 97.06 131 GLY B CA 1
ATOM 2925 C C . GLY B 1 131 ? -0.073 -8.719 2.162 1 97.06 131 GLY B C 1
ATOM 2926 O O . GLY B 1 131 ? 1.155 -8.609 2.123 1 97.06 131 GLY B O 1
ATOM 2927 N N . GLN B 1 132 ? -0.721 -9.109 3.195 1 97 132 GLN B N 1
ATOM 2928 C CA . GLN B 1 132 ? -0.021 -9.477 4.422 1 97 132 GLN B CA 1
ATOM 2929 C C . GLN B 1 132 ? 0.917 -10.656 4.188 1 97 132 GLN B C 1
ATOM 2931 O O . GLN B 1 132 ? 2.055 -10.656 4.66 1 97 132 GLN B O 1
ATOM 2936 N N . LYS B 1 133 ? 0.473 -11.633 3.426 1 95.5 133 LYS B N 1
ATOM 2937 C CA . LYS B 1 133 ? 1.303 -12.797 3.121 1 95.5 133 LYS B CA 1
ATOM 2938 C C . LYS B 1 133 ? 2.502 -12.398 2.262 1 95.5 133 LYS B C 1
ATOM 2940 O O . LYS B 1 133 ? 3.617 -12.875 2.494 1 95.5 133 LYS B O 1
ATOM 2945 N N . MET B 1 134 ? 2.234 -11.562 1.35 1 96.69 134 MET B N 1
ATOM 2946 C CA . MET B 1 134 ? 3.299 -11.125 0.452 1 96.69 134 MET B CA 1
ATOM 2947 C C . MET B 1 134 ? 4.359 -10.336 1.212 1 96.69 134 MET B C 1
ATOM 2949 O O . MET B 1 134 ? 5.555 -10.617 1.091 1 96.69 134 MET B O 1
ATOM 2953 N N . HIS B 1 135 ? 3.957 -9.383 1.995 1 97.69 135 HIS B N 1
ATOM 2954 C CA . HIS B 1 135 ? 4.906 -8.539 2.709 1 97.69 135 HIS B CA 1
ATOM 2955 C C . HIS B 1 135 ? 5.594 -9.305 3.832 1 97.69 135 HIS B C 1
ATOM 2957 O O . HIS B 1 135 ? 6.762 -9.055 4.137 1 97.69 135 HIS B O 1
ATOM 2963 N N . ALA B 1 136 ? 4.848 -10.219 4.445 1 97.31 136 ALA B N 1
ATOM 2964 C CA . ALA B 1 136 ? 5.488 -11.07 5.445 1 97.31 136 ALA B CA 1
ATOM 2965 C C . ALA B 1 136 ? 6.578 -11.938 4.82 1 97.31 136 ALA B C 1
ATOM 2967 O O . ALA B 1 136 ? 7.68 -12.047 5.359 1 97.31 136 ALA B O 1
ATOM 2968 N N . GLY B 1 137 ? 6.246 -12.562 3.721 1 96.56 137 GLY B N 1
ATOM 2969 C CA . GLY B 1 137 ? 7.23 -13.367 3.016 1 96.56 137 GLY B CA 1
ATOM 2970 C C . GLY B 1 137 ? 8.445 -12.57 2.578 1 96.56 137 GLY B C 1
ATOM 2971 O O . GLY B 1 137 ? 9.586 -12.984 2.82 1 96.56 137 GLY B O 1
ATOM 2972 N N . ASN B 1 138 ? 8.25 -11.445 1.965 1 96.94 138 ASN B N 1
ATOM 2973 C CA . ASN B 1 138 ? 9.344 -10.578 1.55 1 96.94 138 ASN B CA 1
ATOM 2974 C C . ASN B 1 138 ? 10.18 -10.117 2.742 1 96.94 138 ASN B C 1
ATOM 2976 O O . ASN B 1 138 ? 11.414 -10.117 2.678 1 96.94 138 ASN B O 1
ATOM 2980 N N . GLY B 1 139 ? 9.43 -9.734 3.775 1 97.69 139 GLY B N 1
ATOM 2981 C CA . GLY B 1 139 ? 10.117 -9.242 4.957 1 97.69 139 GLY B CA 1
ATOM 2982 C C . GLY B 1 139 ? 11.039 -10.266 5.59 1 97.69 139 GLY B C 1
ATOM 2983 O O . GLY B 1 139 ? 12.164 -9.945 5.969 1 97.69 139 GLY B O 1
ATOM 2984 N N . MET B 1 140 ? 10.602 -11.453 5.684 1 97.62 140 MET B N 1
ATOM 2985 C CA . MET B 1 140 ? 11.422 -12.5 6.289 1 97.62 140 MET B CA 1
ATOM 2986 C C . MET B 1 140 ? 12.617 -12.844 5.402 1 97.62 140 MET B C 1
ATOM 2988 O O . MET B 1 140 ? 13.711 -13.078 5.902 1 97.62 140 MET B O 1
ATOM 2992 N N . GLU B 1 141 ? 12.453 -12.875 4.129 1 96 141 GLU B N 1
ATOM 2993 C CA . GLU B 1 141 ? 13.562 -13.117 3.217 1 96 141 GLU B CA 1
ATOM 2994 C C . GLU B 1 141 ? 14.609 -12.008 3.322 1 96 141 GLU B C 1
ATOM 2996 O O . GLU B 1 141 ? 15.812 -12.289 3.326 1 96 141 GLU B O 1
ATOM 3001 N N . ILE B 1 142 ? 14.148 -10.828 3.387 1 97.31 142 ILE B N 1
ATOM 3002 C CA . ILE B 1 142 ? 15.047 -9.688 3.551 1 97.31 142 ILE B CA 1
ATOM 3003 C C . ILE B 1 142 ? 15.797 -9.812 4.875 1 97.31 142 ILE B C 1
ATOM 3005 O O . ILE B 1 142 ? 17.016 -9.602 4.93 1 97.31 142 ILE B O 1
ATOM 3009 N N . TYR B 1 143 ? 15.055 -10.141 5.91 1 97.38 143 TYR B N 1
ATOM 3010 C CA . TYR B 1 143 ? 15.641 -10.289 7.238 1 97.38 143 TYR B CA 1
ATOM 3011 C C . TYR B 1 143 ? 16.734 -11.344 7.234 1 97.38 143 TYR B C 1
ATOM 3013 O O . TYR B 1 143 ? 17.844 -11.102 7.746 1 97.38 143 TYR B O 1
ATOM 3021 N N . TRP B 1 144 ? 16.469 -12.516 6.691 1 96.94 144 TRP B N 1
ATOM 3022 C CA . TRP B 1 144 ? 17.469 -13.586 6.625 1 96.94 144 TRP B CA 1
ATOM 3023 C C . TRP B 1 144 ? 18.688 -13.148 5.816 1 96.94 144 TRP B C 1
ATOM 3025 O O . TRP B 1 144 ? 19.828 -13.352 6.234 1 96.94 144 TRP B O 1
ATOM 3035 N N . ARG B 1 145 ? 18.469 -12.562 4.688 1 95.44 145 ARG B N 1
ATOM 3036 C CA . ARG B 1 145 ? 19.531 -12.133 3.793 1 95.44 145 ARG B CA 1
ATOM 3037 C C . ARG B 1 145 ? 20.406 -11.07 4.457 1 95.44 145 ARG B C 1
ATOM 3039 O O . ARG B 1 145 ? 21.641 -11.227 4.523 1 95.44 145 ARG B O 1
ATOM 3046 N N . ASP B 1 146 ? 19.797 -10.039 4.992 1 94.62 146 ASP B N 1
ATOM 3047 C CA . ASP B 1 146 ? 20.516 -8.875 5.48 1 94.62 146 ASP B CA 1
ATOM 3048 C C . ASP B 1 146 ? 21.219 -9.172 6.805 1 94.62 146 ASP B C 1
ATOM 3050 O O . ASP B 1 146 ? 22.125 -8.453 7.215 1 94.62 146 ASP B O 1
ATOM 3054 N N . ASN B 1 147 ? 20.781 -10.227 7.477 1 95.25 147 ASN B N 1
ATOM 3055 C CA . ASN B 1 147 ? 21.406 -10.602 8.742 1 95.25 147 ASN B CA 1
ATOM 3056 C C . ASN B 1 147 ? 22.25 -11.859 8.594 1 95.25 147 ASN B C 1
ATOM 3058 O O . ASN B 1 147 ? 22.734 -12.414 9.586 1 95.25 147 ASN B O 1
ATOM 3062 N N . ILE B 1 148 ? 22.359 -12.359 7.422 1 96.19 148 ILE B N 1
ATOM 3063 C CA . ILE B 1 148 ? 23.188 -13.516 7.082 1 96.19 148 ILE B CA 1
ATOM 3064 C C . ILE B 1 148 ? 22.734 -14.727 7.891 1 96.19 148 ILE B C 1
ATOM 3066 O O . ILE B 1 148 ? 23.562 -15.406 8.508 1 96.19 148 ILE B O 1
ATOM 3070 N N . ILE B 1 149 ? 21.469 -14.898 7.945 1 96.62 149 ILE B N 1
ATOM 3071 C CA . ILE B 1 149 ? 20.859 -16.047 8.602 1 96.62 149 ILE B CA 1
ATOM 3072 C C . ILE B 1 149 ? 20.391 -17.047 7.551 1 96.62 149 ILE B C 1
ATOM 3074 O O . ILE B 1 149 ? 19.672 -16.688 6.613 1 96.62 149 ILE B O 1
ATOM 3078 N N . CYS B 1 150 ? 20.812 -18.234 7.66 1 96.44 150 CYS B N 1
ATOM 3079 C CA . CYS B 1 150 ? 20.312 -19.297 6.797 1 96.44 150 CYS B CA 1
ATOM 3080 C C . CYS B 1 150 ? 19.141 -20.016 7.445 1 96.44 150 CYS B C 1
ATOM 3082 O O . CYS B 1 150 ? 19.312 -20.75 8.422 1 96.44 150 CYS B O 1
ATOM 3084 N N . PRO B 1 151 ? 17.984 -19.812 6.902 1 95.25 151 PRO B N 1
ATOM 3085 C CA . PRO B 1 151 ? 16.859 -20.516 7.5 1 95.25 151 PRO B CA 1
ATOM 3086 C C . PRO B 1 151 ? 16.906 -22.031 7.262 1 95.25 151 PRO B C 1
ATOM 3088 O O . PRO B 1 151 ? 17.594 -22.484 6.344 1 95.25 151 PRO B O 1
ATOM 3091 N N . THR B 1 152 ? 16.234 -22.734 8.164 1 95.12 152 THR B N 1
ATOM 3092 C CA . THR B 1 152 ? 16.016 -24.156 7.875 1 95.12 152 THR B CA 1
ATOM 3093 C C . THR B 1 152 ? 15.141 -24.328 6.645 1 95.12 152 THR B C 1
ATOM 3095 O O . THR B 1 152 ? 14.453 -23.391 6.223 1 95.12 152 THR B O 1
ATOM 3098 N N . GLU B 1 153 ? 15.211 -25.453 6.035 1 89 153 GLU B N 1
ATOM 3099 C CA . GLU B 1 153 ? 14.359 -25.75 4.891 1 89 153 GLU B CA 1
ATOM 3100 C C . GLU B 1 153 ? 12.883 -25.547 5.234 1 89 153 GLU B C 1
ATOM 3102 O O . GLU B 1 153 ? 12.125 -25 4.441 1 89 153 GLU B O 1
ATOM 3107 N N . GLU B 1 154 ? 12.508 -25.984 6.371 1 92.19 154 GLU B N 1
ATOM 3108 C CA . GLU B 1 154 ? 11.125 -25.875 6.816 1 92.19 154 GLU B CA 1
ATOM 3109 C C . GLU B 1 154 ? 10.719 -24.406 6.957 1 92.19 154 GLU B C 1
ATOM 3111 O O . GLU B 1 154 ? 9.633 -24.016 6.52 1 92.19 154 GLU B O 1
ATOM 3116 N N . GLU B 1 155 ? 11.602 -23.641 7.574 1 92.62 155 GLU B N 1
ATOM 3117 C CA . GLU B 1 155 ? 11.344 -22.219 7.73 1 92.62 155 GLU B CA 1
ATOM 3118 C C . GLU B 1 155 ? 11.203 -21.531 6.375 1 92.62 155 GLU B C 1
ATOM 3120 O O . GLU B 1 155 ? 10.312 -20.703 6.18 1 92.62 155 GLU B O 1
ATOM 3125 N N . TYR B 1 156 ? 12.047 -21.922 5.488 1 92.25 156 TYR B N 1
ATOM 3126 C CA . TYR B 1 156 ? 12.047 -21.328 4.156 1 92.25 156 TYR B CA 1
ATOM 3127 C C . TYR B 1 156 ? 10.75 -21.656 3.416 1 92.25 156 TYR B C 1
ATOM 3129 O O . TYR B 1 156 ? 10.133 -20.781 2.82 1 92.25 156 TYR B O 1
ATOM 3137 N N . LEU B 1 157 ? 10.383 -22.844 3.453 1 90.06 157 LEU B N 1
ATOM 3138 C CA . LEU B 1 157 ? 9.195 -23.281 2.727 1 90.06 157 LEU B CA 1
ATOM 3139 C C . LEU B 1 157 ? 7.934 -22.641 3.312 1 90.06 157 LEU B C 1
ATOM 3141 O O . LEU B 1 157 ? 7.004 -22.312 2.576 1 90.06 157 LEU B O 1
ATOM 3145 N N . GLU B 1 158 ? 7.902 -22.453 4.602 1 91.94 158 GLU B N 1
ATOM 3146 C CA . GLU B 1 158 ? 6.762 -21.844 5.281 1 91.94 158 GLU B CA 1
ATOM 3147 C C . GLU B 1 158 ? 6.523 -20.406 4.793 1 91.94 158 GLU B C 1
ATOM 3149 O O . GLU B 1 158 ? 5.387 -19.938 4.777 1 91.94 158 GLU B O 1
ATOM 3154 N N . ILE B 1 159 ? 7.578 -19.797 4.395 1 92.5 159 ILE B N 1
ATOM 3155 C CA . ILE B 1 159 ? 7.516 -18.406 3.982 1 92.5 159 ILE B CA 1
ATOM 3156 C C . ILE B 1 159 ? 7.395 -18.312 2.463 1 92.5 159 ILE B C 1
ATOM 3158 O O . ILE B 1 159 ? 6.57 -17.562 1.941 1 92.5 159 ILE B O 1
ATOM 3162 N N . ALA B 1 160 ? 8.156 -19.125 1.755 1 90.62 160 ALA B N 1
ATOM 3163 C CA . ALA B 1 160 ? 8.32 -19 0.31 1 90.62 160 ALA B CA 1
ATOM 3164 C C . ALA B 1 160 ? 7.082 -19.484 -0.432 1 90.62 160 ALA B C 1
ATOM 3166 O O . ALA B 1 160 ? 6.703 -18.922 -1.46 1 90.62 160 ALA B O 1
ATOM 3167 N N . VAL B 1 161 ? 6.496 -20.484 0.049 1 91.62 161 VAL B N 1
ATOM 3168 C CA . VAL B 1 161 ? 5.379 -21.109 -0.664 1 91.62 161 VAL B CA 1
ATOM 3169 C C . VAL B 1 161 ? 4.176 -20.156 -0.652 1 91.62 161 VAL B C 1
ATOM 3171 O O . VAL B 1 161 ? 3.639 -19.812 -1.707 1 91.62 161 VAL B O 1
ATOM 3174 N N . PRO B 1 162 ? 3.752 -19.672 0.538 1 93.75 162 PRO B N 1
ATOM 3175 C CA . PRO B 1 162 ? 2.633 -18.719 0.515 1 93.75 162 PRO B CA 1
ATOM 3176 C C . PRO B 1 162 ? 2.951 -17.453 -0.269 1 93.75 162 PRO B C 1
ATOM 3178 O O . PRO B 1 162 ? 2.086 -16.922 -0.969 1 93.75 162 PRO B O 1
ATOM 3181 N N . LYS B 1 163 ? 4.109 -16.969 -0.129 1 94.12 163 LYS B N 1
ATOM 3182 C CA . LYS B 1 163 ? 4.512 -15.773 -0.873 1 94.12 163 LYS B CA 1
ATOM 3183 C C . LYS B 1 163 ? 4.359 -15.992 -2.377 1 94.12 163 LYS B C 1
ATOM 3185 O O . LYS B 1 163 ? 3.883 -15.102 -3.09 1 94.12 163 LYS B O 1
ATOM 3190 N N . THR B 1 164 ? 4.723 -17.109 -2.85 1 91.88 164 THR B N 1
ATOM 3191 C CA . THR B 1 164 ? 4.727 -17.438 -4.273 1 91.88 164 THR B CA 1
ATOM 3192 C C . THR B 1 164 ? 3.305 -17.594 -4.797 1 91.88 164 THR B C 1
ATOM 3194 O O . THR B 1 164 ? 2.996 -17.203 -5.918 1 91.88 164 THR B O 1
ATOM 3197 N N . SER B 1 165 ? 2.469 -18.141 -4.004 1 94.44 165 SER B N 1
ATOM 3198 C CA . SER B 1 165 ? 1.165 -18.547 -4.523 1 94.44 165 SER B CA 1
ATOM 3199 C C . SER B 1 165 ? 0.086 -17.531 -4.16 1 94.44 165 SER B C 1
ATOM 3201 O O . SER B 1 165 ? -1.012 -17.562 -4.723 1 94.44 165 SER B O 1
ATOM 3203 N N . SER B 1 166 ? 0.326 -16.672 -3.258 1 96.38 166 SER B N 1
ATOM 3204 C CA . SER B 1 166 ? -0.706 -15.812 -2.672 1 96.38 166 SER B CA 1
ATOM 3205 C C . SER B 1 166 ? -1.404 -14.977 -3.738 1 96.38 166 SER B C 1
ATOM 3207 O O . SER B 1 166 ? -2.615 -14.766 -3.67 1 96.38 166 SER B O 1
ATOM 3209 N N . ALA B 1 167 ? -0.669 -14.523 -4.695 1 96.56 167 ALA B N 1
ATOM 3210 C CA . ALA B 1 167 ? -1.253 -13.641 -5.707 1 96.56 167 ALA B CA 1
ATOM 3211 C C . ALA B 1 167 ? -2.32 -14.375 -6.516 1 96.56 167 ALA B C 1
ATOM 3213 O O . ALA B 1 167 ? -3.457 -13.906 -6.621 1 96.56 167 ALA B O 1
ATOM 3214 N N . PHE B 1 168 ? -2.018 -15.484 -7.027 1 96.44 168 PHE B N 1
ATOM 3215 C CA . PHE B 1 168 ? -2.971 -16.203 -7.871 1 96.44 168 PHE B CA 1
ATOM 3216 C C . PHE B 1 168 ? -4.078 -16.812 -7.027 1 96.44 168 PHE B C 1
ATOM 3218 O O . PHE B 1 168 ? -5.227 -16.906 -7.469 1 96.44 168 PHE B O 1
ATOM 3225 N N . CYS B 1 169 ? -3.734 -17.25 -5.797 1 97.06 169 CYS B N 1
ATOM 3226 C CA . CYS B 1 169 ? -4.805 -17.688 -4.91 1 97.06 169 CYS B CA 1
ATOM 3227 C C . CYS B 1 169 ? -5.828 -16.594 -4.695 1 97.06 169 CYS B C 1
ATOM 3229 O O . CYS B 1 169 ? -7.035 -16.828 -4.766 1 97.06 169 CYS B O 1
ATOM 3231 N N . PHE B 1 170 ? -5.352 -15.414 -4.465 1 98.31 170 PHE B N 1
ATOM 3232 C CA . PHE B 1 170 ? -6.215 -14.242 -4.336 1 98.31 170 PHE B CA 1
ATOM 3233 C C . PHE B 1 170 ? -7.059 -14.047 -5.59 1 98.31 170 PHE B C 1
ATOM 3235 O O . PHE B 1 170 ? -8.281 -13.922 -5.508 1 98.31 170 PHE B O 1
ATOM 3242 N N . GLY B 1 171 ? -6.414 -14.023 -6.73 1 98.12 171 GLY B N 1
ATOM 3243 C CA . GLY B 1 171 ? -7.133 -13.805 -7.977 1 98.12 171 GLY B CA 1
ATOM 3244 C C . GLY B 1 171 ? -8.227 -14.828 -8.219 1 98.12 171 GLY B C 1
ATOM 3245 O O . GLY B 1 171 ? -9.344 -14.477 -8.594 1 98.12 171 GLY B O 1
ATOM 3246 N N . ILE B 1 172 ? -7.91 -16.062 -7.988 1 97.31 172 ILE B N 1
ATOM 3247 C CA . ILE B 1 172 ? -8.852 -17.141 -8.25 1 97.31 172 ILE B CA 1
ATOM 3248 C C . ILE B 1 172 ? -10.008 -17.078 -7.25 1 97.31 172 ILE B C 1
ATOM 3250 O O . ILE B 1 172 ? -11.156 -17.328 -7.605 1 97.31 172 ILE B O 1
ATOM 3254 N N . LYS B 1 173 ? -9.688 -16.766 -6.055 1 98.25 173 LYS B N 1
ATOM 3255 C CA . LYS B 1 173 ? -10.742 -16.609 -5.059 1 98.25 173 LYS B CA 1
ATOM 3256 C C . LYS B 1 173 ? -11.68 -15.469 -5.434 1 98.25 173 LYS B C 1
ATOM 3258 O O . LYS B 1 173 ? -12.891 -15.547 -5.203 1 98.25 173 LYS B O 1
ATOM 3263 N N . VAL B 1 174 ? -11.156 -14.398 -5.922 1 98.44 174 VAL B N 1
ATOM 3264 C CA . VAL B 1 174 ? -12 -13.297 -6.379 1 98.44 174 VAL B CA 1
ATOM 3265 C C . VAL B 1 174 ? -12.898 -13.773 -7.52 1 98.44 174 VAL B C 1
ATOM 3267 O O . VAL B 1 174 ? -14.094 -13.477 -7.547 1 98.44 174 VAL B O 1
ATOM 3270 N N . MET B 1 175 ? -12.336 -14.531 -8.492 1 98.19 175 MET B N 1
ATOM 3271 C CA . MET B 1 175 ? -13.141 -15.109 -9.57 1 98.19 175 MET B CA 1
ATOM 3272 C C . MET B 1 175 ? -14.297 -15.922 -9 1 98.19 175 MET B C 1
ATOM 3274 O O . MET B 1 175 ? -15.43 -15.82 -9.477 1 98.19 175 MET B O 1
ATOM 3278 N N . GLN B 1 176 ? -14.016 -16.656 -8 1 98.38 176 GLN B N 1
ATOM 3279 C CA . GLN B 1 176 ? -15 -17.578 -7.445 1 98.38 176 GLN B CA 1
ATOM 3280 C C . GLN B 1 176 ? -16.188 -16.828 -6.844 1 98.38 176 GLN B C 1
ATOM 3282 O O . GLN B 1 176 ? -17.281 -17.375 -6.719 1 98.38 176 GLN B O 1
ATOM 3287 N N . LEU B 1 177 ? -15.969 -15.586 -6.445 1 98.19 177 LEU B N 1
ATOM 3288 C CA . LEU B 1 177 ? -17.062 -14.789 -5.91 1 98.19 177 LEU B CA 1
ATOM 3289 C C . LEU B 1 177 ? -18.109 -14.516 -6.984 1 98.19 177 LEU B C 1
ATOM 3291 O O . LEU B 1 177 ? -19.25 -14.125 -6.676 1 98.19 177 LEU B O 1
ATOM 3295 N N . PHE B 1 178 ? -17.766 -14.695 -8.203 1 98.06 178 PHE B N 1
ATOM 3296 C CA . PHE B 1 178 ? -18.688 -14.469 -9.32 1 98.06 178 PHE B CA 1
ATOM 3297 C C . PHE B 1 178 ? -18.984 -15.773 -10.047 1 98.06 178 PHE B C 1
ATOM 3299 O O . PHE B 1 178 ? -19.328 -15.766 -11.234 1 98.06 178 PHE B O 1
ATOM 3306 N N . SER B 1 179 ? -18.734 -16.812 -9.406 1 97.81 179 SER B N 1
ATOM 3307 C CA . SER B 1 179 ? -18.953 -18.156 -9.914 1 97.81 179 SER B CA 1
ATOM 3308 C C . SER B 1 179 ? -19.812 -18.969 -8.953 1 97.81 179 SER B C 1
ATOM 3310 O O . SER B 1 179 ? -19.922 -18.641 -7.77 1 97.81 179 SER B O 1
ATOM 3312 N N . ASP B 1 180 ? -20.422 -20.047 -9.445 1 97.25 180 ASP B N 1
ATOM 3313 C CA . ASP B 1 180 ? -21.172 -20.969 -8.602 1 97.25 180 ASP B CA 1
ATOM 3314 C C . ASP B 1 180 ? -20.266 -22.031 -7.992 1 97.25 180 ASP B C 1
ATOM 3316 O O . ASP B 1 180 ? -20.688 -22.812 -7.148 1 97.25 180 ASP B O 1
ATOM 3320 N N . ASN B 1 181 ? -19.031 -22.031 -8.406 1 95.75 181 ASN B N 1
ATOM 3321 C CA . ASN B 1 181 ? -18.047 -22.969 -7.895 1 95.75 181 ASN B CA 1
ATOM 3322 C C . ASN B 1 181 ? -17.312 -22.406 -6.672 1 95.75 181 ASN B C 1
ATOM 3324 O O . ASN B 1 181 ? -16.609 -21.406 -6.77 1 95.75 181 ASN B O 1
ATOM 3328 N N . SER B 1 182 ? -17.438 -23.047 -5.566 1 94.06 182 SER B N 1
ATOM 3329 C CA . SER B 1 182 ? -16.828 -22.578 -4.332 1 94.06 182 SER B CA 1
ATOM 3330 C C . SER B 1 182 ? -15.797 -23.578 -3.799 1 94.06 182 SER B C 1
ATOM 3332 O O . SER B 1 182 ? -15.453 -23.547 -2.615 1 94.06 182 SER B O 1
ATOM 3334 N N . GLU B 1 183 ? -15.312 -24.422 -4.703 1 94.69 183 GLU B N 1
ATOM 3335 C CA . GLU B 1 183 ? -14.312 -25.406 -4.297 1 94.69 183 GLU B CA 1
ATOM 3336 C C . GLU B 1 183 ? -13.031 -24.719 -3.832 1 94.69 183 GLU B C 1
ATOM 3338 O O . GLU B 1 183 ? -12.68 -23.641 -4.312 1 94.69 183 GLU B O 1
ATOM 3343 N N . ASN B 1 184 ? -12.375 -25.406 -2.865 1 95.75 184 ASN B N 1
ATOM 3344 C CA . ASN B 1 184 ? -11.07 -24.906 -2.451 1 95.75 184 ASN B CA 1
ATOM 3345 C C . ASN B 1 184 ? -9.992 -25.25 -3.475 1 95.75 184 ASN B C 1
ATOM 3347 O O . ASN B 1 184 ? -9.594 -26.406 -3.598 1 95.75 184 ASN B O 1
ATOM 3351 N N . LEU B 1 185 ? -9.508 -24.297 -4.156 1 94.44 185 LEU B N 1
ATOM 3352 C CA . LEU B 1 185 ? -8.555 -24.5 -5.238 1 94.44 185 LEU B CA 1
ATOM 3353 C C . LEU B 1 185 ? -7.148 -24.078 -4.812 1 94.44 185 LEU B C 1
ATOM 3355 O O . LEU B 1 185 ? -6.223 -24.078 -5.629 1 94.44 185 LEU B O 1
ATOM 3359 N N . ASP B 1 186 ? -6.902 -23.781 -3.58 1 93.75 186 ASP B N 1
ATOM 3360 C CA . ASP B 1 186 ? -5.637 -23.25 -3.084 1 93.75 186 ASP B CA 1
ATOM 3361 C C . ASP B 1 186 ? -4.492 -24.219 -3.34 1 93.75 186 ASP B C 1
ATOM 3363 O O . ASP B 1 186 ? -3.404 -23.812 -3.756 1 93.75 186 ASP B O 1
ATOM 3367 N N . LYS B 1 187 ? -4.73 -25.453 -3.021 1 92.44 187 LYS B N 1
ATOM 3368 C CA . LYS B 1 187 ? -3.678 -26.438 -3.188 1 92.44 187 LYS B CA 1
ATOM 3369 C C . LYS B 1 187 ? -3.262 -26.562 -4.648 1 92.44 187 LYS B C 1
ATOM 3371 O O . LYS B 1 187 ? -2.07 -26.672 -4.957 1 92.44 187 LYS B O 1
ATOM 3376 N N . LEU B 1 188 ? -4.211 -26.609 -5.477 1 91.75 188 LEU B N 1
ATOM 3377 C CA . LEU B 1 188 ? -3.932 -26.703 -6.906 1 91.75 188 LEU B CA 1
ATOM 3378 C C . LEU B 1 188 ? -3.162 -25.484 -7.398 1 91.75 188 LEU B C 1
ATOM 3380 O O . LEU B 1 188 ? -2.137 -25.625 -8.07 1 91.75 188 LEU B O 1
ATOM 3384 N N . VAL B 1 189 ? -3.594 -24.297 -7.094 1 93.62 189 VAL B N 1
ATOM 3385 C CA . VAL B 1 189 ? -2.961 -23.047 -7.516 1 93.62 189 VAL B CA 1
ATOM 3386 C C . VAL B 1 189 ? -1.539 -22.984 -6.965 1 93.62 189 VAL B C 1
ATOM 3388 O O . VAL B 1 189 ? -0.604 -22.625 -7.688 1 93.62 189 VAL B O 1
ATOM 3391 N N . THR B 1 190 ? -1.413 -23.344 -5.703 1 93 190 THR B N 1
ATOM 3392 C CA . THR B 1 190 ? -0.107 -23.312 -5.051 1 93 190 THR B CA 1
ATOM 3393 C C . THR B 1 190 ? 0.869 -24.25 -5.758 1 93 190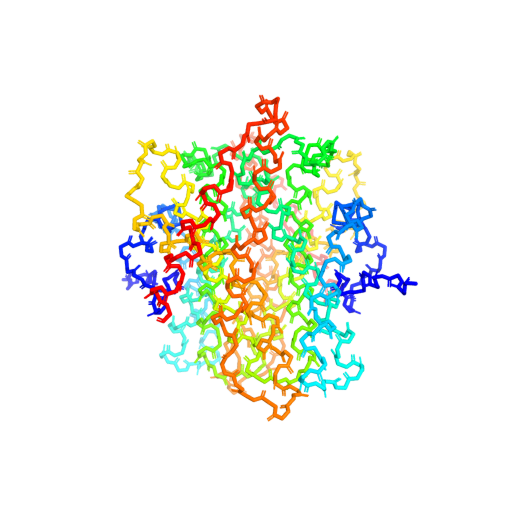 THR B C 1
ATOM 3395 O O . THR B 1 190 ? 2.014 -23.875 -6.023 1 93 190 THR B O 1
ATOM 3398 N N . THR B 1 191 ? 0.417 -25.422 -6.023 1 89.81 191 THR B N 1
ATOM 3399 C CA . THR B 1 191 ? 1.261 -26.391 -6.719 1 89.81 191 THR B CA 1
ATOM 3400 C C . THR B 1 191 ? 1.699 -25.844 -8.078 1 89.81 191 THR B C 1
ATOM 3402 O O . THR B 1 191 ? 2.877 -25.922 -8.43 1 89.81 191 THR B O 1
ATOM 3405 N N . LEU B 1 192 ? 0.8 -25.312 -8.828 1 88.69 192 LEU B N 1
ATOM 3406 C CA . LEU B 1 192 ? 1.104 -24.781 -10.148 1 88.69 192 LEU B CA 1
ATOM 3407 C C . LEU B 1 192 ? 2.1 -23.625 -10.055 1 88.69 192 LEU B C 1
ATOM 3409 O O . LEU B 1 192 ? 3.049 -23.562 -10.836 1 88.69 192 LEU B O 1
ATOM 3413 N N . GLU B 1 193 ? 1.911 -22.734 -9.125 1 91.5 193 GLU B N 1
ATOM 3414 C CA . GLU B 1 193 ? 2.762 -21.562 -8.984 1 91.5 193 GLU B CA 1
ATOM 3415 C C . GLU B 1 193 ? 4.168 -21.953 -8.531 1 91.5 193 GLU B C 1
ATOM 3417 O O . GLU B 1 193 ? 5.152 -21.359 -8.977 1 91.5 193 GLU B O 1
ATOM 3422 N N . VAL B 1 194 ? 4.227 -22.891 -7.613 1 87.62 194 VAL B N 1
ATOM 3423 C CA . VAL B 1 194 ? 5.523 -23.359 -7.137 1 87.62 194 VAL B CA 1
ATOM 3424 C C . VAL B 1 194 ? 6.281 -24.031 -8.273 1 87.62 194 VAL B C 1
ATOM 3426 O O . VAL B 1 194 ? 7.484 -23.812 -8.445 1 87.62 194 VAL B O 1
ATOM 3429 N N . LEU B 1 195 ? 5.594 -24.797 -9.047 1 83.94 195 LEU B N 1
ATOM 3430 C CA . LEU B 1 195 ? 6.211 -25.438 -10.203 1 83.94 195 LEU B CA 1
ATOM 3431 C C . LEU B 1 195 ? 6.711 -24.391 -11.203 1 83.94 195 LEU B C 1
ATOM 3433 O O . LEU B 1 195 ? 7.812 -24.531 -11.742 1 83.94 195 LEU B O 1
ATOM 3437 N N . ASN B 1 196 ? 5.914 -23.438 -11.391 1 84.12 196 ASN B N 1
ATOM 3438 C CA . ASN B 1 196 ? 6.305 -22.375 -12.297 1 8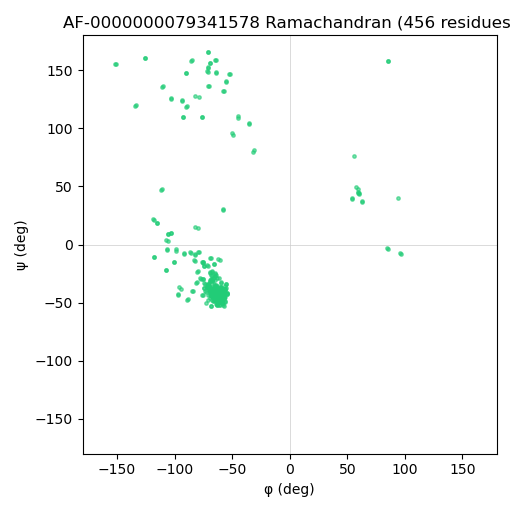4.12 196 ASN B CA 1
ATOM 3439 C C . ASN B 1 196 ? 7.543 -21.625 -11.797 1 84.12 196 ASN B C 1
ATOM 3441 O O . ASN B 1 196 ? 8.414 -21.266 -12.586 1 84.12 196 ASN B O 1
ATOM 3445 N N . LYS B 1 197 ? 7.547 -21.344 -10.578 1 84.56 197 LYS B N 1
ATOM 3446 C CA . LYS B 1 197 ? 8.688 -20.656 -9.977 1 84.56 197 LYS B CA 1
ATOM 3447 C C . LYS B 1 197 ? 9.961 -21.484 -10.109 1 84.56 197 LYS B C 1
ATOM 3449 O O . LYS B 1 197 ? 11.023 -20.969 -10.445 1 84.56 197 LYS B O 1
ATOM 3454 N N . LEU B 1 198 ? 9.859 -22.719 -9.859 1 78.81 198 LEU B N 1
ATOM 3455 C CA . LEU B 1 198 ? 11.008 -23.609 -9.953 1 78.81 198 LEU B CA 1
ATOM 3456 C C . LEU B 1 198 ? 11.5 -23.719 -11.391 1 78.81 198 LEU B C 1
ATOM 3458 O O . LEU B 1 198 ? 12.711 -23.734 -11.633 1 78.81 198 LEU B O 1
ATOM 3462 N N . LYS B 1 199 ? 10.648 -23.766 -12.227 1 76.12 199 LYS B N 1
ATOM 3463 C CA . LYS B 1 199 ? 10.992 -23.797 -13.641 1 76.12 199 LYS B CA 1
ATOM 3464 C C . LYS B 1 199 ? 11.766 -22.547 -14.039 1 76.12 199 LYS B C 1
ATOM 3466 O O . LYS B 1 199 ? 12.812 -22.625 -14.688 1 76.12 199 LYS B O 1
ATOM 3471 N N . ASN B 1 200 ? 11.281 -21.422 -13.609 1 74.56 200 ASN B N 1
ATOM 3472 C CA . ASN B 1 200 ? 11.914 -20.156 -13.953 1 74.56 200 ASN B CA 1
ATOM 3473 C C . ASN B 1 200 ? 13.289 -20.031 -13.305 1 74.56 200 ASN B C 1
ATOM 3475 O O . ASN B 1 200 ? 14.227 -19.516 -13.922 1 74.56 200 ASN B O 1
ATOM 3479 N N . GLU B 1 201 ? 13.398 -20.469 -12.125 1 72.19 201 GLU B N 1
ATOM 3480 C CA . GLU B 1 201 ? 14.688 -20.422 -11.43 1 72.19 201 GLU B CA 1
ATOM 3481 C C . GLU B 1 201 ? 15.688 -21.391 -12.055 1 72.19 201 GLU B C 1
ATOM 3483 O O . GLU B 1 201 ? 16.875 -21.078 -12.141 1 72.19 201 GLU B O 1
ATOM 3488 N N . ALA B 1 202 ? 15.164 -22.516 -12.406 1 65.75 202 ALA B N 1
ATOM 3489 C CA . ALA B 1 202 ? 16.031 -23.484 -13.062 1 65.75 202 ALA B CA 1
ATOM 3490 C C . ALA B 1 202 ? 16.562 -22.938 -14.383 1 65.75 202 ALA B C 1
ATOM 3492 O O . ALA B 1 202 ? 17.75 -23.094 -14.695 1 65.75 202 ALA B O 1
ATOM 3493 N N . VAL B 1 203 ? 15.727 -22.359 -15.094 1 64.19 203 VAL B N 1
ATOM 3494 C CA . VAL B 1 203 ? 16.109 -21.781 -16.375 1 64.19 203 VAL B CA 1
ATOM 3495 C C . VAL B 1 203 ? 17.156 -20.688 -16.156 1 64.19 203 VAL B C 1
ATOM 3497 O O . VAL B 1 203 ? 18.172 -20.641 -16.859 1 64.19 203 VAL B O 1
ATOM 3500 N N . GLN B 1 204 ? 16.969 -19.969 -15.117 1 64.62 204 GLN B N 1
ATOM 3501 C CA . GLN B 1 204 ? 17.906 -18.891 -14.82 1 64.62 204 GLN B CA 1
ATOM 3502 C C . GLN B 1 204 ? 19.25 -19.453 -14.375 1 64.62 204 GLN B C 1
ATOM 3504 O O . GLN B 1 204 ? 20.312 -18.938 -14.758 1 64.62 204 GLN B O 1
ATOM 3509 N N . GLU B 1 205 ? 19.172 -20.469 -13.617 1 61.81 205 GLU B N 1
ATOM 3510 C CA . GLU B 1 205 ? 20.406 -21.094 -13.125 1 61.81 205 GLU B CA 1
ATOM 3511 C C . GLU B 1 205 ? 21.156 -21.781 -14.25 1 61.81 205 GLU B C 1
ATOM 3513 O O . GLU B 1 205 ? 22.391 -21.719 -14.312 1 61.81 205 GLU B O 1
ATOM 3518 N N . VAL B 1 206 ? 20.406 -22.5 -15.008 1 54.38 206 VAL B N 1
ATOM 3519 C CA . VAL B 1 206 ? 21.031 -23.156 -16.156 1 54.38 206 VAL B CA 1
ATOM 3520 C C . VAL B 1 206 ? 21.703 -22.125 -17.047 1 54.38 206 VAL B C 1
ATOM 3522 O O . VAL B 1 206 ? 22.812 -22.359 -17.531 1 54.38 206 VAL B O 1
ATOM 3525 N N . GLU B 1 207 ? 20.938 -21.094 -17.141 1 55.72 207 GLU B N 1
ATOM 3526 C CA . GLU B 1 207 ? 21.516 -20.031 -17.938 1 55.72 207 GLU B CA 1
ATOM 3527 C C . GLU B 1 207 ? 22.781 -19.469 -17.297 1 55.72 207 GLU B C 1
ATOM 3529 O O . GLU B 1 207 ? 23.766 -19.188 -17.984 1 55.72 207 GLU B O 1
ATOM 3534 N N . ARG B 1 208 ? 22.562 -19.453 -16 1 57.69 208 ARG B N 1
ATOM 3535 C CA . ARG B 1 208 ? 23.719 -18.938 -15.273 1 57.69 208 ARG B CA 1
ATOM 3536 C C . ARG B 1 208 ? 24.859 -19.953 -15.273 1 57.69 208 ARG B C 1
ATOM 3538 O O . ARG B 1 208 ? 26.031 -19.578 -15.398 1 57.69 208 ARG B O 1
ATOM 3545 N N . LEU B 1 209 ? 24.422 -21.234 -14.867 1 52.97 209 LEU B N 1
ATOM 3546 C CA . LEU B 1 209 ? 25.438 -22.266 -14.719 1 52.97 209 LEU B CA 1
ATOM 3547 C C . LEU B 1 209 ? 25.828 -22.844 -16.078 1 52.97 209 LEU B C 1
ATOM 3549 O O . LEU B 1 209 ? 26.812 -23.594 -16.172 1 52.97 209 LEU B O 1
ATOM 3553 N N . GLY B 1 210 ? 25.547 -22.328 -17.094 1 46.56 210 GLY B N 1
ATOM 3554 C CA . GLY B 1 210 ? 25.875 -23.094 -18.297 1 46.56 210 GLY B CA 1
ATOM 3555 C C . GLY B 1 210 ? 25.266 -24.484 -18.312 1 46.56 210 GLY B C 1
ATOM 3556 O O . GLY B 1 210 ? 25.859 -25.422 -17.797 1 46.56 210 GLY B O 1
ATOM 3557 N N . GLY B 1 211 ? 23.891 -24.906 -18.578 1 46.5 211 GLY B N 1
ATOM 3558 C CA . GLY B 1 211 ? 23 -26.016 -18.875 1 46.5 211 GLY B CA 1
ATOM 3559 C C . GLY B 1 211 ? 23 -27.078 -17.797 1 46.5 211 GLY B C 1
ATOM 3560 O O . GLY B 1 211 ? 23.422 -28.219 -18.047 1 46.5 211 GLY B O 1
ATOM 3561 N N . ASN B 1 212 ? 22.969 -26.922 -16.516 1 43.06 212 ASN B N 1
ATOM 3562 C CA . ASN B 1 212 ? 23.109 -28 -15.539 1 43.06 212 ASN B CA 1
ATOM 3563 C C . ASN B 1 212 ? 21.797 -28.719 -15.312 1 43.06 212 ASN B C 1
ATOM 3565 O O . ASN B 1 212 ? 20.75 -28.094 -15.102 1 43.06 212 ASN B O 1
ATOM 3569 N N . PRO B 1 213 ? 21.656 -30.031 -15.406 1 45.62 213 PRO B N 1
ATOM 3570 C CA . PRO B 1 213 ? 20.594 -31.047 -15.281 1 45.62 213 PRO B CA 1
ATOM 3571 C C . PRO B 1 213 ? 19.953 -31.062 -13.898 1 45.62 213 PRO B C 1
ATOM 3573 O O . PRO B 1 213 ? 18.875 -31.641 -13.711 1 45.62 213 PRO B O 1
ATOM 3576 N N . TYR B 1 214 ? 20.422 -30.469 -12.875 1 45.94 214 TYR B N 1
ATOM 3577 C CA . TYR B 1 214 ? 20 -30.703 -11.5 1 45.94 214 TYR B CA 1
ATOM 3578 C C . TYR B 1 214 ? 18.688 -29.969 -11.211 1 45.94 214 TYR B C 1
ATOM 3580 O O . TYR B 1 214 ? 18.062 -30.219 -10.172 1 45.94 214 TYR B O 1
ATOM 3588 N N . ILE B 1 215 ? 18.203 -29.219 -12.023 1 49.72 215 ILE B N 1
ATOM 3589 C CA . ILE B 1 215 ? 17 -28.438 -11.773 1 49.72 215 ILE B CA 1
ATOM 3590 C C . ILE B 1 215 ? 15.797 -29.375 -11.656 1 49.72 215 ILE B C 1
ATOM 3592 O O . ILE B 1 215 ? 14.906 -29.156 -10.836 1 49.72 215 ILE B O 1
ATOM 3596 N N . ASP B 1 216 ? 15.867 -30.422 -12.336 1 49.78 216 ASP B N 1
ATOM 3597 C CA . ASP B 1 216 ? 14.758 -31.375 -12.328 1 49.78 216 ASP B CA 1
ATOM 3598 C C . ASP B 1 216 ? 14.578 -31.984 -10.938 1 49.78 216 ASP B C 1
ATOM 3600 O O . ASP B 1 216 ? 13.445 -32.156 -10.477 1 49.78 216 ASP B O 1
ATOM 3604 N N . ASN B 1 217 ? 15.656 -32.188 -10.32 1 52.5 217 ASN B N 1
ATOM 3605 C CA . ASN B 1 217 ? 15.57 -32.812 -9.008 1 52.5 217 ASN B CA 1
ATOM 3606 C C . ASN B 1 217 ? 14.969 -31.875 -7.973 1 52.5 217 ASN B C 1
ATOM 3608 O O . ASN B 1 217 ? 14.172 -32.281 -7.129 1 52.5 217 ASN B O 1
ATOM 3612 N N . VAL B 1 218 ? 15.297 -30.703 -8.117 1 50.62 218 VAL B N 1
ATOM 3613 C CA . VAL B 1 218 ? 14.797 -29.734 -7.148 1 50.62 218 VAL B CA 1
ATOM 3614 C C . VAL B 1 218 ? 13.297 -29.531 -7.336 1 50.62 218 VAL B C 1
ATOM 3616 O O . VAL B 1 218 ? 12.539 -29.484 -6.359 1 50.62 218 VAL B O 1
ATOM 3619 N N . VAL B 1 219 ? 12.852 -29.578 -8.531 1 52.94 219 VAL B N 1
ATOM 3620 C CA . VAL B 1 219 ? 11.43 -29.422 -8.844 1 52.94 219 VAL B CA 1
ATOM 3621 C C . VAL B 1 219 ? 10.648 -30.625 -8.32 1 52.94 219 VAL B C 1
ATOM 3623 O O . VAL B 1 219 ? 9.594 -30.469 -7.707 1 52.94 219 VAL B O 1
ATOM 3626 N N . GLU B 1 220 ? 11.195 -31.766 -8.5 1 54.59 220 GLU B N 1
ATOM 3627 C CA . GLU B 1 220 ? 10.539 -32.969 -8.016 1 54.59 220 GLU B CA 1
ATOM 3628 C C . GLU B 1 220 ? 10.445 -33 -6.496 1 54.59 220 GLU B C 1
ATOM 3630 O O . GLU B 1 220 ? 9.422 -33.406 -5.934 1 54.59 220 GLU B O 1
ATOM 3635 N N . TYR B 1 221 ? 11.43 -32.531 -5.902 1 53.16 221 TYR B N 1
ATOM 3636 C CA . TYR B 1 221 ? 11.453 -32.5 -4.441 1 53.16 221 TYR B CA 1
ATOM 3637 C C . TYR B 1 221 ? 10.398 -31.516 -3.906 1 53.16 221 TYR B C 1
ATOM 3639 O O . TYR B 1 221 ? 9.656 -31.859 -2.986 1 53.16 221 TYR B O 1
ATOM 3647 N N . ILE B 1 222 ? 10.359 -30.406 -4.43 1 53.41 222 ILE B N 1
ATOM 3648 C CA . ILE B 1 222 ? 9.406 -29.406 -3.967 1 53.41 222 ILE B CA 1
ATOM 3649 C C . ILE B 1 222 ? 7.984 -29.891 -4.227 1 53.41 222 ILE B C 1
ATOM 3651 O O . ILE B 1 222 ? 7.109 -29.766 -3.365 1 53.41 222 ILE B O 1
ATOM 3655 N N . LEU B 1 223 ? 7.812 -30.562 -5.258 1 54.53 223 LEU B N 1
ATOM 3656 C CA . LEU B 1 223 ? 6.508 -31.109 -5.598 1 54.53 223 LEU B CA 1
ATOM 3657 C C . LEU B 1 223 ? 6.102 -32.188 -4.613 1 54.53 223 LEU B C 1
ATOM 3659 O O . LEU B 1 223 ? 4.938 -32.281 -4.219 1 54.53 223 LEU B O 1
ATOM 3663 N N . ASP B 1 224 ? 7.047 -32.938 -4.227 1 55.16 224 ASP B N 1
ATOM 3664 C CA . ASP B 1 224 ? 6.789 -33.969 -3.236 1 55.16 224 ASP B CA 1
ATOM 3665 C C . ASP B 1 224 ? 6.363 -33.375 -1.901 1 55.16 224 ASP B C 1
ATOM 3667 O O . ASP B 1 224 ? 5.445 -33.875 -1.25 1 55.16 224 ASP B 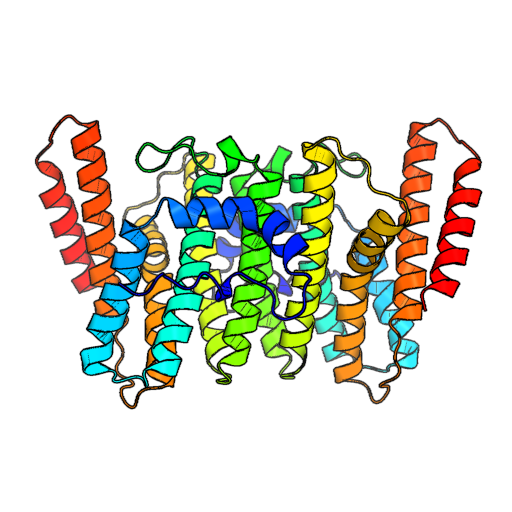O 1
ATOM 3671 N N . LYS B 1 225 ? 7.008 -32.375 -1.577 1 54.03 225 LYS B N 1
ATOM 3672 C CA . LYS B 1 225 ? 6.707 -31.75 -0.29 1 54.03 225 LYS B CA 1
ATOM 3673 C C . LYS B 1 225 ? 5.367 -31.016 -0.332 1 54.03 225 LYS B C 1
ATOM 3675 O O . LYS B 1 225 ? 4.664 -30.938 0.677 1 54.03 225 LYS B O 1
ATOM 3680 N N . LEU B 1 226 ? 5.129 -30.391 -1.337 1 52.62 226 LEU B N 1
ATOM 3681 C CA . LEU B 1 226 ? 3.834 -29.734 -1.509 1 52.62 226 LEU B CA 1
ATOM 3682 C C . LEU B 1 226 ? 2.695 -30.734 -1.341 1 52.62 226 LEU B C 1
ATOM 3684 O O . LEU B 1 226 ? 1.615 -30.391 -0.864 1 52.62 226 LEU B O 1
ATOM 3688 N N . GLU B 1 227 ? 2.852 -31.906 -1.716 1 49.88 227 GLU B N 1
ATOM 3689 C CA . GLU B 1 227 ? 1.849 -32.938 -1.518 1 49.88 227 GLU B CA 1
ATOM 3690 C C . GLU B 1 227 ? 1.641 -33.25 -0.034 1 49.88 227 GLU B C 1
ATOM 3692 O O . GLU B 1 227 ? 0.547 -33.625 0.38 1 49.88 227 GLU B O 1
ATOM 3697 N N . THR B 1 228 ? 2.721 -33.031 0.677 1 46.22 228 THR B N 1
ATOM 3698 C CA . THR B 1 228 ? 2.59 -33.344 2.094 1 46.22 228 THR B CA 1
ATOM 3699 C C . THR B 1 228 ? 1.966 -32.188 2.855 1 46.22 228 THR B C 1
ATOM 3701 O O . THR B 1 228 ? 1.435 -32.375 3.953 1 46.22 228 THR B O 1
ATOM 3704 N N . VAL B 1 229 ? 2.322 -31.062 2.535 1 42.66 229 VAL B N 1
ATOM 3705 C CA . VAL B 1 229 ? 1.799 -29.938 3.301 1 42.66 229 VAL B CA 1
ATOM 3706 C C . VAL B 1 229 ? 0.308 -29.766 3.016 1 42.66 229 VAL B C 1
ATOM 3708 O O . VAL B 1 229 ? -0.403 -29.094 3.771 1 42.66 229 VAL B O 1
ATOM 3711 N N . GLY B 1 230 ? -0.3 -30.047 1.905 1 37.84 230 GLY B N 1
ATOM 3712 C CA . GLY B 1 230 ? -1.744 -30.016 1.732 1 37.84 230 GLY B CA 1
ATOM 3713 C C . GLY B 1 230 ? -2.463 -31.125 2.475 1 37.84 230 GLY B C 1
ATOM 3714 O O . GLY B 1 230 ? -1.873 -32.188 2.76 1 37.84 230 GLY B O 1
#

Secondary structure (DSSP, 8-state):
-----GGGGS-SSS-HHHHHHHTHHHHHHHHH-HHHHHHHHHHHHHHHHHH---HHHHHHHHHHHHHHHHHHHHHHHHHHT-SEETTEE-HHHHH-HHHHHHHHHHHHHHHHHHHHHT--TTHHHHHHHHHHHHHHHHHHHHHHHHTT----HHHHHHHHHHHHHHHHHHHHHHHHTTSS-----HHHHHHHHHHHHHHHHHHHHHHHHTS-TTHHHHHHHHHHHHHHH-/-----GGGGS-SSS-HHHHHHHTHHHHHHHHH-HHHHHHHHHHHHHHHHHH---HHHHHHHHHHHHHHHHHHHHHHHHHHT-SEETTEE-HHHHH-HHHHHHHHHHHHHHHHHHHHHT--TTHHHHHHHHHHHHHHHHHHHHHHHHTT----HHHHHHHHHHHHHHHHHHHHHHHHTTSS-----HHHHHHHHHHHHHHHHHHHHHHHHTS-TTHHHHHHHHHHHHHHH-

Organism: Tenebrio molitor (NCBI:txid7067)

Sequence (460 aa):
MELITTESCYSKDNDREEDEVLLQPYLQFTQIGHARAKYISSMFHCFNYWLKVPQEQLKQIINIFETQYNSFIMLDDIYDGSVARSGVPVMHSIYGLPHTLNSVNYATSNVLEKLLDLGDPRIMPLYIEHGQKMHAGNGMEIYWRDNIICPTEEEYLEIAVPKTSSAFCFGIKVMQLFSDNSENLDKLVTTLEVLNKLKNEAVQEVERLGGNPYIDNVVEYILDKLETVGMELITTESCYSKDNDREEDEVLLQPYLQFTQIGHARAKYISSMFHCFNYWLKVPQEQLKQIINIFETQYNSFIMLDDIYDGSVARSGVPVMHSIYGLPHTLNSVNYATSNVLEKLLDLGDPRIMPLYIEHGQKMHAGNGMEIYWRDNIICPTEEEYLEIAVPKTSSAFCFGIKVMQLFSDNSENLDKLVTTLEVLNKLKNEAVQEVERLGGNPYIDNVVEYILDKLETVG